Protein AF-0000000068182373 (afdb_homodimer)

InterPro domains:
  IPR025669 AAA domain [PF13614] (1-165)
  IPR027417 P-loop containing nucleoside triphosphate hydrolase [G3DSA:3.40.50.300] (1-248)
  IPR027417 P-loop containing nucleoside triphosphate hydrolase [SSF52540] (1-248)
  IPR050678 DNA Partitioning ATPase [PTHR13696] (1-246)

Solvent-accessible surface area (backbone atoms only — not comparable to full-atom values): 24948 Å² total; per-residue (Å²): 108,47,31,38,28,21,39,36,58,53,39,65,35,48,37,55,64,47,35,46,33,45,43,50,50,44,10,73,72,69,34,34,26,35,38,36,33,59,25,36,84,25,60,55,19,50,30,53,73,37,72,58,37,89,78,57,36,44,65,35,46,57,72,28,65,66,54,41,62,68,48,48,36,78,45,96,46,74,45,31,32,33,31,37,14,28,67,51,41,50,43,39,44,48,55,38,71,72,40,84,67,41,58,48,40,54,44,56,39,54,51,72,48,59,84,73,28,48,34,37,36,34,26,50,50,48,50,70,39,62,55,43,50,12,47,64,67,49,31,66,31,35,39,25,49,30,35,46,44,55,62,42,48,51,46,50,50,51,51,53,48,50,32,60,75,65,72,43,71,68,84,29,40,41,27,28,42,17,62,43,50,91,86,39,64,62,32,57,53,38,47,53,50,51,40,67,77,34,59,89,34,42,51,87,39,51,32,53,60,47,70,63,62,61,41,19,53,74,72,34,41,40,38,58,77,76,36,43,85,37,74,56,14,45,23,52,50,45,36,46,54,52,48,46,67,72,69,53,130,108,46,32,37,28,20,39,35,57,52,40,64,35,47,38,55,64,47,35,46,35,45,42,50,51,45,9,72,72,70,34,34,24,35,37,35,33,58,23,37,84,24,61,55,19,49,29,52,73,39,72,57,37,90,78,55,35,44,66,35,46,60,71,28,64,66,52,40,61,68,47,49,36,78,44,94,46,74,45,31,32,34,31,36,14,29,67,51,41,52,43,39,43,47,54,38,71,72,42,84,68,41,60,49,40,54,44,56,38,53,51,72,49,59,83,74,28,48,33,37,36,35,27,50,50,48,49,72,40,61,55,42,50,12,46,64,68,48,31,65,31,35,38,24,47,30,35,47,44,56,62,41,48,52,45,52,50,51,51,52,48,50,33,60,76,66,73,43,71,68,84,29,41,41,26,29,43,16,60,44,51,92,85,40,64,61,33,56,53,39,47,54,50,48,39,68,77,34,57,88,34,41,50,89,39,51,34,54,60,46,70,62,62,60,43,18,53,75,73,33,40,40,39,57,78,77,36,44,85,38,74,56,14,45,22,52,48,45,36,45,56,52,48,46,66,73,68,53,130

Radius of gyration: 21.6 Å; Cα contacts (8 Å, |Δi|>4): 1027; chains: 2; bounding box: 43×61×56 Å

pLDDT: mean 95.99, std 4.37, range [54.28, 98.94]

Secondary structure (DSSP, 8-state):
-EEEEE--SSSSSSHHHHHHHHHHHHHHTT--EEEEE-STT-HHHHHTT-PPPSS--HHHHHH-HHHHHHT-EE-SSTTEEEE---GGGGGHHHHHHTSTTGGGHHHHHHHTTBTTBSEEEEE--SS-SHHHHHHHHH-SEEEEEE-SSHHHHHHHHHHHHHHHHTT--GGGEEEEEEEE-TT-HHHHHHHHHHHHH-TTTEEEEEEE--HHHHTHHHHTS-HHHH-TTSHHHHHHHHHHHHHHHHH--/-EEEEE--SSSSSSHHHHHHHHHHHHHHTT--EEEEE-STT-HHHHHTT-PPPSS--HHHHHH-HHHHHHT-EE-SSTTEEEE---GGGGGHHHHHHTSTTGGGHHHHHHHTTBTTBSEEEEE--SS-SHHHHHHHHH-SEEEEEE-SSHHHHHHHHHHHHHHHHTT--GGGEEEEEEEE-TT-HHHHHHHHHHHHH-TTTEEEEEEE--HHHHTHHHHTS-HHHH-TTSHHHHHHHHHHHHHHHHH--

Organism: Nitrosomonas europaea (strain ATCC 19718 / CIP 103999 / KCTC 2705 / NBRC 14298) (NCBI:txid228410)

Nearest PDB structures (foldseek):
  5ihp-assembly2_B  TM=8.722E-01  e=4.440E-15  Mycolicibacterium smegmatis MC2 155
  5if9-assembly2_B  TM=8.756E-01  e=1.191E-14  Mycolicibacterium smegmatis MC2 155
  5if9-assembly1_A  TM=8.717E-01  e=2.254E-14  Mycolicibacterium smegmatis MC2 155
  6non-assembly2_B  TM=8.662E-01  e=6.045E-14  Cyanothece
  6nop-assembly1_A  TM=8.564E-01  e=1.019E-13  Cyanothece

Sequence (498 aa):
MQIVACYSNKGGVGKTATAVNLAYAFATSGRRTLLCDLDPQGASGFYFRVKPSKKLTEARFFEDVEHFTKSIRGSDYDNLDILPANMSFRDFDVFLSKMKDARSRLKKALKAVKGDYDIVLLDCPPNISILSENIFRAADAVVTPVIPTTLSQRTFEQLLEFFREHDLPMEKIHAFFSMIQGTKTLHGEMIVELTHNYPKRIMAAKIPFASEIERMGVVRAPVLATAPDSPAGKAYQALFDELLERIVPMQIVACYSNKGGVGKTATAVNLAYAFATSGRRTLLCDLDPQGASGFYFRVKPSKKLTEARFFEDVEHFTKSIRGSDYDNLDILPANMSFRDFDVFLSKMKDARSRLKKALKAVKGDYDIVLLDCPPNISILSENIFRAADAVVTPVIPTTLSQRTFEQLLEFFREHDLPMEKIHAFFSMIQGTKTLHGEMIVELTHNYPKRIMAAKIPFASEIERMGVVRAPVLATAPDSPAGKAYQALFDELLERIVP

Structure (mmCIF, N/CA/C/O backbone):
data_AF-0000000068182373-model_v1
#
loop_
_entity.id
_entity.type
_entity.pdbx_description
1 polymer 'ParA family ATPase'
#
loop_
_atom_site.group_PDB
_atom_site.id
_atom_site.type_symbol
_atom_site.label_atom_id
_atom_site.label_alt_id
_atom_site.label_comp_id
_atom_site.label_asym_id
_atom_site.label_entity_id
_atom_site.label_seq_id
_atom_site.pdbx_PDB_ins_code
_atom_site.Cartn_x
_atom_site.Cartn_y
_atom_site.Cartn_z
_atom_site.occupancy
_atom_site.B_iso_or_equiv
_atom_site.auth_seq_id
_atom_site.auth_comp_id
_atom_site.auth_asym_id
_atom_site.auth_atom_id
_atom_site.pdbx_PDB_model_num
ATOM 1 N N . MET A 1 1 ? -0.65 -23.172 -19.25 1 94.62 1 MET A N 1
ATOM 2 C CA . MET A 1 1 ? -0.09 -22.125 -18.422 1 94.62 1 MET A CA 1
ATOM 3 C C . MET A 1 1 ? -1.172 -21.484 -17.547 1 94.62 1 MET A C 1
ATOM 5 O O . MET A 1 1 ? -2.223 -21.094 -18.062 1 94.62 1 MET A O 1
ATOM 9 N N . GLN A 1 2 ? -1.028 -21.562 -16.281 1 96.19 2 GLN A N 1
ATOM 10 C CA . GLN A 1 2 ? -1.944 -20.922 -15.344 1 96.19 2 GLN A CA 1
ATOM 11 C C . GLN A 1 2 ? -1.379 -19.609 -14.828 1 96.19 2 GLN A C 1
ATOM 13 O O . GLN A 1 2 ? -0.182 -19.5 -14.547 1 96.19 2 GLN A O 1
ATOM 18 N N . ILE A 1 3 ? -2.242 -18.594 -14.773 1 98.06 3 ILE A N 1
ATOM 19 C CA . ILE A 1 3 ? -1.843 -17.297 -14.258 1 98.06 3 ILE A CA 1
ATOM 20 C C . ILE A 1 3 ? -2.479 -17.062 -12.891 1 98.06 3 ILE A C 1
ATOM 22 O O . ILE A 1 3 ? -3.705 -17.062 -12.758 1 98.06 3 ILE A O 1
ATOM 26 N N . VAL A 1 4 ? -1.653 -16.891 -11.852 1 98.56 4 VAL A N 1
ATOM 27 C CA . VAL A 1 4 ? -2.102 -16.641 -10.484 1 98.56 4 VAL A CA 1
ATOM 28 C C . VAL A 1 4 ? -1.643 -15.258 -10.039 1 98.56 4 VAL A C 1
ATOM 30 O O . VAL A 1 4 ? -0.448 -14.953 -10.07 1 98.56 4 VAL A O 1
ATOM 33 N N . ALA A 1 5 ? -2.566 -14.438 -9.641 1 98.81 5 ALA A N 1
ATOM 34 C CA . ALA A 1 5 ? -2.229 -13.094 -9.164 1 98.81 5 ALA A CA 1
ATOM 35 C C . ALA A 1 5 ? -2.289 -13.023 -7.645 1 98.81 5 ALA A C 1
ATOM 37 O O . ALA A 1 5 ? -3.289 -13.414 -7.039 1 98.81 5 ALA A O 1
ATOM 38 N N . CYS A 1 6 ? -1.205 -12.594 -7.031 1 98.81 6 CYS A N 1
ATOM 39 C CA . CYS A 1 6 ? -1.239 -12.195 -5.629 1 98.81 6 CYS A CA 1
ATOM 40 C C . CYS A 1 6 ? -1.615 -10.727 -5.492 1 98.81 6 CYS A C 1
ATOM 42 O O . CYS A 1 6 ? -0.806 -9.844 -5.777 1 98.81 6 CYS A O 1
ATOM 44 N N . TYR A 1 7 ? -2.83 -10.523 -5.012 1 98.62 7 TYR A N 1
ATOM 45 C CA . TYR A 1 7 ? -3.383 -9.18 -5.113 1 98.62 7 TYR A CA 1
ATOM 46 C C . TYR A 1 7 ? -4.141 -8.797 -3.844 1 98.62 7 TYR A C 1
ATOM 48 O O . TYR A 1 7 ? -4.812 -9.641 -3.242 1 98.62 7 TYR A O 1
ATOM 56 N N . SER A 1 8 ? -3.99 -7.598 -3.48 1 98 8 SER A N 1
ATOM 57 C CA . SER A 1 8 ? -4.824 -6.863 -2.535 1 98 8 SER A CA 1
ATOM 58 C C . SER A 1 8 ? -4.805 -5.367 -2.83 1 98 8 SER A C 1
ATOM 60 O O . SER A 1 8 ? -3.77 -4.816 -3.203 1 98 8 SER A O 1
ATOM 62 N N . ASN A 1 9 ? -5.941 -4.766 -2.693 1 96.62 9 ASN A N 1
ATOM 63 C CA . ASN A 1 9 ? -5.965 -3.318 -2.881 1 96.62 9 ASN A CA 1
ATOM 64 C C . ASN A 1 9 ? -5.457 -2.586 -1.643 1 96.62 9 ASN A C 1
ATOM 66 O O . ASN A 1 9 ? -5.375 -1.356 -1.633 1 96.62 9 ASN A O 1
ATOM 70 N N . LYS A 1 10 ? -5.09 -3.311 -0.699 1 95.44 10 LYS A N 1
ATOM 71 C CA . LYS A 1 10 ? -4.473 -2.756 0.501 1 95.44 10 LYS A CA 1
ATOM 72 C C . LYS A 1 10 ? -2.984 -3.098 0.562 1 95.44 10 LYS A C 1
ATOM 74 O O . LYS A 1 10 ? -2.588 -4.223 0.251 1 95.44 10 LYS A O 1
ATOM 79 N N . GLY A 1 11 ? -2.168 -2.102 0.962 1 93.75 11 GLY A N 1
ATOM 80 C CA . GLY A 1 11 ? -0.738 -2.314 1.118 1 93.75 11 GLY A CA 1
ATOM 81 C C . GLY A 1 11 ? -0.368 -2.92 2.459 1 93.75 11 GLY A C 1
ATOM 82 O O . GLY A 1 11 ? -1.114 -2.789 3.432 1 93.75 11 GLY A O 1
ATOM 83 N N . GLY A 1 12 ? 0.742 -3.611 2.486 1 94.62 12 GLY A N 1
ATOM 84 C CA . GLY A 1 12 ? 1.315 -4.078 3.738 1 94.62 12 GLY A CA 1
ATOM 85 C C . GLY A 1 12 ? 0.616 -5.305 4.293 1 94.62 12 GLY A C 1
ATOM 86 O O . GLY A 1 12 ? 0.681 -5.57 5.496 1 94.62 12 GLY A O 1
ATOM 87 N N . VAL A 1 13 ? -0.038 -6.062 3.416 1 97 13 VAL A N 1
ATOM 88 C CA . VAL A 1 13 ? -0.849 -7.16 3.924 1 97 13 VAL A CA 1
ATOM 89 C C . VAL A 1 13 ? -0.151 -8.492 3.645 1 97 13 VAL A C 1
ATOM 91 O O . VAL A 1 13 ? -0.672 -9.555 3.982 1 97 13 VAL A O 1
ATOM 94 N N . GLY A 1 14 ? 0.972 -8.469 2.902 1 97.19 14 GLY A N 1
ATOM 95 C CA . GLY A 1 14 ? 1.737 -9.688 2.695 1 97.19 14 GLY A CA 1
ATOM 96 C C . GLY A 1 14 ? 1.667 -10.203 1.269 1 97.19 14 GLY A C 1
ATOM 97 O O . GLY A 1 14 ? 1.912 -11.383 1.016 1 97.19 14 GLY A O 1
ATOM 98 N N . LYS A 1 15 ? 1.273 -9.383 0.333 1 97.88 15 LYS A N 1
ATOM 99 C CA . LYS A 1 15 ? 1.172 -9.781 -1.068 1 97.88 15 LYS A CA 1
ATOM 100 C C . LYS A 1 15 ? 2.504 -10.32 -1.586 1 97.88 15 LYS A C 1
ATOM 102 O O . LYS A 1 15 ? 2.562 -11.414 -2.15 1 97.88 15 LYS A O 1
ATOM 107 N N . THR A 1 16 ? 3.543 -9.492 -1.378 1 98.06 16 THR A N 1
ATOM 108 C CA . THR A 1 16 ? 4.848 -9.836 -1.93 1 98.06 16 THR A CA 1
ATOM 109 C C . THR A 1 16 ? 5.41 -11.086 -1.25 1 98.06 16 THR A C 1
ATOM 111 O O . THR A 1 16 ? 5.93 -11.977 -1.917 1 98.06 16 THR A O 1
ATOM 114 N N . ALA A 1 17 ? 5.324 -11.141 0.079 1 98.5 17 ALA A N 1
ATOM 115 C CA . ALA A 1 17 ? 5.777 -12.328 0.795 1 98.5 17 ALA A CA 1
ATOM 116 C C . ALA A 1 17 ? 5.059 -13.578 0.298 1 98.5 17 ALA A C 1
ATOM 118 O O . ALA A 1 17 ? 5.68 -14.633 0.128 1 98.5 17 ALA A O 1
ATOM 119 N N . THR A 1 18 ? 3.779 -13.438 0.06 1 98.81 18 THR A N 1
ATOM 120 C CA . THR A 1 18 ? 2.977 -14.539 -0.445 1 98.81 18 THR A CA 1
ATOM 121 C C . THR A 1 18 ? 3.422 -14.938 -1.85 1 98.81 18 THR A C 1
ATOM 123 O O . THR A 1 18 ? 3.625 -16.125 -2.133 1 98.81 18 THR A O 1
ATOM 126 N N . ALA A 1 19 ? 3.6 -13.969 -2.705 1 98.81 19 ALA A N 1
ATOM 127 C CA . ALA A 1 19 ? 4.008 -14.227 -4.082 1 98.81 19 ALA A CA 1
ATOM 128 C C . ALA A 1 19 ? 5.344 -14.961 -4.129 1 98.81 19 ALA A C 1
ATOM 130 O O . ALA A 1 19 ? 5.5 -15.938 -4.867 1 98.81 19 ALA A O 1
ATOM 131 N N . VAL A 1 20 ? 6.254 -14.523 -3.307 1 98.81 20 VAL A N 1
ATOM 132 C CA . VAL A 1 20 ? 7.609 -15.07 -3.266 1 98.81 20 VAL A CA 1
ATOM 133 C C . VAL A 1 20 ? 7.566 -16.516 -2.781 1 98.81 20 VAL A C 1
ATOM 135 O O . VAL A 1 20 ? 8.195 -17.391 -3.379 1 98.81 20 VAL A O 1
ATOM 138 N N . ASN A 1 21 ? 6.852 -16.766 -1.773 1 98.94 21 ASN A N 1
ATOM 139 C CA . ASN A 1 21 ? 6.801 -18.109 -1.205 1 98.94 21 ASN A CA 1
ATOM 140 C C . ASN A 1 21 ? 6.012 -19.062 -2.1 1 98.94 21 ASN A C 1
ATOM 142 O O . ASN A 1 21 ? 6.402 -20.219 -2.275 1 98.94 21 ASN A O 1
ATOM 146 N N . LEU A 1 22 ? 4.918 -18.594 -2.695 1 98.88 22 LEU A N 1
ATOM 147 C CA . LEU A 1 22 ? 4.156 -19.438 -3.615 1 98.88 22 LEU A CA 1
ATOM 148 C C . LEU A 1 22 ? 4.965 -19.734 -4.871 1 98.88 22 LEU A C 1
ATOM 150 O O . LEU A 1 22 ? 4.926 -20.859 -5.387 1 98.88 22 LEU A O 1
ATOM 154 N N . ALA A 1 23 ? 5.699 -18.703 -5.375 1 98.88 23 ALA A N 1
ATOM 155 C CA . ALA A 1 23 ? 6.555 -18.938 -6.535 1 98.88 23 ALA A CA 1
ATOM 156 C C . ALA A 1 23 ? 7.574 -20.031 -6.258 1 98.88 23 ALA A C 1
ATOM 158 O O . ALA A 1 23 ? 7.766 -20.938 -7.082 1 98.88 23 ALA A O 1
ATOM 159 N N . TYR A 1 24 ? 8.172 -19.938 -5.125 1 98.88 24 TYR A N 1
ATOM 160 C CA . TYR A 1 24 ? 9.133 -20.953 -4.711 1 98.88 24 TYR A CA 1
ATOM 161 C C . TYR A 1 24 ? 8.469 -22.328 -4.609 1 98.88 24 TYR A C 1
ATOM 163 O O . TYR A 1 24 ? 9.016 -23.328 -5.082 1 98.88 24 TYR A O 1
ATOM 171 N N . ALA A 1 25 ? 7.312 -22.375 -4.016 1 98.81 25 ALA A N 1
ATOM 172 C CA . ALA A 1 25 ? 6.598 -23.625 -3.82 1 98.81 25 ALA A CA 1
ATOM 173 C C . ALA A 1 25 ? 6.215 -24.266 -5.156 1 98.81 25 ALA A C 1
ATOM 175 O O . ALA A 1 25 ? 6.379 -25.469 -5.355 1 98.81 25 ALA A O 1
ATOM 176 N N . PHE A 1 26 ? 5.695 -23.453 -6.086 1 98.5 26 PHE A N 1
ATOM 177 C CA . PHE A 1 26 ? 5.371 -23.953 -7.414 1 98.5 26 PHE A CA 1
ATOM 178 C C . PHE A 1 26 ? 6.609 -24.516 -8.102 1 98.5 26 PHE A C 1
ATOM 180 O O . PHE A 1 26 ? 6.574 -25.609 -8.664 1 98.5 26 PHE A O 1
ATOM 187 N N . ALA A 1 27 ? 7.684 -23.812 -8.008 1 98.69 27 ALA A N 1
ATOM 188 C CA . ALA A 1 27 ? 8.93 -24.234 -8.648 1 98.69 27 ALA A CA 1
ATOM 189 C C . ALA A 1 27 ? 9.43 -25.562 -8.07 1 98.69 27 ALA A C 1
ATOM 191 O O . ALA A 1 27 ? 9.812 -26.469 -8.812 1 98.69 27 ALA A O 1
ATOM 192 N N . THR A 1 28 ? 9.375 -25.656 -6.766 1 98.31 28 THR A N 1
ATOM 193 C CA . THR A 1 28 ? 9.891 -26.828 -6.09 1 98.31 28 THR A CA 1
ATOM 194 C C . THR A 1 28 ? 8.992 -28.047 -6.344 1 98.31 28 THR A C 1
ATOM 196 O O . THR A 1 28 ? 9.414 -29.188 -6.172 1 98.31 28 THR A O 1
ATOM 199 N N . SER A 1 29 ? 7.797 -27.781 -6.734 1 97.62 29 SER A N 1
ATOM 200 C CA . SER A 1 29 ? 6.879 -28.859 -7.078 1 97.62 29 SER A CA 1
ATOM 201 C C . SER A 1 29 ? 7.117 -29.359 -8.5 1 97.62 29 SER A C 1
ATOM 203 O O . SER A 1 29 ? 6.395 -30.234 -8.992 1 97.62 29 SER A O 1
ATOM 205 N N . GLY A 1 30 ? 8.055 -28.719 -9.227 1 97.81 30 GLY A N 1
ATOM 206 C CA . GLY A 1 30 ? 8.453 -29.188 -10.547 1 97.81 30 GLY A CA 1
ATOM 207 C C . GLY A 1 30 ? 7.848 -28.359 -11.672 1 97.81 30 GLY A C 1
ATOM 208 O O . GLY A 1 30 ? 8.078 -28.656 -12.852 1 97.81 30 GLY A O 1
ATOM 209 N N . ARG A 1 31 ? 7.176 -27.359 -11.414 1 97.88 31 ARG A N 1
ATOM 210 C CA . ARG A 1 31 ? 6.531 -26.531 -12.422 1 97.88 31 ARG A CA 1
ATOM 211 C C . ARG A 1 31 ? 7.449 -25.391 -12.859 1 97.88 31 ARG A C 1
ATOM 213 O O . ARG A 1 31 ? 8.055 -24.719 -12.031 1 97.88 31 ARG A O 1
ATOM 220 N N . ARG A 1 32 ? 7.594 -25.266 -14.18 1 98.62 32 ARG A N 1
ATOM 221 C CA . ARG A 1 32 ? 8.273 -24.094 -14.703 1 98.62 32 ARG A CA 1
ATOM 222 C C . ARG A 1 32 ? 7.516 -22.812 -14.352 1 98.62 32 ARG A C 1
ATOM 224 O O . ARG A 1 32 ? 6.414 -22.578 -14.852 1 98.62 32 ARG A O 1
ATOM 231 N N . THR A 1 33 ? 8.148 -22.016 -13.43 1 98.69 33 THR A N 1
ATOM 232 C CA . THR A 1 33 ? 7.434 -20.906 -12.797 1 98.69 33 THR A CA 1
ATOM 233 C C . THR A 1 33 ? 8.094 -19.578 -13.133 1 98.69 33 THR A C 1
ATOM 235 O O . THR A 1 33 ? 9.312 -19.438 -13.031 1 98.69 33 THR A O 1
ATOM 238 N N . LEU A 1 34 ? 7.285 -18.594 -13.586 1 98.81 34 LEU A N 1
ATOM 239 C CA . LEU A 1 34 ? 7.703 -17.219 -13.758 1 98.81 34 LEU A CA 1
ATOM 240 C C . LEU A 1 34 ? 7.004 -16.297 -12.75 1 98.81 34 LEU A C 1
ATOM 242 O O . LEU A 1 34 ? 5.773 -16.266 -12.688 1 98.81 34 LEU A O 1
ATOM 246 N N . LEU A 1 35 ? 7.766 -15.688 -11.891 1 98.81 35 LEU A N 1
ATOM 247 C CA . LEU A 1 35 ? 7.238 -14.633 -11.031 1 98.81 35 LEU A CA 1
ATOM 248 C C . LEU A 1 35 ? 7.41 -13.266 -11.672 1 98.81 35 LEU A C 1
ATOM 250 O O . LEU A 1 35 ? 8.539 -12.828 -11.914 1 98.81 35 LEU A O 1
ATOM 254 N N . CYS A 1 36 ? 6.328 -12.594 -11.953 1 98.5 36 CYS A N 1
ATOM 255 C CA . CYS A 1 36 ? 6.34 -11.25 -12.516 1 98.5 36 CYS A CA 1
ATOM 256 C C . CYS A 1 36 ? 6.074 -10.203 -11.445 1 98.5 36 CYS A C 1
ATOM 258 O O . CYS A 1 36 ? 4.977 -10.156 -10.883 1 98.5 36 CYS A O 1
ATOM 260 N N . ASP A 1 37 ? 7.051 -9.43 -11.18 1 97.88 37 ASP A N 1
ATOM 261 C CA . ASP A 1 37 ? 6.875 -8.289 -10.281 1 97.88 37 ASP A CA 1
ATOM 262 C C . ASP A 1 37 ? 6.281 -7.094 -11.016 1 97.88 37 ASP A C 1
ATOM 264 O O . ASP A 1 37 ? 6.938 -6.496 -11.867 1 97.88 37 ASP A O 1
ATOM 268 N N . LEU A 1 38 ? 5.055 -6.75 -10.641 1 97.44 38 LEU A N 1
ATOM 269 C CA . LEU A 1 38 ? 4.367 -5.664 -11.328 1 97.44 38 LEU A CA 1
ATOM 270 C C . LEU A 1 38 ? 4.371 -4.395 -10.477 1 97.44 38 LEU A C 1
ATOM 272 O O . LEU A 1 38 ? 3.826 -3.369 -10.891 1 97.44 38 LEU A O 1
ATOM 276 N N . ASP A 1 39 ? 4.922 -4.449 -9.305 1 96.31 39 ASP A N 1
ATOM 277 C CA . ASP A 1 39 ? 5.02 -3.309 -8.398 1 96.31 39 ASP A CA 1
ATOM 278 C C . ASP A 1 39 ? 6.336 -2.564 -8.594 1 96.31 39 ASP A C 1
ATOM 280 O O . ASP A 1 39 ? 7.414 -3.135 -8.414 1 96.31 39 ASP A O 1
ATOM 284 N N . PRO A 1 40 ? 6.266 -1.288 -8.812 1 94.69 40 PRO A N 1
ATOM 285 C CA . PRO A 1 40 ? 7.488 -0.521 -9.062 1 94.69 40 PRO A CA 1
ATOM 286 C C . PRO A 1 40 ? 8.477 -0.592 -7.906 1 94.69 40 PRO A C 1
ATOM 288 O O . PRO A 1 40 ? 9.672 -0.322 -8.086 1 94.69 40 PRO A O 1
ATOM 291 N N . GLN A 1 41 ? 8.086 -0.943 -6.734 1 93.5 41 GLN A N 1
ATOM 292 C CA . GLN A 1 41 ? 8.969 -1.037 -5.574 1 93.5 41 GLN A CA 1
ATOM 293 C C . GLN A 1 41 ? 9.984 -2.162 -5.746 1 93.5 41 GLN A C 1
ATOM 295 O O . GLN A 1 41 ? 11.078 -2.107 -5.176 1 93.5 41 GLN A O 1
ATOM 300 N N . GLY A 1 42 ? 9.641 -3.197 -6.484 1 95.88 42 GLY A N 1
ATOM 301 C CA . GLY A 1 42 ? 10.586 -4.238 -6.867 1 95.88 42 GLY A CA 1
ATOM 302 C C . GLY A 1 42 ? 10.961 -5.156 -5.719 1 95.88 42 GLY A C 1
ATOM 303 O O . GLY A 1 42 ? 12.086 -5.66 -5.664 1 95.88 42 GLY A O 1
ATOM 304 N N . ALA A 1 43 ? 10.031 -5.402 -4.82 1 96.56 43 ALA A N 1
ATOM 305 C CA . ALA A 1 43 ? 10.352 -6.188 -3.633 1 96.56 43 ALA A CA 1
ATOM 306 C C . ALA A 1 43 ? 10.625 -7.645 -3.994 1 96.56 43 ALA A C 1
ATOM 308 O O . ALA A 1 43 ? 11.5 -8.281 -3.402 1 96.56 43 ALA A O 1
ATOM 309 N N . SER A 1 44 ? 9.875 -8.242 -4.934 1 97.31 44 SER A N 1
ATOM 310 C CA . SER A 1 44 ? 10.086 -9.633 -5.32 1 97.31 44 SER A CA 1
ATOM 311 C C . SER A 1 44 ? 11.492 -9.844 -5.871 1 97.31 44 SER A C 1
ATOM 313 O O . SER A 1 44 ? 12.172 -10.805 -5.508 1 97.31 44 SER A O 1
ATOM 315 N N . GLY A 1 45 ? 11.859 -8.898 -6.836 1 96.69 45 GLY A N 1
ATOM 316 C CA . GLY A 1 45 ? 13.219 -8.977 -7.34 1 96.69 45 GLY A CA 1
ATOM 317 C C . GLY A 1 45 ? 14.273 -8.891 -6.246 1 96.69 45 GLY A C 1
ATOM 318 O O . GLY A 1 45 ? 15.266 -9.625 -6.273 1 96.69 45 GLY A O 1
ATOM 319 N N . PHE A 1 46 ? 14.031 -8.055 -5.25 1 97 46 PHE A N 1
ATOM 320 C CA . PHE A 1 46 ? 14.945 -7.914 -4.125 1 97 46 PHE A CA 1
ATOM 321 C C . PHE A 1 46 ? 15.078 -9.227 -3.361 1 97 46 PHE A C 1
ATOM 323 O O . PHE A 1 46 ? 16.188 -9.664 -3.061 1 97 46 PHE A O 1
ATOM 330 N N . TYR A 1 47 ? 13.961 -9.906 -3.066 1 97.94 47 TYR A N 1
ATOM 331 C CA . TYR A 1 47 ? 13.953 -11.148 -2.307 1 97.94 47 TYR A CA 1
ATOM 332 C C . TYR A 1 47 ? 14.758 -12.227 -3.016 1 97.94 47 TYR A C 1
ATOM 334 O O . TYR A 1 47 ? 15.367 -13.078 -2.369 1 97.94 47 TYR A O 1
ATOM 342 N N . PHE A 1 48 ? 14.758 -12.172 -4.348 1 98.12 48 PHE A N 1
ATOM 343 C CA . PHE A 1 48 ? 15.398 -13.242 -5.109 1 98.12 48 PHE A CA 1
ATOM 344 C C . PHE A 1 48 ? 16.75 -12.789 -5.652 1 98.12 48 PHE A C 1
ATOM 346 O O . PHE A 1 48 ? 17.328 -13.453 -6.516 1 98.12 48 PHE A O 1
ATOM 353 N N . ARG A 1 49 ? 17.219 -11.586 -5.234 1 97.19 49 ARG A N 1
ATOM 354 C CA . ARG A 1 49 ? 18.531 -11.062 -5.586 1 97.19 49 ARG A CA 1
ATOM 355 C C . ARG A 1 49 ? 18.641 -10.836 -7.086 1 97.19 49 ARG A C 1
ATOM 357 O O . ARG A 1 49 ? 19.672 -11.148 -7.691 1 97.19 49 ARG A O 1
ATOM 364 N N . VAL A 1 50 ? 17.547 -10.43 -7.598 1 96.06 50 VAL A N 1
ATOM 365 C CA . VAL A 1 50 ? 17.5 -10.094 -9.016 1 96.06 50 VAL A CA 1
ATOM 366 C C . VAL A 1 50 ? 17.406 -8.578 -9.188 1 96.06 50 VAL A C 1
ATOM 368 O O . VAL A 1 50 ? 16.516 -7.941 -8.617 1 96.06 50 VAL A O 1
ATOM 371 N N . LYS A 1 51 ?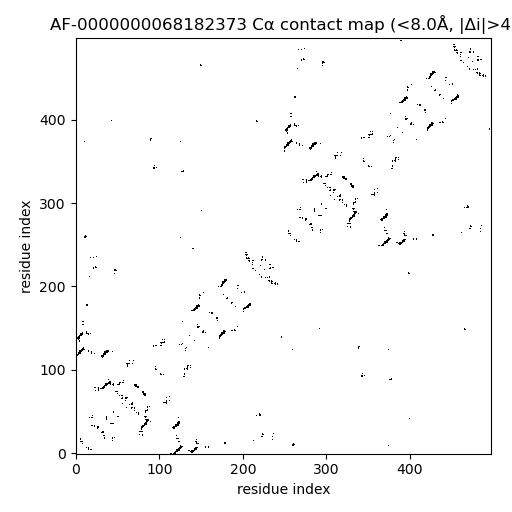 18.281 -7.984 -9.945 1 92.31 51 LYS A N 1
ATOM 372 C CA . LYS A 1 51 ? 18.312 -6.543 -10.18 1 92.31 51 LYS A CA 1
ATOM 373 C C . LYS A 1 51 ? 17.188 -6.117 -11.117 1 92.31 51 LYS A C 1
ATOM 375 O O . LYS A 1 51 ? 16.781 -6.875 -12 1 92.31 51 LYS A O 1
ATOM 380 N N . PRO A 1 52 ? 16.719 -4.922 -10.906 1 89.75 52 PRO A N 1
ATOM 381 C CA . PRO A 1 52 ? 15.719 -4.414 -11.844 1 89.75 52 PRO A CA 1
ATOM 382 C C . PRO A 1 52 ? 16.234 -4.344 -13.281 1 89.75 52 PRO A C 1
ATOM 384 O O . PRO A 1 52 ? 17.438 -4.18 -13.5 1 89.75 52 PRO A O 1
ATOM 387 N N . SER A 1 53 ? 15.227 -4.551 -14.164 1 82 53 SER A N 1
ATOM 388 C CA . SER A 1 53 ? 15.578 -4.348 -15.562 1 82 53 SER A CA 1
ATOM 389 C C . SER A 1 53 ? 15.547 -2.869 -15.938 1 82 53 SER A C 1
ATOM 391 O O . SER A 1 53 ? 14.492 -2.234 -15.883 1 82 53 SER A O 1
ATOM 393 N N . LYS A 1 54 ? 16.609 -2.316 -16.312 1 80.38 54 LYS A N 1
ATOM 394 C CA . LYS A 1 54 ? 16.641 -0.91 -16.703 1 80.38 54 LYS A CA 1
ATOM 395 C C . LYS A 1 54 ? 16.062 -0.722 -18.109 1 80.38 54 LYS A C 1
ATOM 397 O O . LYS A 1 54 ? 15.648 0.379 -18.469 1 80.38 54 LYS A O 1
ATOM 402 N N . LYS A 1 55 ? 15.859 -1.772 -18.797 1 84.06 55 LYS A N 1
ATOM 403 C CA . LYS A 1 55 ? 15.5 -1.649 -20.203 1 84.06 55 LYS A CA 1
ATOM 404 C C . LYS A 1 55 ? 14.016 -1.909 -20.422 1 84.06 55 LYS A C 1
ATOM 406 O O . LYS A 1 55 ? 13.461 -1.554 -21.469 1 84.06 55 LYS A O 1
ATOM 411 N N . LEU A 1 56 ? 13.414 -2.48 -19.531 1 86.81 56 LEU A N 1
ATOM 412 C CA . LEU A 1 56 ? 12 -2.799 -19.719 1 86.81 56 LEU A CA 1
ATOM 413 C C . LEU A 1 56 ? 11.117 -1.677 -19.188 1 86.81 56 LEU A C 1
ATOM 415 O O . LEU A 1 56 ? 10.609 -1.756 -18.062 1 86.81 56 LEU A O 1
ATOM 419 N N . THR A 1 57 ? 10.852 -0.731 -20.016 1 88 57 THR A N 1
ATOM 420 C CA . THR A 1 57 ? 9.953 0.37 -19.688 1 88 57 THR A CA 1
ATOM 421 C C . THR A 1 57 ? 8.5 -0.072 -19.766 1 88 57 THR A C 1
ATOM 423 O O . THR A 1 57 ? 8.203 -1.175 -20.234 1 88 57 THR A O 1
ATOM 426 N N . GLU A 1 58 ? 7.617 0.771 -19.328 1 85.25 58 GLU A N 1
ATOM 427 C CA . GLU A 1 58 ? 6.188 0.481 -19.406 1 85.25 58 GLU A CA 1
ATOM 428 C C . GLU A 1 58 ? 5.762 0.194 -20.844 1 85.25 58 GLU A C 1
ATOM 430 O O . GLU A 1 58 ? 5 -0.742 -21.094 1 85.25 58 GLU A O 1
ATOM 435 N N . ALA A 1 59 ? 6.25 1.007 -21.781 1 87.62 59 ALA A N 1
ATOM 436 C CA . ALA A 1 59 ? 5.902 0.824 -23.188 1 87.62 59 ALA A CA 1
ATOM 437 C C . ALA A 1 59 ? 6.43 -0.508 -23.703 1 87.62 59 ALA A C 1
ATOM 439 O O . ALA A 1 59 ? 5.695 -1.261 -24.359 1 87.62 59 ALA A O 1
ATOM 440 N N . ARG A 1 60 ? 7.672 -0.812 -23.391 1 91.06 60 ARG A N 1
ATOM 441 C CA . ARG A 1 60 ? 8.289 -2.039 -23.891 1 91.06 60 ARG A CA 1
ATOM 442 C C . ARG A 1 60 ? 7.645 -3.27 -23.25 1 91.06 60 ARG A C 1
ATOM 444 O O . ARG A 1 60 ? 7.531 -4.312 -23.906 1 91.06 60 ARG A O 1
ATOM 451 N N . PHE A 1 61 ? 7.23 -3.131 -22.062 1 93.25 61 PHE A N 1
ATOM 452 C CA . PHE A 1 61 ? 6.559 -4.219 -21.359 1 93.25 61 PHE A CA 1
ATOM 453 C C . PHE A 1 61 ? 5.34 -4.695 -22.141 1 93.25 61 PHE A C 1
ATOM 455 O O . PHE A 1 61 ? 5.129 -5.898 -22.297 1 93.25 61 PHE A O 1
ATOM 462 N N . PHE A 1 62 ? 4.625 -3.771 -22.688 1 93.38 62 PHE A N 1
ATOM 463 C CA . PHE A 1 62 ? 3.336 -4.113 -23.266 1 93.38 62 PHE A CA 1
ATOM 464 C C . PHE A 1 62 ? 3.449 -4.25 -24.781 1 93.38 62 PHE A C 1
ATOM 466 O O . PHE A 1 62 ? 2.598 -4.867 -25.422 1 93.38 62 PHE A O 1
ATOM 473 N N . GLU A 1 63 ? 4.469 -3.707 -25.406 1 92.06 63 GLU A N 1
ATOM 474 C CA . GLU A 1 63 ? 4.461 -3.607 -26.859 1 92.06 63 GLU A CA 1
ATOM 475 C C . GLU A 1 63 ? 5.637 -4.355 -27.484 1 92.06 63 GLU A C 1
ATOM 477 O O . GLU A 1 63 ? 5.684 -4.566 -28.688 1 92.06 63 GLU A O 1
ATOM 482 N N . ASP A 1 64 ? 6.543 -4.711 -26.672 1 91 64 ASP A N 1
ATOM 483 C CA . ASP A 1 64 ? 7.777 -5.277 -27.203 1 91 64 ASP A CA 1
ATOM 484 C C . ASP A 1 64 ? 8.039 -6.664 -26.609 1 91 64 ASP A C 1
ATOM 486 O O . ASP A 1 64 ? 8.742 -6.793 -25.609 1 91 64 ASP A O 1
ATOM 490 N N . VAL A 1 65 ? 7.633 -7.648 -27.359 1 88.81 65 VAL A N 1
ATOM 491 C CA . VAL A 1 65 ? 7.715 -9.031 -26.891 1 88.81 65 VAL A CA 1
ATOM 492 C C . VAL A 1 65 ? 9.172 -9.406 -26.641 1 88.81 65 VAL A C 1
ATOM 494 O O . VAL A 1 65 ? 9.484 -10.086 -25.672 1 88.81 65 VAL A O 1
ATOM 497 N N . GLU A 1 66 ? 10.008 -8.969 -27.484 1 90.25 66 GLU A N 1
ATOM 498 C CA . GLU A 1 66 ? 11.422 -9.312 -27.375 1 90.25 66 GLU A CA 1
ATOM 499 C C . GLU A 1 66 ? 12.031 -8.75 -26.094 1 90.25 66 GLU A C 1
ATOM 501 O O . GLU A 1 66 ? 12.695 -9.469 -25.344 1 90.25 66 GLU A O 1
ATOM 506 N N . HIS A 1 67 ? 11.805 -7.52 -25.828 1 91.25 67 HIS A N 1
ATOM 507 C CA . HIS A 1 67 ? 12.359 -6.91 -24.609 1 91.25 67 HIS A CA 1
ATOM 508 C C . HIS A 1 67 ? 11.703 -7.488 -23.359 1 91.25 67 HIS A C 1
ATOM 510 O O . HIS A 1 67 ? 12.359 -7.629 -22.328 1 91.25 67 HIS A O 1
ATOM 516 N N . PHE A 1 68 ? 10.43 -7.773 -23.5 1 93.38 68 PHE A N 1
ATOM 517 C CA . PHE A 1 68 ? 9.727 -8.414 -22.391 1 93.38 68 PHE A CA 1
ATOM 518 C C . PHE A 1 68 ? 10.406 -9.727 -22.016 1 93.38 68 PHE A C 1
ATOM 520 O O . PHE A 1 68 ? 10.781 -9.93 -20.859 1 93.38 68 PHE A O 1
ATOM 527 N N . THR A 1 69 ? 10.656 -10.594 -22.953 1 94.75 69 THR A N 1
ATOM 528 C CA . THR A 1 69 ? 11.203 -11.922 -22.688 1 94.75 69 THR A CA 1
ATOM 529 C C . THR A 1 69 ? 12.672 -11.828 -22.281 1 94.75 69 THR A C 1
ATOM 531 O O . THR A 1 69 ? 13.141 -12.586 -21.438 1 94.75 69 THR A O 1
ATOM 534 N N . LYS A 1 70 ? 13.406 -10.852 -22.844 1 93.88 70 LYS A N 1
ATOM 535 C CA . LYS A 1 70 ? 14.828 -10.695 -22.562 1 93.88 70 LYS A CA 1
ATOM 536 C C . LYS A 1 70 ? 15.055 -10.141 -21.156 1 93.88 70 LYS A C 1
ATOM 538 O O . LYS A 1 70 ? 16.156 -10.227 -20.625 1 93.88 70 LYS A O 1
ATOM 543 N N . SER A 1 71 ? 14.008 -9.609 -20.578 1 95.75 71 SER A N 1
ATOM 544 C CA . SER A 1 71 ? 14.117 -9.008 -19.266 1 95.75 71 SER A CA 1
ATOM 545 C C . SER A 1 71 ? 13.891 -10.047 -18.156 1 95.75 71 SER A C 1
ATOM 547 O O . SER A 1 71 ? 14.062 -9.75 -16.984 1 95.75 71 SER A O 1
ATOM 549 N N . ILE A 1 72 ? 13.477 -11.227 -18.516 1 97.06 72 ILE A N 1
ATOM 550 C CA . ILE A 1 72 ? 13.305 -12.32 -17.562 1 97.06 72 ILE A CA 1
ATOM 551 C C . ILE A 1 72 ? 14.672 -12.836 -17.125 1 97.06 72 ILE A C 1
ATOM 553 O O . ILE A 1 72 ? 15.578 -13 -17.938 1 97.06 72 ILE A O 1
ATOM 557 N N . ARG A 1 73 ? 14.797 -13.023 -15.805 1 96.94 73 ARG A N 1
ATOM 558 C CA . ARG A 1 73 ? 16.047 -13.461 -15.211 1 96.94 73 ARG A CA 1
ATOM 559 C C . ARG A 1 73 ? 15.867 -14.766 -14.438 1 96.94 73 ARG A C 1
ATOM 561 O O . ARG A 1 73 ? 14.828 -14.977 -13.812 1 96.94 73 ARG A O 1
ATOM 568 N N . GLY A 1 74 ? 16.906 -15.523 -14.469 1 96.62 74 GLY A N 1
ATOM 569 C CA . GLY A 1 74 ? 16.906 -16.688 -13.602 1 96.62 74 GLY A CA 1
ATOM 570 C C . GLY A 1 74 ? 17.062 -16.344 -12.133 1 96.62 74 GLY A C 1
ATOM 571 O O . GLY A 1 74 ? 17.625 -15.297 -11.797 1 96.62 74 GLY A O 1
ATOM 572 N N . SER A 1 75 ? 16.5 -17.172 -11.312 1 97.62 75 SER A N 1
ATOM 573 C CA . SER A 1 75 ? 16.719 -17.078 -9.875 1 97.62 75 SER A CA 1
ATOM 574 C C . SER A 1 75 ? 17.734 -18.125 -9.398 1 97.62 75 SER A C 1
ATOM 576 O O . SER A 1 75 ? 18.328 -18.828 -10.211 1 97.62 75 SER A O 1
ATOM 578 N N . ASP A 1 76 ? 17.953 -18.156 -8.07 1 97.31 76 ASP A N 1
ATOM 579 C CA . ASP A 1 76 ? 18.844 -19.156 -7.465 1 97.31 76 ASP A CA 1
ATOM 580 C C . ASP A 1 76 ? 18.141 -20.484 -7.297 1 97.31 76 ASP A C 1
ATOM 582 O O . ASP A 1 76 ? 18.719 -21.438 -6.762 1 97.31 76 ASP A O 1
ATOM 586 N N . TYR A 1 77 ? 16.922 -20.594 -7.734 1 98.38 77 TYR A N 1
ATOM 587 C CA . TYR A 1 77 ? 16.125 -21.797 -7.531 1 98.38 77 TYR A CA 1
ATOM 588 C C . TYR A 1 77 ? 15.734 -22.422 -8.867 1 98.38 77 TYR A C 1
ATOM 590 O O . TYR A 1 77 ? 15.305 -21.734 -9.789 1 98.38 77 TYR A O 1
ATOM 598 N N . ASP A 1 78 ? 15.852 -23.719 -8.938 1 98.19 78 ASP A N 1
ATOM 599 C CA . ASP A 1 78 ? 15.461 -24.438 -10.148 1 98.19 78 ASP A CA 1
ATOM 600 C C . ASP A 1 78 ? 14 -24.203 -10.492 1 98.19 78 ASP A C 1
ATOM 602 O O . ASP A 1 78 ? 13.141 -24.156 -9.602 1 98.19 78 ASP A O 1
ATOM 606 N N . ASN A 1 79 ? 13.734 -23.953 -11.75 1 98.44 79 ASN A N 1
ATOM 607 C CA . ASN A 1 79 ? 12.391 -23.859 -12.297 1 98.44 79 ASN A CA 1
ATOM 608 C C . ASN A 1 79 ? 11.742 -22.516 -11.938 1 98.44 79 ASN A C 1
ATOM 610 O O . ASN A 1 79 ? 10.523 -22.359 -12.086 1 98.44 79 ASN A O 1
ATOM 614 N N . LEU A 1 80 ? 12.523 -21.578 -11.438 1 98.81 80 LEU A N 1
ATOM 615 C CA . LEU A 1 80 ? 11.961 -20.297 -11.023 1 98.81 80 LEU A CA 1
ATOM 616 C C . LEU A 1 80 ? 12.688 -19.141 -11.695 1 98.81 80 LEU A C 1
ATOM 618 O O . LEU A 1 80 ? 13.859 -18.891 -11.414 1 98.81 80 LEU A O 1
ATOM 622 N N . ASP A 1 81 ? 11.977 -18.469 -12.562 1 98.75 81 ASP A N 1
ATOM 623 C CA . ASP A 1 81 ? 12.484 -17.25 -13.188 1 98.75 81 ASP A CA 1
ATOM 624 C C . ASP A 1 81 ? 11.719 -16.031 -12.68 1 98.75 81 ASP A C 1
ATOM 626 O O . ASP A 1 81 ? 10.609 -16.156 -12.156 1 98.75 81 ASP A O 1
ATOM 630 N N . ILE A 1 82 ? 12.367 -14.867 -12.812 1 98.5 82 ILE A N 1
ATOM 631 C CA . ILE A 1 82 ? 11.812 -13.625 -12.297 1 98.5 82 ILE A CA 1
ATOM 632 C C . ILE A 1 82 ? 11.789 -12.57 -13.406 1 98.5 82 ILE A C 1
ATOM 634 O O . ILE A 1 82 ? 12.781 -12.383 -14.117 1 98.5 82 ILE A O 1
ATOM 638 N N . LEU A 1 83 ? 10.695 -12.023 -13.656 1 98 83 LEU A N 1
ATOM 639 C CA . LEU A 1 83 ? 10.633 -10.75 -14.359 1 98 83 LEU A CA 1
ATOM 640 C C . LEU A 1 83 ? 10.648 -9.586 -13.367 1 98 83 LEU A C 1
ATOM 642 O O . LEU A 1 83 ? 9.617 -9.25 -12.781 1 98 83 LEU A O 1
ATOM 646 N N . PRO A 1 84 ? 11.773 -8.953 -13.156 1 97.5 84 PRO A N 1
ATOM 647 C CA . PRO A 1 84 ? 11.875 -7.918 -12.125 1 97.5 84 PRO A CA 1
ATOM 648 C C . PRO A 1 84 ? 11.188 -6.613 -12.531 1 97.5 84 PRO A C 1
ATOM 650 O O . PRO A 1 84 ? 11.117 -6.297 -13.727 1 97.5 84 PRO A O 1
ATOM 653 N N . ALA A 1 85 ? 10.695 -5.953 -11.531 1 96.06 85 ALA A N 1
ATOM 654 C CA . ALA A 1 85 ? 10.102 -4.637 -11.75 1 96.06 85 ALA A CA 1
ATOM 655 C C . ALA A 1 85 ? 11.172 -3.553 -11.828 1 96.06 85 ALA A C 1
ATOM 657 O O . ALA A 1 85 ? 12.344 -3.807 -11.531 1 96.06 85 ALA A O 1
ATOM 658 N N . ASN A 1 86 ? 10.805 -2.443 -12.258 1 92.75 86 ASN A N 1
ATOM 659 C CA . ASN A 1 86 ? 11.586 -1.222 -12.141 1 92.75 86 ASN A CA 1
ATOM 660 C C . ASN A 1 86 ? 10.695 0.001 -11.93 1 92.75 86 ASN A C 1
ATOM 662 O O . ASN A 1 86 ? 9.469 -0.107 -11.969 1 92.75 86 ASN A O 1
ATOM 666 N N . MET A 1 87 ? 11.273 1.14 -11.781 1 91.44 87 MET A N 1
ATOM 667 C CA . MET A 1 87 ? 10.562 2.346 -11.359 1 91.44 87 MET A CA 1
ATOM 668 C C . MET A 1 87 ? 9.625 2.836 -12.461 1 91.44 87 MET A C 1
ATOM 670 O O . MET A 1 87 ? 8.609 3.471 -12.172 1 91.44 87 MET A O 1
ATOM 674 N N . SER A 1 88 ? 9.898 2.516 -13.742 1 93.12 88 SER A N 1
ATOM 675 C CA . SER A 1 88 ? 9.062 2.977 -14.844 1 93.12 88 SER A CA 1
ATOM 676 C C . SER A 1 88 ? 7.676 2.346 -14.789 1 93.12 88 SER A C 1
ATOM 678 O O . SER A 1 88 ? 6.727 2.861 -15.391 1 93.12 88 SER A O 1
ATOM 680 N N . PHE A 1 89 ? 7.555 1.284 -14.047 1 95.38 89 PHE A N 1
ATOM 681 C CA . PHE A 1 89 ? 6.27 0.611 -13.914 1 95.38 89 PHE A CA 1
ATOM 682 C C . PHE A 1 89 ? 5.258 1.508 -13.203 1 95.38 89 PHE A C 1
ATOM 684 O O . PHE A 1 89 ? 4.055 1.252 -13.25 1 95.38 89 PHE A O 1
ATOM 691 N N . ARG A 1 90 ? 5.711 2.611 -12.578 1 94 90 ARG A N 1
ATOM 692 C CA . ARG A 1 90 ? 4.824 3.586 -11.945 1 94 90 ARG A CA 1
ATOM 693 C C . ARG A 1 90 ? 3.896 4.223 -12.977 1 94 90 ARG A C 1
ATOM 695 O O . ARG A 1 90 ? 2.848 4.766 -12.617 1 94 90 ARG A O 1
ATOM 702 N N . ASP A 1 91 ? 4.227 4.07 -14.289 1 95.5 91 ASP A N 1
ATOM 703 C CA . ASP A 1 91 ? 3.484 4.73 -15.359 1 95.5 91 ASP A CA 1
ATOM 704 C C . ASP A 1 91 ? 2.572 3.748 -16.094 1 95.5 91 ASP A C 1
ATOM 706 O O . ASP A 1 91 ? 2.008 4.074 -17.141 1 95.5 91 ASP A O 1
ATOM 710 N N . PHE A 1 92 ? 2.4 2.564 -15.57 1 96.44 92 PHE A N 1
ATOM 711 C CA . PHE A 1 92 ? 1.611 1.527 -16.219 1 96.44 92 PHE A CA 1
ATOM 712 C C . PHE A 1 92 ? 0.194 2.018 -16.5 1 96.44 92 PHE A C 1
ATOM 714 O O . PHE A 1 92 ? -0.314 1.872 -17.609 1 96.44 92 PHE A O 1
ATOM 721 N N . ASP A 1 93 ? -0.437 2.635 -15.523 1 96.12 93 ASP A N 1
ATOM 722 C CA . ASP A 1 93 ? -1.833 3.037 -15.672 1 96.12 93 ASP A CA 1
ATOM 723 C C . ASP A 1 93 ? -1.975 4.152 -16.703 1 96.12 93 ASP A C 1
ATOM 725 O O . ASP A 1 93 ? -2.906 4.141 -17.516 1 96.12 93 ASP A O 1
ATOM 729 N N . VAL A 1 94 ? -1.076 5.074 -16.672 1 96 94 VAL A N 1
ATOM 730 C CA . VAL A 1 94 ? -1.075 6.16 -17.641 1 96 94 VAL A CA 1
ATOM 731 C C . VAL A 1 94 ? -0.881 5.59 -19.047 1 96 94 VAL A C 1
ATOM 733 O O . VAL A 1 94 ? -1.599 5.961 -19.984 1 96 94 VAL A O 1
ATOM 736 N N . PHE A 1 95 ? 0.074 4.699 -19.188 1 96.25 95 PHE A N 1
ATOM 737 C CA . PHE A 1 95 ? 0.363 4.098 -20.484 1 96.25 95 PHE A CA 1
ATOM 738 C C . PHE A 1 95 ? -0.833 3.303 -21 1 96.25 95 PHE A C 1
ATOM 740 O O . PHE A 1 95 ? -1.257 3.471 -22.141 1 96.25 95 PHE A O 1
ATOM 747 N N . LEU A 1 96 ? -1.408 2.469 -20.141 1 96.38 96 LEU A N 1
ATOM 748 C CA . LEU A 1 96 ? -2.525 1.605 -20.5 1 96.38 96 LEU A CA 1
ATOM 749 C C . LEU A 1 96 ? -3.746 2.432 -20.906 1 96.38 96 LEU A C 1
ATOM 751 O O . LEU A 1 96 ? -4.508 2.037 -21.781 1 96.38 96 LEU A O 1
ATOM 755 N N . SER A 1 97 ? -3.898 3.578 -20.266 1 95.31 97 SER A N 1
ATOM 756 C CA . SER A 1 97 ? -5.066 4.414 -20.531 1 95.31 97 SER A CA 1
ATOM 757 C C . SER A 1 97 ? -5.039 4.969 -21.953 1 95.31 97 SER A C 1
ATOM 759 O O . SER A 1 97 ? -6.07 5.387 -22.484 1 95.31 97 SER A O 1
ATOM 761 N N . LYS A 1 98 ? -3.916 4.957 -22.562 1 94.44 98 LYS A N 1
ATOM 762 C CA . LYS A 1 98 ? -3.752 5.523 -23.891 1 94.44 98 LYS A CA 1
ATOM 763 C C . LYS A 1 98 ? -3.793 4.438 -24.969 1 94.44 98 LYS A C 1
ATOM 765 O O . LYS A 1 98 ? -3.756 4.734 -26.156 1 94.44 98 LYS A O 1
ATOM 770 N N . MET A 1 99 ? -3.805 3.252 -24.594 1 93.62 99 MET A N 1
ATOM 771 C CA . MET A 1 99 ? -3.754 2.137 -25.531 1 93.62 99 MET A CA 1
ATOM 772 C C . MET A 1 99 ? -5.156 1.729 -25.969 1 93.62 99 MET A C 1
ATOM 774 O O . MET A 1 99 ? -6.105 1.824 -25.188 1 93.62 99 MET A O 1
ATOM 778 N N . LYS A 1 100 ? -5.086 1.239 -27.266 1 89.5 100 LYS A N 1
ATOM 779 C CA . LYS A 1 100 ? -6.301 0.547 -27.688 1 89.5 100 LYS A CA 1
ATOM 780 C C . LYS A 1 100 ? -6.449 -0.791 -26.969 1 89.5 100 LYS A C 1
ATOM 782 O O . LYS A 1 100 ? -5.457 -1.435 -26.625 1 89.5 100 LYS A O 1
ATOM 787 N N . ASP A 1 101 ? -7.648 -1.272 -26.594 1 89.69 101 ASP A N 1
ATOM 788 C CA . ASP A 1 101 ? -7.922 -2.533 -25.906 1 89.69 101 ASP A CA 1
ATOM 789 C C . ASP A 1 101 ? -7.191 -2.605 -24.578 1 89.69 101 ASP A C 1
ATOM 791 O O . ASP A 1 101 ? -6.559 -3.615 -24.25 1 89.69 101 ASP A O 1
ATOM 795 N N . ALA A 1 102 ? -7.078 -1.52 -23.875 1 88.56 102 ALA A N 1
ATOM 796 C CA . ALA A 1 102 ? -6.34 -1.337 -22.625 1 88.56 102 ALA A CA 1
ATOM 797 C C . ALA A 1 102 ? -6.562 -2.51 -21.672 1 88.56 102 ALA A C 1
ATOM 799 O O . ALA A 1 102 ? -5.645 -2.926 -20.969 1 88.56 102 ALA A O 1
ATOM 800 N N . ARG A 1 103 ? -7.656 -3.146 -21.766 1 89.69 103 ARG A N 1
ATOM 801 C CA . ARG A 1 103 ? -8.07 -4.113 -20.766 1 89.69 103 ARG A CA 1
ATOM 802 C C . ARG A 1 103 ? -7.449 -5.48 -21.031 1 89.69 103 ARG A C 1
ATOM 804 O O . ARG A 1 103 ? -7.461 -6.355 -20.156 1 89.69 103 ARG A O 1
ATOM 811 N N . SER A 1 104 ? -6.84 -5.676 -22.188 1 93 104 SER A N 1
ATOM 812 C CA . SER A 1 104 ? -6.332 -7 -22.531 1 93 104 SER A CA 1
ATOM 813 C C . SER A 1 104 ? -4.82 -6.973 -22.734 1 93 104 SER A C 1
ATOM 815 O O . SER A 1 104 ? -4.223 -7.984 -23.109 1 93 104 SER A O 1
ATOM 817 N N . ARG A 1 105 ? -4.199 -5.879 -22.438 1 93.69 105 ARG A N 1
ATOM 818 C CA . ARG A 1 105 ? -2.797 -5.684 -22.781 1 93.69 105 ARG A CA 1
ATOM 819 C C . ARG A 1 105 ? -1.891 -6.594 -21.969 1 93.69 105 ARG A C 1
ATOM 821 O O . ARG A 1 105 ? -0.916 -7.141 -22.5 1 93.69 105 ARG A O 1
ATOM 828 N N . LEU A 1 106 ? -2.191 -6.766 -20.734 1 96 106 LEU A N 1
ATOM 829 C CA . LEU A 1 106 ? -1.364 -7.629 -19.891 1 96 106 LEU A CA 1
ATOM 830 C C . LEU A 1 106 ? -1.44 -9.078 -20.359 1 96 106 LEU A C 1
ATOM 832 O O . LEU A 1 106 ? -0.415 -9.758 -20.469 1 96 106 LEU A O 1
ATOM 836 N N . LYS A 1 107 ? -2.68 -9.555 -20.625 1 95.75 107 LYS A N 1
ATOM 837 C CA . LYS A 1 107 ? -2.863 -10.906 -21.125 1 95.75 107 LYS A CA 1
ATOM 838 C C . LYS A 1 107 ? -2.062 -11.133 -22.406 1 95.75 107 LYS A C 1
ATOM 840 O O . LYS A 1 107 ? -1.434 -12.18 -22.578 1 95.75 107 LYS A O 1
ATOM 845 N N . LYS A 1 108 ? -2.076 -10.148 -23.266 1 94.75 108 LYS A N 1
ATOM 846 C CA . LYS A 1 108 ? -1.335 -10.227 -24.516 1 94.75 108 LYS A CA 1
ATOM 847 C C . LYS A 1 108 ? 0.169 -10.289 -24.266 1 94.75 108 LYS A C 1
ATOM 849 O O . LYS A 1 108 ? 0.878 -11.078 -24.891 1 94.75 108 LYS A O 1
ATOM 854 N N . ALA A 1 109 ? 0.648 -9.445 -23.375 1 94.88 109 ALA A N 1
ATOM 855 C CA . ALA A 1 109 ? 2.07 -9.453 -23.031 1 94.88 109 ALA A CA 1
ATOM 856 C C . ALA A 1 109 ? 2.5 -10.805 -22.484 1 94.88 109 ALA A C 1
ATOM 858 O O . ALA A 1 109 ? 3.568 -11.312 -22.828 1 94.88 109 ALA A O 1
ATOM 859 N N . LEU A 1 110 ? 1.656 -11.43 -21.672 1 96.25 110 LEU A N 1
ATOM 860 C CA . LEU A 1 110 ? 1.982 -12.688 -21.016 1 96.25 110 LEU A CA 1
ATOM 861 C C . LEU A 1 110 ? 1.926 -13.852 -22 1 96.25 110 LEU A C 1
ATOM 863 O O . LEU A 1 110 ? 2.461 -14.93 -21.719 1 96.25 110 LEU A O 1
ATOM 867 N N . LYS A 1 111 ? 1.241 -13.695 -23.094 1 93.81 111 LYS A N 1
ATOM 868 C CA . LYS A 1 111 ? 1.198 -14.727 -24.125 1 93.81 111 LYS A CA 1
ATOM 869 C C . LYS A 1 111 ? 2.594 -15.031 -24.656 1 93.81 111 LYS A C 1
ATOM 871 O O . LYS A 1 111 ? 2.857 -16.141 -25.125 1 93.81 111 LYS A O 1
ATOM 876 N N . ALA A 1 112 ? 3.426 -14.023 -24.531 1 91.88 112 ALA A N 1
ATOM 877 C CA . ALA A 1 112 ? 4.789 -14.156 -25.047 1 91.88 112 ALA A CA 1
ATOM 878 C C . ALA A 1 112 ? 5.527 -15.305 -24.359 1 91.88 112 ALA A C 1
ATOM 880 O O . ALA A 1 112 ? 6.5 -15.836 -24.891 1 91.88 112 ALA A O 1
ATOM 881 N N . VAL A 1 113 ? 5.062 -15.656 -23.203 1 94.12 113 VAL A N 1
ATOM 882 C CA . VAL A 1 113 ? 5.789 -16.672 -22.453 1 94.12 113 VAL A CA 1
ATOM 883 C C . VAL A 1 113 ? 4.938 -17.938 -22.328 1 94.12 113 VAL A C 1
ATOM 885 O O . VAL A 1 113 ? 5.277 -18.859 -21.578 1 94.12 113 VAL A O 1
ATOM 888 N N . LYS A 1 114 ? 3.939 -17.828 -23.203 1 91.25 114 LYS A N 1
ATOM 889 C CA . LYS A 1 114 ? 3.057 -19 -23.219 1 91.25 114 LYS A CA 1
ATOM 890 C C . LYS A 1 114 ? 3.797 -20.25 -23.672 1 91.25 114 LYS A C 1
ATOM 892 O O . LYS A 1 114 ? 4.539 -20.219 -24.656 1 91.25 114 LYS A O 1
ATOM 897 N N . GLY A 1 115 ? 3.887 -21.344 -23.078 1 92.75 115 GLY A N 1
ATOM 898 C CA . GLY A 1 115 ? 4.562 -22.578 -23.422 1 92.75 115 GLY A CA 1
ATOM 899 C C . GLY A 1 115 ? 5.844 -22.797 -22.641 1 92.75 115 GLY A C 1
ATOM 900 O O . GLY A 1 115 ? 6.324 -23.922 -22.516 1 92.75 115 GLY A O 1
ATOM 901 N N . ASP A 1 116 ? 6.414 -21.656 -22.234 1 96.81 116 ASP A N 1
ATOM 902 C CA . ASP A 1 116 ? 7.691 -21.734 -21.531 1 96.81 116 ASP A CA 1
ATOM 903 C C . ASP A 1 116 ? 7.48 -21.969 -20.031 1 96.81 116 ASP A C 1
ATOM 905 O O . ASP A 1 116 ? 8.383 -22.438 -19.344 1 96.81 116 ASP A O 1
ATOM 909 N N . TYR A 1 117 ? 6.324 -21.656 -19.594 1 98.19 117 TYR A N 1
ATOM 910 C CA . TYR A 1 117 ? 6.043 -21.766 -18.156 1 98.19 117 TYR A CA 1
ATOM 911 C C . TYR A 1 117 ? 4.719 -22.469 -17.906 1 98.19 117 TYR A C 1
ATOM 913 O O . TYR A 1 117 ? 3.771 -22.312 -18.688 1 98.19 117 TYR A O 1
ATOM 921 N N . ASP A 1 118 ? 4.699 -23.203 -16.844 1 97.5 118 ASP A N 1
ATOM 922 C CA . ASP A 1 118 ? 3.471 -23.828 -16.391 1 97.5 118 ASP A CA 1
ATOM 923 C C . ASP A 1 118 ? 2.65 -22.875 -15.523 1 97.5 118 ASP A C 1
ATOM 925 O O . ASP A 1 118 ? 1.419 -22.922 -15.531 1 97.5 118 ASP A O 1
ATOM 929 N N . ILE A 1 119 ? 3.377 -22.031 -14.797 1 97.69 119 ILE A N 1
ATOM 930 C CA . ILE A 1 119 ? 2.764 -21.094 -13.867 1 97.69 119 ILE A CA 1
ATOM 931 C C . ILE A 1 119 ? 3.377 -19.703 -14.055 1 97.69 119 ILE A C 1
ATOM 933 O O . ILE A 1 119 ? 4.602 -19.562 -14.094 1 97.69 119 ILE A O 1
ATOM 937 N N . VAL A 1 120 ? 2.525 -18.703 -14.172 1 98.5 120 VAL A N 1
ATOM 938 C CA . VAL A 1 120 ? 2.93 -17.297 -14.047 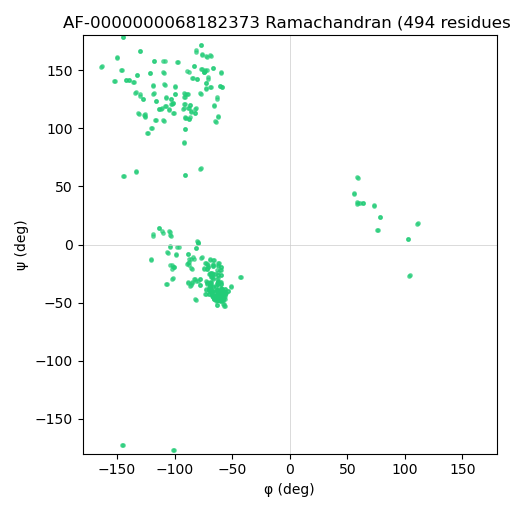1 98.5 120 VAL A CA 1
ATOM 939 C C . VAL A 1 120 ? 2.291 -16.688 -12.805 1 98.5 120 VAL A C 1
ATOM 941 O O . VAL A 1 120 ? 1.064 -16.672 -12.672 1 98.5 120 VAL A O 1
ATOM 944 N N . LEU A 1 121 ? 3.102 -16.297 -11.898 1 98.69 121 LEU A N 1
ATOM 945 C CA . LEU A 1 121 ? 2.645 -15.602 -10.703 1 98.69 121 LEU A CA 1
ATOM 946 C C . LEU A 1 121 ? 2.842 -14.102 -10.836 1 98.69 121 LEU A C 1
ATOM 948 O O . LEU A 1 121 ? 3.922 -13.641 -11.219 1 98.69 121 LEU A O 1
ATOM 952 N N . LEU A 1 122 ? 1.817 -13.367 -10.562 1 98.81 122 LEU A N 1
ATOM 953 C CA . LEU A 1 122 ? 1.89 -11.906 -10.609 1 98.81 122 LEU A CA 1
ATOM 954 C C . LEU A 1 122 ? 1.936 -11.32 -9.203 1 98.81 122 LEU A C 1
ATOM 956 O O . LEU A 1 122 ? 1.019 -11.539 -8.406 1 98.81 122 LEU A O 1
ATOM 960 N N . ASP A 1 123 ? 3.008 -10.664 -8.828 1 98.62 123 ASP A N 1
ATOM 961 C CA . ASP A 1 123 ? 3.061 -9.812 -7.645 1 98.62 123 ASP A CA 1
ATOM 962 C C . ASP A 1 123 ? 2.564 -8.398 -7.965 1 98.62 123 ASP A C 1
ATOM 964 O O . ASP A 1 123 ? 3.238 -7.645 -8.664 1 98.62 123 ASP A O 1
ATOM 968 N N . CYS A 1 124 ? 1.476 -8.023 -7.379 1 98.38 124 CYS A N 1
ATOM 969 C CA . CYS A 1 124 ? 0.703 -6.902 -7.895 1 98.38 124 CYS A CA 1
ATOM 970 C C . CYS A 1 124 ? 0.798 -5.703 -6.957 1 98.38 124 CYS A C 1
ATOM 972 O O . CYS A 1 124 ? 0.934 -5.867 -5.746 1 98.38 124 CYS A O 1
ATOM 974 N N . PRO A 1 125 ? 0.75 -4.477 -7.453 1 96.81 125 PRO A N 1
ATOM 975 C CA . PRO A 1 125 ? 0.678 -3.291 -6.598 1 96.81 125 PRO A CA 1
ATOM 976 C C . PRO A 1 125 ? -0.66 -3.168 -5.871 1 96.81 125 PRO A C 1
ATOM 978 O O . PRO A 1 125 ? -1.645 -3.793 -6.273 1 96.81 125 PRO A O 1
ATOM 981 N N . PRO A 1 126 ? -0.748 -2.354 -4.824 1 95.19 126 PRO A N 1
ATOM 982 C CA . PRO A 1 126 ? -1.921 -2.314 -3.949 1 95.19 126 PRO A CA 1
ATOM 983 C C . PRO A 1 126 ? -2.959 -1.288 -4.398 1 95.19 126 PRO A C 1
ATOM 985 O O . PRO A 1 126 ? -3.35 -0.418 -3.615 1 95.19 126 PRO A O 1
ATOM 988 N N . ASN A 1 127 ? -3.545 -1.29 -5.531 1 93.38 127 ASN A N 1
ATOM 989 C CA . ASN A 1 127 ? -4.551 -0.347 -6.008 1 93.38 127 ASN A CA 1
ATOM 990 C C . ASN A 1 127 ? -5.578 -1.03 -6.906 1 93.38 127 ASN A C 1
ATOM 992 O O . ASN A 1 127 ? -5.316 -2.104 -7.449 1 93.38 127 ASN A O 1
ATOM 996 N N . ILE A 1 128 ? -6.738 -0.519 -6.895 1 95.44 128 ILE A N 1
ATOM 997 C CA . ILE A 1 128 ? -7.656 -0.839 -7.98 1 95.44 128 ILE A CA 1
ATOM 998 C C . ILE A 1 128 ? -7.508 0.184 -9.102 1 95.44 128 ILE A C 1
ATOM 1000 O O . ILE A 1 128 ? -7.852 1.355 -8.938 1 95.44 128 ILE A O 1
ATOM 1004 N N . SER A 1 129 ? -6.961 -0.205 -10.172 1 95.69 129 SER A N 1
ATOM 1005 C CA . SER A 1 129 ? -6.613 0.675 -11.281 1 95.69 129 SER A CA 1
ATOM 1006 C C . SER A 1 129 ? -6.797 -0.026 -12.625 1 95.69 129 SER A C 1
ATOM 1008 O O . SER A 1 129 ? -7.359 -1.121 -12.688 1 95.69 129 SER A O 1
ATOM 1010 N N . ILE A 1 130 ? -6.355 0.646 -13.703 1 96.06 130 ILE A N 1
ATOM 1011 C CA . ILE A 1 130 ? -6.41 0.038 -15.031 1 96.06 130 ILE A CA 1
ATOM 1012 C C . ILE A 1 130 ? -5.527 -1.205 -15.062 1 96.06 130 ILE A C 1
ATOM 1014 O O . ILE A 1 130 ? -5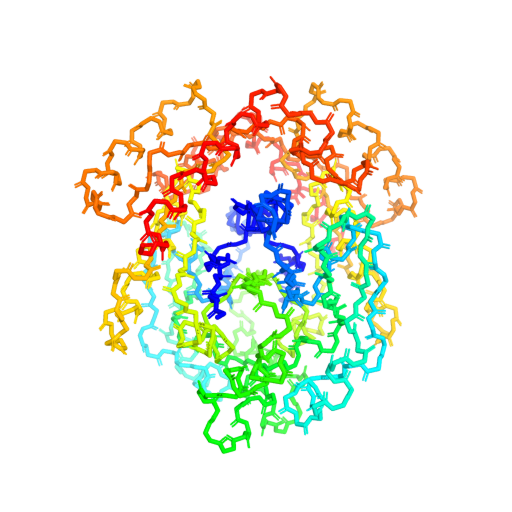.91 -2.232 -15.633 1 96.06 130 ILE A O 1
ATOM 1018 N N . LEU A 1 131 ? -4.406 -1.113 -14.445 1 97.06 131 LEU A N 1
ATOM 1019 C CA . LEU A 1 131 ? -3.531 -2.279 -14.375 1 97.06 131 LEU A CA 1
ATOM 1020 C C . LEU A 1 131 ? -4.207 -3.422 -13.633 1 97.06 131 LEU A C 1
ATOM 1022 O O . LEU A 1 131 ? -4.164 -4.57 -14.07 1 97.06 131 LEU A O 1
ATOM 1026 N N . SER A 1 132 ? -4.82 -3.115 -12.5 1 97.5 132 SER A N 1
ATOM 1027 C CA . SER A 1 132 ? -5.488 -4.164 -11.727 1 97.5 132 SER A CA 1
ATOM 1028 C C . SER A 1 132 ? -6.59 -4.828 -12.547 1 97.5 132 SER A C 1
ATOM 1030 O O . SER A 1 132 ? -6.781 -6.043 -12.469 1 97.5 132 SER A O 1
ATOM 1032 N N . GLU A 1 133 ? -7.273 -4.039 -13.328 1 97.25 133 GLU A N 1
ATOM 1033 C CA . GLU A 1 133 ? -8.305 -4.605 -14.195 1 97.25 133 GLU A CA 1
ATOM 1034 C C . GLU A 1 133 ? -7.711 -5.602 -15.188 1 97.25 133 GLU A C 1
ATOM 1036 O O . GLU A 1 133 ? -8.289 -6.664 -15.422 1 97.25 133 GLU A O 1
ATOM 1041 N N . ASN A 1 134 ? -6.602 -5.211 -15.797 1 97.94 134 ASN A N 1
ATOM 1042 C CA . ASN A 1 134 ? -5.887 -6.133 -16.672 1 97.94 134 ASN A CA 1
ATOM 1043 C C . ASN A 1 134 ? -5.523 -7.426 -15.945 1 97.94 134 ASN A C 1
ATOM 1045 O O . ASN A 1 134 ? -5.66 -8.516 -16.5 1 97.94 134 ASN A O 1
ATOM 1049 N N . ILE A 1 135 ? -5.074 -7.273 -14.711 1 98.44 135 ILE A N 1
ATOM 1050 C CA . ILE A 1 135 ? -4.645 -8.398 -13.898 1 98.44 135 ILE A CA 1
ATOM 1051 C C . ILE A 1 135 ? -5.824 -9.344 -13.656 1 98.44 135 ILE A C 1
ATOM 1053 O O . ILE A 1 135 ? -5.711 -10.555 -13.852 1 98.44 135 ILE A O 1
ATOM 1057 N N . PHE A 1 136 ? -6.973 -8.773 -13.266 1 98.5 136 PHE A N 1
ATOM 1058 C CA . PHE A 1 136 ? -8.148 -9.57 -12.945 1 98.5 136 PHE A CA 1
ATOM 1059 C C . PHE A 1 136 ? -8.633 -10.344 -14.172 1 98.5 136 PHE A C 1
ATOM 1061 O O . PHE A 1 136 ? -9.117 -11.469 -14.047 1 98.5 136 PHE A O 1
ATOM 1068 N N . ARG A 1 137 ? -8.477 -9.758 -15.312 1 97.5 137 ARG A N 1
ATOM 1069 C CA . ARG A 1 137 ? -8.922 -10.391 -16.547 1 97.5 137 ARG A CA 1
ATOM 1070 C C . ARG A 1 137 ? -7.938 -11.469 -17 1 97.5 137 ARG A C 1
ATOM 1072 O O . ARG A 1 137 ? -8.336 -12.492 -17.547 1 97.5 137 ARG A O 1
ATOM 1079 N N . ALA A 1 138 ? -6.699 -11.25 -16.766 1 97.62 138 ALA A N 1
ATOM 1080 C CA . ALA A 1 138 ? -5.656 -12.156 -17.234 1 97.62 138 ALA A CA 1
ATOM 1081 C C . ALA A 1 138 ? -5.52 -13.359 -16.297 1 97.62 138 ALA A C 1
ATOM 1083 O O . ALA A 1 138 ? -5.191 -14.461 -16.75 1 97.62 138 ALA A O 1
ATOM 1084 N N . ALA A 1 139 ? -5.773 -13.203 -15.039 1 98.12 139 ALA A N 1
ATOM 1085 C CA . ALA A 1 139 ? -5.469 -14.211 -14.031 1 98.12 139 ALA A CA 1
ATOM 1086 C C . ALA A 1 139 ? -6.535 -15.297 -14 1 98.12 139 ALA A C 1
ATOM 1088 O O . ALA A 1 139 ? -7.727 -15.016 -14.172 1 98.12 139 ALA A O 1
ATOM 1089 N N . ASP A 1 140 ? -6.098 -16.484 -13.797 1 97.5 140 ASP A N 1
ATOM 1090 C CA . ASP A 1 140 ? -6.996 -17.609 -13.555 1 97.5 140 ASP A CA 1
ATOM 1091 C C . ASP A 1 140 ? -7.426 -17.656 -12.094 1 97.5 140 ASP A C 1
ATOM 1093 O O . ASP A 1 140 ? -8.508 -18.156 -11.773 1 97.5 140 ASP A O 1
ATOM 1097 N N . ALA A 1 141 ? -6.605 -17.203 -11.258 1 98.38 141 ALA A N 1
ATOM 1098 C CA . ALA A 1 141 ? -6.855 -17.125 -9.82 1 98.38 141 ALA A CA 1
ATOM 1099 C C . ALA A 1 141 ? -6.262 -15.852 -9.227 1 98.38 141 ALA A C 1
ATOM 1101 O O . ALA A 1 141 ? -5.191 -15.406 -9.641 1 98.38 141 ALA A O 1
ATOM 1102 N N . VAL A 1 142 ? -6.969 -15.281 -8.32 1 98.75 142 VAL A N 1
ATOM 1103 C CA . VAL A 1 142 ? -6.523 -14.125 -7.559 1 98.75 142 VAL A CA 1
ATOM 1104 C C . VAL A 1 142 ? -6.406 -14.484 -6.078 1 98.75 142 VAL A C 1
ATOM 1106 O O . VAL A 1 142 ? -7.418 -14.656 -5.391 1 98.75 142 VAL A O 1
ATOM 1109 N N . VAL A 1 143 ? -5.191 -14.609 -5.609 1 98.81 143 VAL A N 1
ATOM 1110 C CA . VAL A 1 143 ? -4.891 -14.945 -4.223 1 98.81 143 VAL A CA 1
ATOM 1111 C C . VAL A 1 143 ? -4.738 -13.672 -3.396 1 98.81 143 VAL A C 1
ATOM 1113 O O . VAL A 1 143 ? -3.854 -12.852 -3.662 1 98.81 143 VAL A O 1
ATOM 1116 N N . THR A 1 144 ? -5.562 -13.531 -2.383 1 98.81 144 THR A N 1
ATOM 1117 C CA . THR A 1 144 ? -5.664 -12.242 -1.708 1 98.81 144 THR A CA 1
ATOM 1118 C C . THR A 1 144 ? -5.426 -12.391 -0.209 1 98.81 144 THR A C 1
ATOM 1120 O O . THR A 1 144 ? -6.254 -12.961 0.504 1 98.81 144 THR A O 1
ATOM 1123 N N . PRO A 1 145 ? -4.289 -11.875 0.293 1 98.81 145 PRO A N 1
ATOM 1124 C CA . PRO A 1 145 ? -4.109 -11.828 1.746 1 98.81 145 PRO A CA 1
ATOM 1125 C C . PRO A 1 145 ? -4.98 -10.758 2.408 1 98.81 145 PRO A C 1
ATOM 1127 O O . PRO A 1 145 ? -5.121 -9.656 1.879 1 98.81 145 PRO A O 1
ATOM 1130 N N . VAL A 1 146 ? -5.547 -11.102 3.541 1 98.56 146 VAL A N 1
ATOM 1131 C CA . VAL A 1 146 ? -6.391 -10.203 4.328 1 98.56 146 VAL A CA 1
ATOM 1132 C C . VAL A 1 146 ? -5.949 -10.227 5.785 1 98.56 146 VAL A C 1
ATOM 1134 O O . VAL A 1 146 ? -6.004 -11.266 6.445 1 98.56 146 VAL A O 1
ATOM 1137 N N . ILE A 1 147 ? -5.402 -9.094 6.254 1 98.19 147 ILE A N 1
ATOM 1138 C CA . ILE A 1 147 ? -5.188 -9.008 7.695 1 98.19 147 ILE A CA 1
ATOM 1139 C C . ILE A 1 147 ? -6.535 -8.938 8.414 1 98.19 147 ILE A C 1
ATOM 1141 O O . ILE A 1 147 ? -7.441 -8.219 7.977 1 98.19 147 ILE A O 1
ATOM 1145 N N . PRO A 1 148 ? -6.727 -9.672 9.5 1 97.75 148 PRO A N 1
ATOM 1146 C CA . PRO A 1 148 ? -8.031 -9.688 10.164 1 97.75 148 PRO A CA 1
ATOM 1147 C C . PRO A 1 148 ? -8.273 -8.438 11.008 1 97.75 148 PRO A C 1
ATOM 1149 O O . PRO A 1 148 ? -8.453 -8.531 12.227 1 97.75 148 PRO A O 1
ATOM 1152 N N . THR A 1 149 ? -8.359 -7.324 10.375 1 96.38 149 THR A N 1
ATOM 1153 C CA . THR A 1 149 ? -8.664 -6.023 10.969 1 96.38 149 THR A CA 1
ATOM 1154 C C . THR A 1 149 ? -9.781 -5.328 10.195 1 96.38 149 THR A C 1
ATOM 1156 O O . THR A 1 149 ? -10.109 -5.723 9.078 1 96.38 149 THR A O 1
ATOM 1159 N N . THR A 1 150 ? -10.336 -4.316 10.734 1 96.25 150 THR A N 1
ATOM 1160 C CA . THR A 1 150 ? -11.508 -3.635 10.188 1 96.25 150 THR A CA 1
ATOM 1161 C C . THR A 1 150 ? -11.188 -3.041 8.82 1 96.25 150 THR A C 1
ATOM 1163 O O . THR A 1 150 ? -11.945 -3.234 7.863 1 96.25 150 THR A O 1
ATOM 1166 N N . LEU A 1 151 ? -10.094 -2.35 8.695 1 95 151 LEU A N 1
ATOM 1167 C CA . LEU A 1 151 ? -9.781 -1.677 7.438 1 95 151 LEU A CA 1
ATOM 1168 C C . LEU A 1 151 ? -9.43 -2.689 6.355 1 95 151 LEU A C 1
ATOM 1170 O O . LEU A 1 151 ? -9.727 -2.471 5.176 1 95 151 LEU A O 1
ATOM 1174 N N . SER A 1 152 ? -8.742 -3.736 6.758 1 96.12 152 SER A N 1
ATOM 1175 C CA . SER A 1 152 ? -8.438 -4.785 5.789 1 96.12 152 SER A CA 1
ATOM 1176 C C . SER A 1 152 ? -9.711 -5.477 5.301 1 96.12 152 SER A C 1
ATOM 1178 O O . SER A 1 152 ? -9.82 -5.82 4.125 1 96.12 152 SER A O 1
ATOM 1180 N N . GLN A 1 153 ? -10.633 -5.715 6.215 1 96.06 153 GLN A N 1
ATOM 1181 C CA . GLN A 1 153 ? -11.93 -6.27 5.832 1 96.06 153 GLN A CA 1
ATOM 1182 C C . GLN A 1 153 ? -12.648 -5.355 4.84 1 96.06 153 GLN A C 1
ATOM 1184 O O . GLN A 1 153 ? -13.195 -5.824 3.842 1 96.06 153 GLN A O 1
ATOM 1189 N N . ARG A 1 154 ? -12.633 -4.109 5.137 1 95.56 154 ARG A N 1
ATOM 1190 C CA . ARG A 1 154 ? -13.281 -3.131 4.266 1 95.56 154 ARG A CA 1
ATOM 1191 C C . ARG A 1 154 ? -12.68 -3.158 2.865 1 95.56 154 ARG A C 1
ATOM 1193 O O . ARG A 1 154 ? -13.414 -3.143 1.871 1 95.56 154 ARG A O 1
ATOM 1200 N N . THR A 1 155 ? -11.398 -3.178 2.77 1 96.75 155 THR A N 1
ATOM 1201 C CA . THR A 1 155 ? -10.734 -3.17 1.472 1 96.75 155 THR A CA 1
ATOM 1202 C C . THR A 1 155 ? -11.016 -4.461 0.71 1 96.75 155 THR A C 1
ATOM 1204 O O . THR A 1 155 ? -11.148 -4.449 -0.515 1 96.75 155 THR A O 1
ATOM 1207 N N . PHE A 1 156 ? -11.094 -5.598 1.457 1 98.25 156 PHE A N 1
ATOM 1208 C CA . PHE A 1 156 ? -11.461 -6.863 0.836 1 98.25 156 PHE A CA 1
ATOM 1209 C C . PHE A 1 156 ? -12.859 -6.793 0.241 1 98.25 156 PHE A C 1
ATOM 1211 O O . PHE A 1 156 ? -13.086 -7.23 -0.89 1 98.25 156 PHE A O 1
ATOM 1218 N N . GLU A 1 157 ? -13.734 -6.215 0.938 1 97.5 157 GLU A N 1
ATOM 1219 C CA . GLU A 1 157 ? -15.117 -6.086 0.47 1 97.5 157 GLU A CA 1
ATOM 1220 C C . GLU A 1 157 ? -15.211 -5.133 -0.718 1 97.5 157 GLU A C 1
ATOM 1222 O O . GLU A 1 157 ? -16.031 -5.324 -1.612 1 97.5 157 GLU A O 1
ATOM 1227 N N . GLN A 1 158 ? -14.352 -4.145 -0.696 1 96.81 158 GLN A N 1
ATOM 1228 C CA . GLN A 1 158 ? -14.273 -3.264 -1.858 1 96.81 158 GLN A CA 1
ATOM 1229 C C . GLN A 1 158 ? -13.828 -4.031 -3.1 1 96.81 158 GLN A C 1
ATOM 1231 O O . GLN A 1 158 ? -14.328 -3.783 -4.199 1 96.81 158 GLN A O 1
ATOM 1236 N N . LEU A 1 159 ? -12.922 -4.922 -2.91 1 98.06 159 LEU A N 1
ATOM 1237 C CA . LEU A 1 159 ? -12.477 -5.77 -4.012 1 98.06 159 LEU A CA 1
ATOM 1238 C C . LEU A 1 159 ? -13.625 -6.625 -4.535 1 98.06 159 LEU A C 1
ATOM 1240 O O . LEU A 1 159 ? -13.852 -6.695 -5.746 1 98.06 159 LEU A O 1
ATOM 1244 N N . LEU A 1 160 ? -14.359 -7.246 -3.641 1 98.25 160 LEU A N 1
ATOM 1245 C CA . LEU A 1 160 ? -15.5 -8.078 -4.023 1 98.25 160 LEU A CA 1
ATOM 1246 C C . LEU A 1 160 ? -16.547 -7.254 -4.762 1 98.25 160 LEU A C 1
ATOM 1248 O O . LEU A 1 160 ? -17.109 -7.711 -5.758 1 98.25 160 LEU A O 1
ATOM 1252 N N . GLU A 1 161 ? -16.781 -6.102 -4.258 1 97.19 161 GLU A N 1
ATOM 1253 C CA . GLU A 1 161 ? -17.75 -5.215 -4.902 1 97.19 161 GLU A CA 1
ATOM 1254 C C . GLU A 1 161 ? -17.297 -4.844 -6.312 1 97.19 161 GLU A C 1
ATOM 1256 O O . GLU A 1 161 ? -18.109 -4.801 -7.238 1 97.19 161 GLU A O 1
ATOM 1261 N N . PHE A 1 162 ? -16.062 -4.586 -6.453 1 97.19 162 PHE A N 1
ATOM 1262 C CA . PHE A 1 162 ? -15.523 -4.27 -7.77 1 97.19 162 PHE A CA 1
ATOM 1263 C C . PHE A 1 162 ? -15.758 -5.418 -8.742 1 97.19 162 PHE A C 1
ATOM 1265 O O . PHE A 1 162 ? -16.172 -5.199 -9.883 1 97.19 162 PHE A O 1
ATOM 1272 N N . PHE A 1 163 ? -15.469 -6.668 -8.328 1 98.38 163 PHE A N 1
ATOM 1273 C CA . PHE A 1 163 ? -15.68 -7.852 -9.148 1 98.38 163 PHE A CA 1
ATOM 1274 C C . PHE A 1 163 ? -17.141 -7.973 -9.555 1 98.38 163 PHE A C 1
ATOM 1276 O O . PHE A 1 163 ? -17.453 -8.219 -10.727 1 98.38 163 PHE A O 1
ATOM 1283 N N . ARG A 1 164 ? -17.984 -7.727 -8.617 1 97.81 164 ARG A N 1
ATOM 1284 C CA . ARG A 1 164 ? -19.406 -7.805 -8.898 1 97.81 164 ARG A CA 1
ATOM 1285 C C . ARG A 1 164 ? -19.828 -6.746 -9.906 1 97.81 164 ARG A C 1
ATOM 1287 O O . ARG A 1 164 ? -20.516 -7.051 -10.883 1 97.81 164 ARG A O 1
ATOM 1294 N N . GLU A 1 165 ? -19.375 -5.598 -9.695 1 96.62 165 GLU A N 1
ATOM 1295 C CA . GLU A 1 165 ? -19.781 -4.461 -10.516 1 96.62 165 GLU A CA 1
ATOM 1296 C C . GLU A 1 165 ? -19.25 -4.59 -11.938 1 96.62 165 GLU A C 1
ATOM 1298 O O . GLU A 1 165 ? -19.828 -4.023 -12.875 1 96.62 165 GLU A O 1
ATOM 1303 N N . HIS A 1 166 ? -18.219 -5.293 -12.125 1 96.25 166 HIS A N 1
ATOM 1304 C CA . HIS A 1 166 ? -17.594 -5.387 -13.445 1 96.25 166 HIS A CA 1
ATOM 1305 C C . HIS A 1 166 ? -17.797 -6.773 -14.047 1 96.25 166 HIS A C 1
ATOM 1307 O O . HIS A 1 166 ? -17.125 -7.133 -15.016 1 96.25 166 HIS A O 1
ATOM 1313 N N . ASP A 1 167 ? -18.641 -7.559 -13.422 1 97.25 167 ASP A N 1
ATOM 1314 C CA . ASP A 1 167 ? -19.047 -8.875 -13.906 1 97.25 167 ASP A CA 1
ATOM 1315 C C . ASP A 1 167 ? -17.828 -9.797 -14.055 1 97.25 167 ASP A C 1
ATOM 1317 O O . ASP A 1 167 ? -17.688 -10.477 -15.07 1 97.25 167 ASP A O 1
ATOM 1321 N N . LEU A 1 168 ? -16.891 -9.641 -13.156 1 97.81 168 LEU A N 1
ATOM 1322 C CA . LEU A 1 168 ? -15.75 -10.547 -13.078 1 97.81 168 LEU A CA 1
ATOM 1323 C C . LEU A 1 168 ? -16.094 -11.781 -12.25 1 97.81 168 LEU A C 1
ATOM 1325 O O . LEU A 1 168 ? -16.859 -11.695 -11.289 1 97.81 168 LEU A O 1
ATOM 1329 N N . PRO A 1 169 ? -15.602 -12.938 -12.609 1 97.62 169 PRO A N 1
ATOM 1330 C CA . PRO A 1 169 ? -15.953 -14.164 -11.891 1 97.62 169 PRO A CA 1
ATOM 1331 C C . PRO A 1 169 ? -15.438 -14.172 -10.453 1 97.62 169 PRO A C 1
ATOM 1333 O O . PRO A 1 169 ? -14.219 -14.18 -10.227 1 97.62 169 PRO A O 1
ATOM 1336 N N . MET A 1 170 ? -16.328 -14.266 -9.523 1 97.38 170 MET A N 1
ATOM 1337 C CA . MET A 1 170 ? -15.992 -14.258 -8.102 1 97.38 170 MET A CA 1
ATOM 1338 C C . MET A 1 170 ? -15.18 -15.492 -7.723 1 97.38 170 MET A C 1
ATOM 1340 O O . MET A 1 170 ? -14.391 -15.461 -6.777 1 97.38 170 MET A O 1
ATOM 1344 N N . GLU A 1 171 ? -15.336 -16.516 -8.469 1 96.5 171 GLU A N 1
ATOM 1345 C CA . GLU A 1 171 ? -14.688 -17.797 -8.148 1 96.5 171 GLU A CA 1
ATOM 1346 C C . GLU A 1 171 ? -13.172 -17.703 -8.328 1 96.5 171 GLU A C 1
ATOM 1348 O O . GLU A 1 171 ? -12.43 -18.562 -7.859 1 96.5 171 GLU A O 1
ATOM 1353 N N . LYS A 1 172 ? -12.695 -16.625 -8.992 1 97.75 172 LYS A N 1
ATOM 1354 C CA . LYS A 1 172 ? -11.266 -16.422 -9.164 1 97.75 172 LYS A CA 1
ATOM 1355 C C . LYS A 1 172 ? -10.602 -16.016 -7.852 1 97.75 172 LYS A C 1
ATOM 1357 O O . LYS A 1 172 ? -9.383 -16.141 -7.699 1 97.75 172 LYS A O 1
ATOM 1362 N N . ILE A 1 173 ? -11.414 -15.492 -6.906 1 98.56 173 ILE A N 1
ATOM 1363 C CA . ILE A 1 173 ? -10.844 -14.914 -5.695 1 98.56 173 ILE A CA 1
ATOM 1364 C C . ILE A 1 173 ? -10.633 -16 -4.648 1 98.56 173 ILE A C 1
ATOM 1366 O O . ILE A 1 173 ? -11.578 -16.688 -4.254 1 98.56 173 ILE A O 1
ATOM 1370 N N . HIS A 1 174 ? -9.445 -16.172 -4.258 1 98.62 174 HIS A N 1
ATOM 1371 C CA . HIS A 1 174 ? -9.031 -17.047 -3.164 1 98.62 174 HIS A CA 1
ATOM 1372 C C . HIS A 1 174 ? -8.328 -16.25 -2.066 1 98.62 174 HIS A C 1
ATOM 1374 O O . HIS A 1 174 ? -7.125 -16 -2.156 1 98.62 174 HIS A O 1
ATOM 1380 N N . ALA A 1 175 ? -9.055 -15.953 -1.005 1 98.81 175 ALA A N 1
ATOM 1381 C CA . ALA A 1 175 ? -8.516 -15.133 0.078 1 98.81 175 ALA A CA 1
ATOM 1382 C C . ALA A 1 175 ? -8.016 -16 1.227 1 98.81 175 ALA A C 1
ATOM 1384 O O . ALA A 1 175 ? -8.383 -17.172 1.332 1 98.81 175 ALA A O 1
ATOM 1385 N N . PHE A 1 176 ? -7.121 -15.469 2.01 1 98.88 176 PHE A N 1
ATOM 1386 C CA . PHE A 1 176 ? -6.637 -16.078 3.24 1 98.88 176 PHE A CA 1
ATOM 1387 C C . PHE A 1 176 ? -6.227 -15.023 4.254 1 98.88 176 PHE A C 1
ATOM 1389 O O . PHE A 1 176 ? -5.988 -13.867 3.887 1 98.88 176 PHE A O 1
ATOM 1396 N N . PHE A 1 177 ? -6.148 -15.422 5.496 1 98.81 177 PHE A N 1
ATOM 1397 C CA . PHE A 1 177 ? -5.766 -14.469 6.531 1 98.81 177 PHE A CA 1
ATOM 1398 C C . PHE A 1 177 ? -4.254 -14.438 6.703 1 98.81 177 PHE A C 1
ATOM 1400 O O . PHE A 1 177 ? -3.604 -15.484 6.754 1 98.81 177 PHE A O 1
ATOM 1407 N N . SER A 1 178 ? -3.744 -13.258 6.68 1 98.62 178 SER A N 1
ATOM 1408 C CA . SER A 1 178 ? -2.309 -13.047 6.848 1 98.62 178 SER A CA 1
ATOM 1409 C C . SER A 1 178 ? -2.012 -12.219 8.086 1 98.62 178 SER A C 1
ATOM 1411 O O . SER A 1 178 ? -2.908 -11.586 8.648 1 98.62 178 SER A O 1
ATOM 1413 N N . MET A 1 179 ? -0.786 -12.344 8.586 1 97.94 179 MET A N 1
ATOM 1414 C CA . MET A 1 179 ? -0.253 -11.578 9.711 1 97.94 179 MET A CA 1
ATOM 1415 C C . MET A 1 179 ? -1.141 -11.727 10.945 1 97.94 179 MET A C 1
ATOM 1417 O O . MET A 1 179 ? -1.451 -10.734 11.609 1 97.94 179 MET A O 1
ATOM 1421 N N . ILE A 1 180 ? -1.547 -12.914 11.211 1 98.12 180 ILE A N 1
ATOM 1422 C CA . ILE A 1 180 ? -2.434 -13.227 12.328 1 98.12 180 ILE A CA 1
ATOM 1423 C C . ILE A 1 180 ? -1.64 -13.242 13.633 1 98.12 180 ILE A C 1
ATOM 1425 O O . ILE A 1 180 ? -0.551 -13.812 13.695 1 98.12 180 ILE A O 1
ATOM 1429 N N . GLN A 1 181 ? -2.164 -12.555 14.539 1 96.44 181 GLN A N 1
ATOM 1430 C CA . GLN A 1 181 ? -1.708 -12.664 15.922 1 96.44 181 GLN A CA 1
ATOM 1431 C C . GLN A 1 181 ? -2.758 -13.344 16.797 1 96.44 181 GLN A C 1
ATOM 1433 O O . GLN A 1 181 ? -3.729 -12.711 17.219 1 96.44 181 GLN A O 1
ATOM 1438 N N . GLY A 1 182 ? -2.504 -14.57 17.172 1 93.12 182 GLY A N 1
ATOM 1439 C CA . GLY A 1 182 ? -3.477 -15.414 17.844 1 93.12 182 GLY A CA 1
ATOM 1440 C C . GLY A 1 182 ? -3.916 -14.875 19.188 1 93.12 182 GLY A C 1
ATOM 1441 O O . GLY A 1 182 ? -5 -15.203 19.672 1 93.12 182 GLY A O 1
ATOM 1442 N N . THR A 1 183 ? -3.164 -13.992 19.734 1 92.44 183 THR A N 1
ATOM 1443 C CA . THR A 1 183 ? -3.471 -13.469 21.062 1 92.44 183 THR A CA 1
ATOM 1444 C C . THR A 1 183 ? -4.449 -12.305 20.969 1 92.44 183 THR A C 1
ATOM 1446 O O . THR A 1 183 ? -5.008 -11.875 21.984 1 92.44 183 THR A O 1
ATOM 1449 N N . LYS A 1 184 ? -4.66 -11.789 19.766 1 93.38 184 LYS A N 1
ATOM 1450 C CA . LYS A 1 184 ? -5.555 -10.648 19.609 1 93.38 184 LYS A CA 1
ATOM 1451 C C . LYS A 1 184 ? -6.996 -11.102 19.406 1 93.38 184 LYS A C 1
ATOM 1453 O O . LYS A 1 184 ? -7.316 -11.719 18.391 1 93.38 184 LYS A O 1
ATOM 1458 N N . THR A 1 185 ? -7.836 -10.75 20.281 1 94.38 185 THR A N 1
ATOM 1459 C CA . THR A 1 185 ? -9.25 -11.094 20.219 1 94.38 185 THR A CA 1
ATOM 1460 C C . THR A 1 185 ? -9.883 -10.57 18.938 1 94.38 185 THR A C 1
ATOM 1462 O O . THR A 1 185 ? -10.688 -11.258 18.297 1 94.38 185 THR A O 1
ATOM 1465 N N . LEU A 1 186 ? -9.492 -9.391 18.562 1 93.25 186 LEU A N 1
ATOM 1466 C CA . LEU A 1 186 ? -10.016 -8.781 17.344 1 93.25 186 LEU A CA 1
ATOM 1467 C C . LEU A 1 186 ? -9.758 -9.664 16.141 1 93.25 186 LEU A C 1
ATOM 1469 O O . LEU A 1 186 ? -10.617 -9.797 15.266 1 93.25 186 LEU A O 1
ATOM 1473 N N . HIS A 1 187 ? -8.602 -10.234 16.047 1 97.38 187 HIS A N 1
ATOM 1474 C CA . HIS A 1 187 ? -8.266 -11.109 14.922 1 97.38 187 HIS A CA 1
ATOM 1475 C C . HIS A 1 187 ? -9.188 -12.32 14.875 1 97.38 187 HIS A C 1
ATOM 1477 O O . HIS A 1 187 ? -9.727 -12.656 13.812 1 97.38 187 HIS A O 1
ATOM 1483 N N . GLY A 1 188 ? -9.352 -12.938 16.031 1 97.19 188 GLY A N 1
ATOM 1484 C CA . GLY A 1 188 ? -10.234 -14.094 16.094 1 97.19 188 GLY A CA 1
ATOM 1485 C C . GLY A 1 188 ? -11.656 -13.781 15.656 1 97.19 188 GLY A C 1
ATOM 1486 O O . GLY A 1 188 ? -12.25 -14.531 14.883 1 97.19 188 GLY A O 1
ATOM 1487 N N . GLU A 1 189 ? -12.172 -12.695 16.109 1 96.38 189 GLU A N 1
ATOM 1488 C CA . GLU A 1 189 ? -13.523 -12.273 15.781 1 96.38 189 GLU A CA 1
ATOM 1489 C C . GLU A 1 189 ? -13.68 -12.016 14.289 1 96.38 189 GLU A C 1
ATOM 1491 O O . GLU A 1 189 ? -14.656 -12.445 13.672 1 96.38 189 GLU A O 1
ATOM 1496 N N . MET A 1 190 ? -12.711 -11.383 13.734 1 96.44 190 MET A N 1
ATOM 1497 C CA . MET A 1 190 ? -12.766 -11.023 12.32 1 96.44 190 MET A CA 1
ATOM 1498 C C . MET A 1 190 ? -12.648 -12.266 11.445 1 96.44 190 MET A C 1
ATOM 1500 O O . MET A 1 190 ? -13.305 -12.359 10.398 1 96.44 190 MET A O 1
ATOM 1504 N N . ILE A 1 191 ? -11.805 -13.18 11.859 1 98.06 191 ILE A N 1
ATOM 1505 C CA . ILE A 1 191 ? -11.633 -14.422 11.117 1 98.06 191 ILE A CA 1
ATOM 1506 C C . ILE A 1 191 ? -12.953 -15.188 11.07 1 98.06 191 ILE A C 1
ATOM 1508 O O . ILE A 1 191 ? -13.383 -15.633 10 1 98.06 191 ILE A O 1
ATOM 1512 N N . VAL A 1 192 ? -13.609 -15.258 12.195 1 97.56 192 VAL A N 1
ATOM 1513 C CA . VAL A 1 192 ? -14.891 -15.953 12.266 1 97.56 192 VAL A CA 1
ATOM 1514 C C . VAL A 1 192 ? -15.914 -15.258 11.375 1 97.56 192 VAL A C 1
ATOM 1516 O O . VAL A 1 192 ? -16.594 -15.906 10.57 1 97.56 192 VAL A O 1
ATOM 1519 N N . GLU A 1 193 ? -15.961 -14.016 11.477 1 97.19 193 GLU A N 1
ATOM 1520 C CA . GLU A 1 193 ? -16.938 -13.219 10.75 1 97.19 193 GLU A CA 1
ATOM 1521 C C . GLU A 1 193 ? -16.734 -13.344 9.242 1 97.19 193 GLU A C 1
ATOM 1523 O O . GLU A 1 193 ? -17.688 -13.648 8.5 1 97.19 193 GLU A O 1
ATOM 1528 N N . LEU A 1 194 ? -15.555 -13.133 8.742 1 97.56 194 LEU A N 1
ATOM 1529 C CA . LEU A 1 194 ? -15.281 -13.125 7.309 1 97.56 194 LEU A CA 1
ATOM 1530 C C . LEU A 1 194 ? -15.43 -14.523 6.719 1 97.56 194 LEU A C 1
ATOM 1532 O O . LEU A 1 194 ? -15.906 -14.68 5.594 1 97.56 194 LEU A O 1
ATOM 1536 N N . THR A 1 195 ? -14.977 -15.5 7.504 1 97.81 195 THR A N 1
ATOM 1537 C CA . THR A 1 195 ? -15.117 -16.875 7.027 1 97.81 195 THR A CA 1
ATOM 1538 C C . THR A 1 195 ? -16.594 -17.25 6.883 1 97.81 195 THR A C 1
ATOM 1540 O O . THR A 1 195 ? -16.969 -17.938 5.934 1 97.81 195 THR A O 1
ATOM 1543 N N . HIS A 1 196 ? -17.375 -16.797 7.816 1 97.62 196 HIS A N 1
ATOM 1544 C CA . HIS A 1 196 ? -18.812 -17.047 7.77 1 97.62 196 HIS A CA 1
ATOM 1545 C C . HIS A 1 196 ? -19.453 -16.328 6.582 1 97.62 196 HIS A C 1
ATOM 1547 O O . HIS A 1 196 ? -20.297 -16.906 5.887 1 97.62 196 HIS A O 1
ATOM 1553 N N . ASN A 1 197 ? -19.109 -15.117 6.348 1 97.31 197 ASN A N 1
ATOM 1554 C CA . ASN A 1 197 ? -19.719 -14.289 5.309 1 97.31 197 ASN A CA 1
ATOM 1555 C C . ASN A 1 197 ? -19.297 -14.734 3.914 1 97.31 197 ASN A C 1
ATOM 1557 O O . ASN A 1 197 ? -20.031 -14.562 2.947 1 97.31 197 ASN A O 1
ATOM 1561 N N . TYR A 1 198 ? -18.047 -15.25 3.83 1 97.25 198 TYR A N 1
ATOM 1562 C CA . TYR A 1 198 ? -17.516 -15.594 2.52 1 97.25 198 TYR A CA 1
ATOM 1563 C C . TYR A 1 198 ? -16.859 -16.969 2.543 1 97.25 198 TYR A C 1
ATOM 1565 O O . TYR A 1 198 ? -15.695 -17.125 2.176 1 97.25 198 TYR A O 1
ATOM 1573 N N . PRO A 1 199 ? -17.578 -18.031 2.803 1 95.62 199 PRO A N 1
ATOM 1574 C CA . PRO A 1 199 ? -17.016 -19.359 3.02 1 95.62 199 PRO A CA 1
ATOM 1575 C C . PRO A 1 199 ? -16.375 -19.953 1.765 1 95.62 199 PRO A C 1
ATOM 1577 O O . PRO A 1 199 ? -15.43 -20.75 1.861 1 95.62 199 PRO A O 1
ATOM 1580 N N . LYS A 1 200 ? -16.766 -19.547 0.601 1 95.25 200 LYS A N 1
ATOM 1581 C CA . LYS A 1 200 ? -16.219 -20.109 -0.633 1 95.25 200 LYS A CA 1
ATOM 1582 C C . LYS A 1 200 ? -14.969 -19.344 -1.074 1 95.25 200 LYS A C 1
ATOM 1584 O O . LYS A 1 200 ? -14.195 -19.828 -1.904 1 95.25 200 LYS A O 1
ATOM 1589 N N . ARG A 1 201 ? -14.758 -18.109 -0.482 1 96.94 201 ARG A N 1
ATOM 1590 C CA . ARG A 1 201 ? -13.688 -17.234 -0.941 1 96.94 201 ARG A CA 1
ATOM 1591 C C . ARG A 1 201 ? -12.492 -17.297 0 1 96.94 201 ARG A C 1
ATOM 1593 O O . ARG A 1 201 ? -11.359 -17 -0.399 1 96.94 201 ARG A O 1
ATOM 1600 N N . ILE A 1 202 ? -12.758 -17.766 1.199 1 98.12 202 ILE A N 1
ATOM 1601 C CA . ILE A 1 202 ? -11.703 -17.734 2.203 1 98.12 202 ILE A CA 1
ATOM 1602 C C . ILE A 1 202 ? -11.117 -19.141 2.377 1 98.12 202 ILE A C 1
ATOM 1604 O O . ILE A 1 202 ? -11.844 -20.078 2.705 1 98.12 202 ILE A O 1
ATOM 1608 N N . MET A 1 203 ? -9.852 -19.25 2.141 1 98.38 203 MET A N 1
ATOM 1609 C CA . MET A 1 203 ? -9.148 -20.516 2.334 1 98.38 203 MET A CA 1
ATOM 1610 C C . MET A 1 203 ? -8.898 -20.766 3.816 1 98.38 203 MET A C 1
ATOM 1612 O O . MET A 1 203 ? -8.945 -19.844 4.629 1 98.38 203 MET A O 1
ATOM 1616 N N . ALA A 1 204 ? -8.586 -22 4.113 1 97.88 204 ALA A N 1
ATOM 1617 C CA . ALA A 1 204 ? -8.344 -22.422 5.492 1 97.88 204 ALA A CA 1
ATOM 1618 C C . ALA A 1 204 ? -6.953 -22 5.961 1 97.88 204 ALA A C 1
ATOM 1620 O O . ALA A 1 204 ? -6.742 -21.75 7.148 1 97.88 204 ALA A O 1
ATOM 1621 N N . ALA A 1 205 ? -6.023 -21.922 5.012 1 98.25 205 ALA A N 1
ATOM 1622 C CA . ALA A 1 205 ? -4.641 -21.578 5.336 1 98.25 205 ALA A CA 1
ATOM 1623 C C . ALA A 1 205 ? -4.551 -20.203 5.984 1 98.25 205 ALA A C 1
ATOM 1625 O O . ALA A 1 205 ? -5.246 -19.281 5.574 1 98.25 205 ALA A O 1
ATOM 1626 N N . LYS A 1 206 ? -3.752 -20.062 7.043 1 98.25 206 LYS A N 1
ATOM 1627 C CA . LYS A 1 206 ? -3.535 -18.844 7.82 1 98.25 206 LYS A CA 1
ATOM 1628 C C . LYS A 1 206 ? -2.045 -18.562 7.996 1 98.25 206 LYS A C 1
ATOM 1630 O O . LYS A 1 206 ? -1.281 -19.453 8.375 1 98.25 206 LYS A O 1
ATOM 1635 N N . ILE A 1 207 ? -1.646 -17.359 7.664 1 98.88 207 ILE A N 1
ATOM 1636 C CA . ILE A 1 207 ? -0.242 -17 7.801 1 98.88 207 ILE A CA 1
ATOM 1637 C C . ILE A 1 207 ? -0.047 -16.172 9.078 1 98.88 207 ILE A C 1
ATOM 1639 O O . ILE A 1 207 ? -0.664 -15.125 9.242 1 98.88 207 ILE A O 1
ATOM 1643 N N . PRO A 1 208 ? 0.794 -16.625 9.977 1 98.31 208 PRO A N 1
ATOM 1644 C CA . PRO A 1 208 ? 1.011 -15.883 11.227 1 98.31 208 PRO A CA 1
ATOM 1645 C C . PRO A 1 208 ? 1.901 -14.656 11.031 1 98.31 208 PRO A C 1
ATOM 1647 O O . PRO A 1 208 ? 2.686 -14.602 10.086 1 98.31 208 PRO A O 1
ATOM 1650 N N . PHE A 1 209 ? 1.655 -13.703 11.867 1 96.69 209 PHE A N 1
ATOM 1651 C CA . PHE A 1 209 ? 2.654 -12.656 12.039 1 96.69 209 PHE A CA 1
ATOM 1652 C C . PHE A 1 209 ? 3.938 -13.219 12.633 1 96.69 209 PHE A C 1
ATOM 1654 O O . PHE A 1 209 ? 3.973 -13.594 13.805 1 96.69 209 PHE A O 1
ATOM 1661 N N . ALA A 1 210 ? 5 -13.336 11.781 1 95.44 210 ALA A N 1
ATOM 1662 C CA . ALA A 1 210 ? 6.18 -14.086 12.203 1 95.44 210 ALA A CA 1
ATOM 1663 C C . ALA A 1 210 ? 7.461 -13.352 11.828 1 95.44 210 ALA A C 1
ATOM 1665 O O . ALA A 1 210 ? 7.562 -12.781 10.734 1 95.44 210 ALA A O 1
ATOM 1666 N N . SER A 1 211 ? 8.391 -13.398 12.719 1 94.06 211 SER A N 1
ATOM 1667 C CA . SER A 1 211 ? 9.68 -12.742 12.508 1 94.06 211 SER A CA 1
ATOM 1668 C C . SER A 1 211 ? 10.414 -13.352 11.32 1 94.06 211 SER A C 1
ATOM 1670 O O . SER A 1 211 ? 11.164 -12.656 10.625 1 94.06 211 SER A O 1
ATOM 1672 N N . GLU A 1 212 ? 10.164 -14.617 11.078 1 95.88 212 GLU A N 1
ATOM 1673 C CA . GLU A 1 212 ? 10.812 -15.305 9.969 1 95.88 212 GLU A CA 1
ATOM 1674 C C . GLU A 1 212 ? 10.438 -14.672 8.633 1 95.88 212 GLU A C 1
ATOM 1676 O O . GLU A 1 212 ? 11.242 -14.648 7.699 1 95.88 212 GLU A O 1
ATOM 1681 N N . ILE A 1 213 ? 9.266 -14.172 8.562 1 97.31 213 ILE A N 1
ATOM 1682 C CA . ILE A 1 213 ? 8.82 -13.547 7.324 1 97.31 213 ILE A CA 1
ATOM 1683 C C . ILE A 1 213 ? 9.523 -12.203 7.141 1 97.31 213 ILE A C 1
ATOM 1685 O O . ILE A 1 213 ? 9.945 -11.859 6.035 1 97.31 213 ILE A O 1
ATOM 1689 N N . GLU A 1 214 ? 9.633 -11.461 8.188 1 94.69 214 GLU A N 1
ATOM 1690 C CA . GLU A 1 214 ? 10.375 -10.211 8.133 1 94.69 214 GLU A CA 1
ATOM 1691 C C . GLU A 1 214 ? 11.836 -10.453 7.738 1 94.69 214 GLU A C 1
ATOM 1693 O O . GLU A 1 214 ? 12.43 -9.648 7.02 1 94.69 214 GLU A O 1
ATOM 1698 N N . ARG A 1 215 ? 12.359 -11.539 8.156 1 96 215 ARG A N 1
ATOM 1699 C CA . ARG A 1 215 ? 13.766 -11.867 7.938 1 96 215 ARG A CA 1
ATOM 1700 C C . ARG A 1 215 ? 14.023 -12.203 6.473 1 96 215 ARG A C 1
ATOM 1702 O O . ARG A 1 215 ? 15.18 -12.273 6.043 1 96 215 ARG A O 1
ATOM 1709 N N . MET A 1 216 ? 12.969 -12.492 5.734 1 97.94 216 MET A N 1
ATOM 1710 C CA . MET A 1 216 ? 13.141 -12.711 4.301 1 97.94 216 MET A CA 1
ATOM 1711 C C . MET A 1 216 ? 13.922 -11.562 3.662 1 97.94 216 MET A C 1
ATOM 1713 O O . MET A 1 216 ? 14.703 -11.781 2.734 1 97.94 216 MET A O 1
ATOM 1717 N N . GLY A 1 217 ? 13.656 -10.336 4.168 1 96.44 217 GLY A N 1
ATOM 1718 C CA . GLY A 1 217 ? 14.344 -9.172 3.639 1 96.44 217 GLY A CA 1
ATOM 1719 C C . GLY A 1 217 ? 15.828 -9.156 3.955 1 96.44 217 GLY A C 1
ATOM 1720 O O . GLY A 1 217 ? 16.625 -8.594 3.199 1 96.44 217 GLY A O 1
ATOM 1721 N N . VAL A 1 218 ? 16.188 -9.797 5.016 1 96.5 218 VAL A N 1
ATOM 1722 C CA . VAL A 1 218 ? 17.578 -9.844 5.457 1 96.5 218 VAL A CA 1
ATOM 1723 C C . VAL A 1 218 ? 18.328 -10.922 4.68 1 96.5 218 VAL A C 1
ATOM 1725 O O . VAL A 1 218 ? 19.391 -10.664 4.125 1 96.5 218 VAL A O 1
ATOM 1728 N N . VAL A 1 219 ? 17.719 -12.07 4.598 1 97.31 219 VAL A N 1
ATOM 1729 C CA . VAL A 1 219 ? 18.422 -13.211 4.016 1 97.31 219 VAL A CA 1
ATOM 1730 C C . VAL A 1 219 ? 18.188 -13.242 2.504 1 97.31 219 VAL A C 1
ATOM 1732 O O . VAL A 1 219 ? 18.875 -13.969 1.78 1 97.31 219 VAL A O 1
ATOM 1735 N N . ARG A 1 220 ? 17.156 -12.5 1.989 1 97.94 220 ARG A N 1
ATOM 1736 C CA . ARG A 1 220 ? 16.797 -12.406 0.579 1 97.94 220 ARG A CA 1
ATOM 1737 C C . ARG A 1 220 ? 16.453 -13.781 0.011 1 97.94 220 ARG A C 1
ATOM 1739 O O . ARG A 1 220 ? 17.016 -14.195 -1.008 1 97.94 220 ARG A O 1
ATOM 1746 N N . ALA A 1 221 ? 15.516 -14.391 0.598 1 98.56 221 ALA A N 1
ATOM 1747 C CA . ALA A 1 221 ? 15.016 -15.711 0.236 1 98.56 221 ALA A CA 1
ATOM 1748 C C . ALA A 1 221 ? 13.641 -15.969 0.853 1 98.56 221 ALA A C 1
ATOM 1750 O O . ALA A 1 221 ? 13.305 -15.398 1.894 1 98.56 221 ALA A O 1
ATOM 1751 N N . PRO A 1 222 ? 12.812 -16.844 0.225 1 98.56 222 PRO A N 1
ATOM 1752 C CA . PRO A 1 222 ? 11.523 -17.188 0.835 1 98.56 222 PRO A CA 1
ATOM 1753 C C . PRO A 1 222 ? 11.68 -17.969 2.131 1 98.56 222 PRO A C 1
ATOM 1755 O O . PRO A 1 222 ? 12.664 -18.703 2.305 1 98.56 222 PRO A O 1
ATOM 1758 N N . VAL A 1 223 ? 10.703 -17.797 2.975 1 98.44 223 VAL A N 1
ATOM 1759 C CA . VAL A 1 223 ? 10.727 -18.531 4.238 1 98.44 223 VAL A CA 1
ATOM 1760 C C . VAL A 1 223 ? 10.672 -20.031 3.967 1 98.44 223 VAL A C 1
ATOM 1762 O O . VAL A 1 223 ? 11.281 -20.828 4.695 1 98.44 223 VAL A O 1
ATOM 1765 N N . LEU A 1 224 ? 9.992 -20.484 2.902 1 98.69 224 LEU A N 1
ATOM 1766 C CA . LEU A 1 224 ? 9.891 -21.891 2.553 1 98.69 224 LEU A CA 1
ATOM 1767 C C . LEU A 1 224 ? 11.258 -22.484 2.232 1 98.69 224 LEU A C 1
ATOM 1769 O O . LEU A 1 224 ? 11.469 -23.688 2.361 1 98.69 224 LEU A O 1
ATOM 1773 N N . ALA A 1 225 ? 12.164 -21.656 1.793 1 98.5 225 ALA A N 1
ATOM 1774 C CA . ALA A 1 225 ? 13.516 -22.109 1.476 1 98.5 225 ALA A CA 1
ATOM 1775 C C . ALA A 1 225 ? 14.398 -22.094 2.717 1 98.5 225 ALA A C 1
ATOM 1777 O O . ALA A 1 225 ? 15.219 -23 2.91 1 98.5 225 ALA A O 1
ATOM 1778 N N . THR A 1 226 ? 14.211 -21.141 3.6 1 98.25 226 THR A N 1
ATOM 1779 C CA . THR A 1 226 ? 15.188 -20.906 4.66 1 98.25 226 THR A CA 1
ATOM 1780 C C . THR A 1 226 ? 14.703 -21.5 5.98 1 98.25 226 THR A C 1
ATOM 1782 O O . THR A 1 226 ? 15.508 -21.844 6.848 1 98.25 226 THR A O 1
ATOM 1785 N N . ALA A 1 227 ? 13.383 -21.562 6.16 1 98.12 227 ALA A N 1
ATOM 1786 C CA . ALA A 1 227 ? 12.805 -22.047 7.414 1 98.12 227 ALA A CA 1
ATOM 1787 C C . ALA A 1 227 ? 11.516 -22.828 7.164 1 98.12 227 ALA A C 1
ATOM 1789 O O . ALA A 1 227 ? 10.477 -22.516 7.738 1 98.12 227 ALA A O 1
ATOM 1790 N N . PRO A 1 228 ? 11.609 -23.906 6.379 1 98.12 228 PRO A N 1
ATOM 1791 C CA . PRO A 1 228 ? 10.406 -24.641 5.988 1 98.12 228 PRO A CA 1
ATOM 1792 C C . PRO A 1 228 ? 9.68 -25.266 7.18 1 98.12 228 PRO A C 1
ATOM 1794 O O . PRO A 1 228 ? 8.469 -25.484 7.125 1 98.12 228 PRO A O 1
ATOM 1797 N N . ASP A 1 229 ? 10.406 -25.469 8.305 1 98.12 229 ASP A N 1
ATOM 1798 C CA . ASP A 1 229 ? 9.805 -26.156 9.445 1 98.12 229 ASP A CA 1
ATOM 1799 C C . ASP A 1 229 ? 9.297 -25.156 10.477 1 98.12 229 ASP A C 1
ATOM 1801 O O . ASP A 1 229 ? 8.688 -25.531 11.477 1 98.12 229 ASP A O 1
ATOM 1805 N N . SER A 1 230 ? 9.5 -23.891 10.227 1 98.12 230 SER A N 1
ATOM 1806 C CA . SER A 1 230 ? 8.969 -22.844 11.094 1 98.12 230 SER A CA 1
ATOM 1807 C C . SER A 1 230 ? 7.453 -22.719 10.961 1 98.12 230 SER A C 1
ATOM 1809 O O . SER A 1 230 ? 6.867 -23.234 10.008 1 98.12 230 SER A O 1
ATOM 1811 N N . PRO A 1 231 ? 6.844 -22.094 11.938 1 97.62 231 PRO A N 1
ATOM 1812 C CA . PRO A 1 231 ? 5.406 -21.859 11.812 1 97.62 231 PRO A CA 1
ATOM 1813 C C . PRO A 1 231 ? 5.039 -21.141 10.508 1 97.62 231 PRO A C 1
ATOM 1815 O O . PRO A 1 231 ? 4.07 -21.516 9.852 1 97.62 231 PRO A O 1
ATOM 1818 N N . ALA A 1 232 ? 5.812 -20.203 10.102 1 98.31 232 ALA A N 1
ATOM 1819 C CA . ALA A 1 232 ? 5.57 -19.484 8.859 1 98.31 232 ALA A CA 1
ATOM 1820 C C . ALA A 1 232 ? 5.762 -20.391 7.648 1 98.31 232 ALA A C 1
ATOM 1822 O O . ALA A 1 232 ? 4.977 -20.359 6.699 1 98.31 232 ALA A O 1
ATOM 1823 N N . GLY A 1 233 ? 6.855 -21.188 7.699 1 98.62 233 GLY A N 1
ATOM 1824 C CA . GLY A 1 233 ? 7.098 -22.141 6.617 1 98.62 233 GLY A CA 1
ATOM 1825 C C . GLY A 1 233 ? 5.957 -23.125 6.426 1 98.62 233 GLY A C 1
ATOM 1826 O O . GLY A 1 233 ? 5.473 -23.297 5.309 1 98.62 233 GLY A O 1
ATOM 1827 N N . LYS A 1 234 ? 5.523 -23.688 7.52 1 98.75 234 LYS A N 1
ATOM 1828 C CA . LYS A 1 234 ? 4.426 -24.641 7.469 1 98.75 234 LYS A CA 1
ATOM 1829 C C . LYS A 1 234 ? 3.137 -23.984 6.992 1 98.75 234 LYS A C 1
ATOM 1831 O O . LYS A 1 234 ? 2.348 -24.594 6.27 1 98.75 234 LYS A O 1
ATOM 1836 N N . ALA A 1 235 ? 2.969 -22.781 7.395 1 98.81 235 ALA A N 1
ATOM 1837 C CA . ALA A 1 235 ? 1.769 -22.047 7.012 1 98.81 235 ALA A CA 1
ATOM 1838 C C . ALA A 1 235 ? 1.742 -21.781 5.508 1 98.81 235 ALA A C 1
ATOM 1840 O O . ALA A 1 235 ? 0.711 -21.969 4.859 1 98.81 235 ALA A O 1
ATOM 1841 N N . TYR A 1 236 ? 2.842 -21.375 4.926 1 98.88 236 TYR A N 1
ATOM 1842 C CA . TYR A 1 236 ? 2.891 -21.109 3.49 1 98.88 236 TYR A CA 1
ATOM 1843 C C . TYR A 1 236 ? 2.777 -22.406 2.697 1 98.88 236 TYR A C 1
ATOM 1845 O O . TYR A 1 236 ? 2.201 -22.422 1.606 1 98.88 236 TYR A O 1
ATOM 1853 N N . GLN A 1 237 ? 3.354 -23.469 3.256 1 98.81 237 GLN A N 1
ATOM 1854 C CA . GLN A 1 237 ? 3.164 -24.766 2.602 1 98.81 237 GLN A CA 1
ATOM 1855 C C . GLN A 1 237 ? 1.688 -25.141 2.562 1 98.81 237 GLN A C 1
ATOM 1857 O O . GLN A 1 237 ? 1.189 -25.609 1.537 1 98.81 237 GLN A O 1
ATOM 1862 N N . ALA A 1 238 ? 1.023 -24.953 3.646 1 98.81 238 ALA A N 1
ATOM 1863 C CA . ALA A 1 238 ? -0.406 -25.25 3.713 1 98.81 238 ALA A CA 1
ATOM 1864 C C . ALA A 1 238 ? -1.188 -24.391 2.721 1 98.81 238 ALA A C 1
ATOM 1866 O O . ALA A 1 238 ? -2.125 -24.875 2.08 1 98.81 238 ALA A O 1
ATOM 1867 N N . LEU A 1 239 ? -0.841 -23.156 2.641 1 98.88 239 LEU A N 1
ATOM 1868 C CA . LEU A 1 239 ? -1.479 -22.266 1.682 1 98.88 239 LEU A CA 1
ATOM 1869 C C . LEU A 1 239 ? -1.29 -22.766 0.256 1 98.88 239 LEU A C 1
ATOM 1871 O O . LEU A 1 239 ? -2.24 -22.797 -0.53 1 98.88 239 LEU A O 1
ATOM 1875 N N . PHE A 1 240 ? -0.047 -23.172 -0.067 1 98.69 240 PHE A N 1
ATOM 1876 C CA . PHE A 1 240 ? 0.271 -23.703 -1.389 1 98.69 240 PHE A CA 1
ATOM 1877 C C . PHE A 1 240 ? -0.562 -24.938 -1.691 1 98.69 240 PHE A C 1
ATOM 1879 O O . PHE A 1 240 ? -1.163 -25.047 -2.762 1 98.69 240 PHE A O 1
ATOM 1886 N N . ASP A 1 241 ? -0.583 -25.844 -0.729 1 98.5 241 ASP A N 1
ATOM 1887 C CA . ASP A 1 241 ? -1.307 -27.094 -0.914 1 98.5 241 ASP A CA 1
ATOM 1888 C C . ASP A 1 241 ? -2.793 -26.844 -1.157 1 98.5 241 ASP A C 1
ATOM 1890 O O . ASP A 1 241 ? -3.391 -27.438 -2.055 1 98.5 241 ASP A O 1
ATOM 1894 N N . GLU A 1 242 ? -3.338 -25.969 -0.44 1 98.31 242 GLU A N 1
ATOM 1895 C CA . GLU A 1 242 ? -4.758 -25.672 -0.587 1 98.31 242 GLU A CA 1
ATOM 1896 C C . GLU A 1 242 ? -5.039 -24.969 -1.912 1 98.31 242 GLU A C 1
ATOM 1898 O O . GLU A 1 242 ? -6.043 -25.25 -2.57 1 98.31 242 GLU A O 1
ATOM 1903 N N . LEU A 1 243 ? -4.168 -24.016 -2.238 1 98 243 LEU A N 1
ATOM 1904 C CA . LEU A 1 243 ? -4.324 -23.297 -3.502 1 98 243 LEU A CA 1
ATOM 1905 C C . LEU A 1 243 ? -4.297 -24.266 -4.68 1 98 243 LEU A C 1
ATOM 1907 O O . LEU A 1 243 ? -5.094 -24.141 -5.613 1 98 243 LEU A O 1
ATOM 1911 N N . LEU A 1 244 ? -3.391 -25.219 -4.652 1 96.38 244 LEU A N 1
ATOM 1912 C CA . LEU A 1 244 ? -3.271 -26.219 -5.715 1 96.38 244 LEU A CA 1
ATOM 1913 C C . LEU A 1 244 ? -4.566 -27 -5.875 1 96.38 244 LEU A C 1
ATOM 1915 O O . LEU A 1 244 ? -4.98 -27.312 -6.996 1 96.38 244 LEU A O 1
ATOM 1919 N N . GLU A 1 245 ? -5.188 -27.281 -4.801 1 95.12 245 GLU A N 1
ATOM 1920 C CA . GLU A 1 245 ? -6.441 -28.031 -4.828 1 95.12 245 GLU A CA 1
ATOM 1921 C C . GLU A 1 245 ? -7.559 -27.203 -5.461 1 95.12 245 GLU A C 1
ATOM 1923 O O . GLU A 1 245 ? -8.469 -27.766 -6.086 1 95.12 245 GLU A O 1
ATOM 1928 N N . ARG A 1 246 ? -7.426 -25.938 -5.332 1 93.56 246 ARG A N 1
ATOM 1929 C CA . ARG A 1 246 ? -8.5 -25.062 -5.785 1 93.56 246 ARG A CA 1
ATOM 1930 C C . ARG A 1 246 ? -8.328 -24.688 -7.254 1 93.56 246 ARG A C 1
ATOM 1932 O O . ARG A 1 246 ? -9.312 -24.453 -7.957 1 93.56 246 ARG A O 1
ATOM 1939 N N . ILE A 1 247 ? -7.102 -24.578 -7.723 1 87.31 247 ILE A N 1
ATOM 1940 C CA . ILE A 1 247 ? -6.934 -23.984 -9.055 1 87.31 247 ILE A CA 1
ATOM 1941 C C . ILE A 1 247 ? -6.543 -25.078 -10.047 1 87.31 247 ILE A C 1
ATOM 1943 O O . ILE A 1 247 ? -6.648 -24.891 -11.258 1 87.31 247 ILE A O 1
ATOM 1947 N N . VAL A 1 248 ? -5.816 -26.078 -9.742 1 69.38 248 VAL A N 1
ATOM 1948 C CA . VAL A 1 248 ? -5.406 -27.125 -10.688 1 69.38 248 VAL A CA 1
ATOM 1949 C C . VAL A 1 248 ? -6.438 -28.25 -10.695 1 69.38 248 VAL A C 1
ATOM 1951 O O . VAL A 1 248 ? -6.703 -28.859 -9.664 1 69.38 248 VAL A O 1
ATOM 1954 N N . PRO A 1 249 ? -7.195 -28.25 -11.922 1 54.28 249 PRO A N 1
ATOM 1955 C CA . PRO A 1 249 ? -8.078 -29.422 -12.047 1 54.28 249 PRO A CA 1
ATOM 1956 C C . PRO A 1 249 ? -7.324 -30.734 -11.914 1 54.28 249 PRO A C 1
ATOM 1958 O O . PRO A 1 249 ? -6.121 -30.797 -12.172 1 54.28 249 PRO A O 1
ATOM 1961 N N . MET B 1 1 ? -1.363 29.188 5.586 1 94.69 1 MET B N 1
ATOM 1962 C CA . MET B 1 1 ? -1.799 27.797 5.445 1 94.69 1 MET B CA 1
ATOM 1963 C C . MET B 1 1 ? -0.614 26.891 5.172 1 94.69 1 MET B C 1
ATOM 1965 O O . MET B 1 1 ? 0.185 27.141 4.27 1 94.69 1 MET B O 1
ATOM 1969 N N . GLN B 1 2 ? -0.386 25.969 6.02 1 96.19 2 GLN B N 1
ATOM 1970 C CA . GLN B 1 2 ? 0.666 24.969 5.848 1 96.19 2 GLN B CA 1
ATOM 1971 C C . GLN B 1 2 ? 0.098 23.656 5.32 1 96.19 2 GLN B C 1
ATOM 1973 O O . GLN B 1 2 ? -0.971 23.219 5.754 1 96.19 2 GLN B O 1
ATOM 1978 N N . ILE B 1 3 ? 0.792 23.078 4.348 1 98.06 3 ILE B N 1
ATOM 1979 C CA . ILE B 1 3 ? 0.382 21.797 3.785 1 98.06 3 ILE B CA 1
ATOM 1980 C C . ILE B 1 3 ? 1.345 20.703 4.238 1 98.06 3 ILE B C 1
ATOM 1982 O O . ILE B 1 3 ? 2.545 20.766 3.965 1 98.06 3 ILE B O 1
ATOM 1986 N N . VAL B 1 4 ? 0.84 19.688 4.961 1 98.56 4 VAL B N 1
ATOM 1987 C CA . VAL B 1 4 ? 1.624 18.562 5.453 1 98.56 4 VAL B CA 1
ATOM 1988 C C . VAL B 1 4 ? 1.129 17.266 4.812 1 98.56 4 VAL B C 1
ATOM 1990 O O . VAL B 1 4 ? -0.055 16.938 4.902 1 98.56 4 VAL B O 1
ATOM 1993 N N . ALA B 1 5 ? 2.002 16.562 4.16 1 98.81 5 ALA B N 1
ATOM 1994 C CA . ALA B 1 5 ? 1.636 15.305 3.535 1 98.81 5 ALA B CA 1
ATOM 1995 C C . ALA B 1 5 ? 2.121 14.117 4.367 1 98.81 5 ALA B C 1
ATOM 1997 O O . ALA B 1 5 ? 3.295 14.047 4.734 1 98.81 5 ALA B O 1
ATOM 1998 N N . CYS B 1 6 ? 1.214 13.234 4.723 1 98.81 6 CYS B N 1
ATOM 1999 C CA . CYS B 1 6 ? 1.593 11.93 5.242 1 98.81 6 CYS B CA 1
ATOM 2000 C C . CYS B 1 6 ? 1.786 10.922 4.113 1 98.81 6 CYS B C 1
ATOM 2002 O O . CYS B 1 6 ? 0.813 10.461 3.512 1 98.81 6 CYS B O 1
ATOM 2004 N N . TYR B 1 7 ? 3.053 10.594 3.893 1 98.62 7 TYR B N 1
ATOM 2005 C CA . TYR B 1 7 ? 3.363 9.875 2.662 1 98.62 7 TYR B CA 1
ATOM 2006 C C . TYR B 1 7 ? 4.395 8.781 2.916 1 98.62 7 TYR B C 1
ATOM 2008 O O . TYR B 1 7 ? 5.324 8.969 3.709 1 98.62 7 TYR B O 1
ATOM 2016 N N . SER B 1 8 ? 4.195 7.711 2.275 1 98 8 SER B N 1
ATOM 2017 C CA . SER B 1 8 ? 5.16 6.641 2.047 1 98 8 SER B CA 1
ATOM 2018 C C . SER B 1 8 ? 4.852 5.887 0.756 1 98 8 SER B C 1
ATOM 2020 O O . SER B 1 8 ? 3.686 5.672 0.419 1 98 8 SER B O 1
ATOM 2022 N N . ASN B 1 9 ? 5.895 5.547 0.062 1 96.5 9 ASN B N 1
ATOM 2023 C CA . ASN B 1 9 ? 5.66 4.758 -1.142 1 96.5 9 ASN B CA 1
ATOM 2024 C C . ASN B 1 9 ? 5.438 3.283 -0.81 1 96.5 9 ASN B C 1
ATOM 2026 O O . ASN B 1 9 ? 5.191 2.473 -1.703 1 96.5 9 ASN B O 1
ATOM 2030 N N . LYS B 1 10 ? 5.469 2.988 0.399 1 95.38 10 LYS B N 1
ATOM 2031 C CA . LYS B 1 10 ? 5.152 1.643 0.87 1 95.38 10 LYS B CA 1
ATOM 2032 C C . LYS B 1 10 ? 3.801 1.614 1.582 1 95.38 10 LYS B C 1
ATOM 2034 O O . LYS B 1 10 ? 3.488 2.514 2.365 1 95.38 10 LYS B O 1
ATOM 2039 N N . GLY B 1 11 ? 3.006 0.567 1.297 1 93.69 11 GLY B N 1
ATOM 2040 C CA . GLY B 1 11 ? 1.723 0.391 1.956 1 93.69 11 GLY B CA 1
ATOM 2041 C C . GLY B 1 11 ? 1.836 -0.271 3.316 1 93.69 11 GLY B C 1
ATOM 2042 O O . GLY B 1 11 ? 2.807 -0.98 3.588 1 93.69 11 GLY B O 1
ATOM 2043 N N . GLY B 1 12 ? 0.889 0.014 4.168 1 94.5 12 GLY B N 1
ATOM 2044 C CA . GLY B 1 12 ? 0.764 -0.699 5.426 1 94.5 12 GLY B CA 1
ATOM 2045 C C . GLY B 1 12 ? 1.751 -0.229 6.48 1 94.5 12 GLY B C 1
ATOM 2046 O O . GLY B 1 12 ? 2.07 -0.967 7.414 1 94.5 12 GLY B O 1
ATOM 2047 N N . VAL B 1 13 ? 2.232 1 6.344 1 97.06 13 VAL B N 1
ATOM 2048 C CA . VAL B 1 13 ? 3.295 1.438 7.242 1 97.06 13 VAL B CA 1
ATOM 2049 C C . VAL B 1 13 ? 2.73 2.406 8.281 1 97.06 13 VAL B C 1
ATOM 2051 O O . VAL B 1 13 ? 3.463 2.904 9.133 1 97.06 13 VAL B O 1
ATOM 2054 N N . GLY B 1 14 ? 1.445 2.812 8.133 1 97.19 14 GLY B N 1
ATOM 2055 C CA . GLY B 1 14 ? 0.823 3.648 9.148 1 97.19 14 GLY B CA 1
ATOM 2056 C C . GLY B 1 14 ? 0.551 5.062 8.672 1 97.19 14 GLY B C 1
ATOM 2057 O O . GLY B 1 14 ? 0.415 5.98 9.484 1 97.19 14 GLY B O 1
ATOM 2058 N N . LYS B 1 15 ? 0.536 5.289 7.395 1 97.88 15 LYS B N 1
ATOM 2059 C CA . LYS B 1 15 ? 0.284 6.613 6.832 1 97.88 15 LYS B CA 1
ATOM 2060 C C . LYS B 1 15 ? -1.055 7.168 7.312 1 97.88 15 LYS B C 1
ATOM 2062 O O . LYS B 1 15 ? -1.123 8.289 7.82 1 97.88 15 LYS B O 1
ATOM 2067 N N . THR B 1 16 ? -2.096 6.344 7.113 1 98.06 16 THR B N 1
ATOM 2068 C CA . THR B 1 16 ? -3.445 6.805 7.422 1 98.06 16 THR B CA 1
ATOM 2069 C C . THR B 1 16 ? -3.615 7.016 8.922 1 98.06 16 THR B C 1
ATOM 2071 O O . THR B 1 16 ? -4.176 8.023 9.352 1 98.06 16 THR B O 1
ATOM 2074 N N . ALA B 1 17 ? -3.135 6.07 9.727 1 98.5 17 ALA B N 1
ATOM 2075 C CA . ALA B 1 17 ? -3.199 6.234 11.172 1 98.5 17 ALA B CA 1
ATOM 2076 C C . ALA B 1 17 ? -2.49 7.512 11.617 1 98.5 17 ALA B C 1
ATOM 2078 O O . ALA B 1 17 ? -2.98 8.234 12.484 1 98.5 17 ALA B O 1
ATOM 2079 N N . THR B 1 18 ? -1.368 7.773 11 1 98.81 18 THR B N 1
ATOM 2080 C CA . THR B 1 18 ? -0.6 8.977 11.297 1 98.81 18 THR B CA 1
ATOM 2081 C C . THR B 1 18 ? -1.371 10.227 10.891 1 98.81 18 THR B C 1
ATOM 2083 O O . THR B 1 18 ? -1.483 11.172 11.672 1 98.81 18 THR B O 1
ATOM 2086 N N . ALA B 1 19 ? -1.918 10.219 9.711 1 98.81 19 ALA B N 1
ATOM 2087 C CA . ALA B 1 19 ? -2.662 11.367 9.203 1 98.81 19 ALA B CA 1
ATOM 2088 C C . ALA B 1 19 ? -3.842 11.703 10.109 1 98.81 19 ALA B C 1
ATOM 2090 O O . ALA B 1 19 ? -4.062 12.875 10.445 1 98.81 19 ALA B O 1
ATOM 2091 N N . VAL B 1 20 ? -4.527 10.68 10.531 1 98.81 20 VAL B N 1
ATOM 2092 C CA . VAL B 1 20 ? -5.727 10.82 11.352 1 98.81 20 VAL B CA 1
ATOM 2093 C C . VAL B 1 20 ? -5.355 11.391 12.719 1 98.81 20 VAL B C 1
ATOM 2095 O O . VAL B 1 20 ? -6 12.32 13.203 1 98.81 20 VAL B O 1
ATOM 2098 N N . ASN B 1 21 ? -4.352 10.898 13.297 1 98.94 21 ASN B N 1
ATOM 2099 C CA . ASN B 1 21 ? -3.953 11.344 14.633 1 98.94 21 ASN B CA 1
ATOM 2100 C C . ASN B 1 21 ? -3.332 12.734 14.594 1 98.94 21 ASN B C 1
ATOM 2102 O O . ASN B 1 21 ? -3.594 13.562 15.469 1 98.94 21 ASN B O 1
ATOM 2106 N N . LEU B 1 22 ? -2.539 13.023 13.562 1 98.88 22 LEU B N 1
ATOM 2107 C CA . LEU B 1 22 ? -1.966 14.359 13.43 1 98.88 22 LEU B CA 1
ATOM 2108 C C . LEU B 1 22 ? -3.051 15.391 13.141 1 98.88 22 LEU B C 1
ATOM 2110 O O . LEU B 1 22 ? -3.006 16.5 13.664 1 98.88 22 LEU B O 1
ATOM 2114 N N . ALA B 1 23 ? -4.031 15 12.281 1 98.88 23 ALA B N 1
ATOM 2115 C CA . ALA B 1 23 ? -5.145 15.906 12.008 1 98.88 23 ALA B CA 1
ATOM 2116 C C . ALA B 1 23 ? -5.879 16.266 13.297 1 98.88 23 ALA B C 1
ATOM 2118 O O . ALA B 1 23 ? -6.176 17.438 13.531 1 98.88 23 ALA B O 1
ATOM 2119 N N . TYR B 1 24 ? -6.133 15.281 14.07 1 98.88 24 TYR B N 1
ATOM 2120 C CA . TYR B 1 24 ? -6.781 15.492 15.359 1 98.88 24 TYR B CA 1
ATOM 2121 C C . TYR B 1 24 ? -5.934 16.391 16.25 1 98.88 24 TYR B C 1
ATOM 2123 O O . TYR B 1 24 ? -6.449 17.312 16.891 1 98.88 24 TYR B O 1
ATOM 2131 N N . ALA B 1 25 ? -4.664 16.125 16.312 1 98.81 25 ALA B N 1
ATOM 2132 C CA . ALA B 1 25 ? -3.756 16.891 17.172 1 98.81 25 ALA B CA 1
ATOM 2133 C C . ALA B 1 25 ? -3.689 18.359 16.734 1 98.81 25 ALA B C 1
ATOM 2135 O O . ALA B 1 25 ? -3.738 19.25 17.562 1 98.81 25 ALA B O 1
ATOM 2136 N N . PHE B 1 26 ? -3.578 18.609 15.43 1 98.5 26 PHE B N 1
ATOM 2137 C CA . PHE B 1 26 ? -3.584 19.969 14.922 1 98.5 26 PHE B CA 1
ATOM 2138 C C . PHE B 1 26 ? -4.879 20.688 15.297 1 98.5 26 PHE B C 1
ATOM 2140 O O . PHE B 1 26 ? -4.855 21.812 15.773 1 98.5 26 PHE B O 1
ATOM 2147 N N . ALA B 1 27 ? -5.965 20.016 15.133 1 98.69 27 ALA B N 1
ATOM 2148 C CA . ALA B 1 27 ? -7.27 20.594 15.422 1 98.69 27 ALA B CA 1
ATOM 2149 C C . ALA B 1 27 ? -7.398 20.938 16.906 1 98.69 27 ALA B C 1
ATOM 2151 O O . ALA B 1 27 ? -7.852 22.031 17.25 1 98.69 27 ALA B O 1
ATOM 2152 N N . THR B 1 28 ? -6.965 20.031 17.734 1 98.31 28 THR B N 1
ATOM 2153 C CA . THR B 1 28 ? -7.102 20.219 19.172 1 98.31 28 THR B CA 1
ATOM 2154 C C . THR B 1 28 ? -6.156 21.312 19.672 1 98.31 28 THR B C 1
ATOM 2156 O O . THR B 1 28 ? -6.348 21.859 20.766 1 98.31 28 THR B O 1
ATOM 2159 N N . SER B 1 29 ? -5.164 21.594 18.906 1 97.62 29 SER B N 1
ATOM 2160 C CA . SER B 1 29 ? -4.246 22.672 19.25 1 97.62 29 SER B CA 1
ATOM 2161 C C . SER B 1 29 ? -4.809 24.031 18.844 1 97.62 29 SER B C 1
ATOM 2163 O O . SER B 1 29 ? -4.145 25.062 19 1 97.62 29 SER B O 1
ATOM 2165 N N . GLY B 1 30 ? -5.996 24.031 18.203 1 97.81 30 GLY B N 1
ATOM 2166 C CA . GLY B 1 30 ? -6.688 25.281 17.891 1 97.81 30 GLY B CA 1
ATOM 2167 C C . GLY B 1 30 ? -6.547 25.672 16.438 1 97.81 30 GLY B C 1
ATOM 2168 O O . GLY B 1 30 ? -7.062 26.719 16.016 1 97.81 30 GLY B O 1
ATOM 2169 N N . ARG B 1 31 ? -5.984 24.938 15.641 1 97.81 31 ARG B N 1
ATOM 2170 C CA . ARG B 1 31 ? -5.777 25.25 14.227 1 97.81 31 ARG B CA 1
ATOM 2171 C C . ARG B 1 31 ? -6.93 24.719 13.375 1 97.81 31 ARG B C 1
ATOM 2173 O O . ARG B 1 31 ? -7.363 23.578 13.539 1 97.81 31 ARG B O 1
ATOM 2180 N N . ARG B 1 32 ? -7.457 25.609 12.539 1 98.62 32 ARG B N 1
ATOM 2181 C 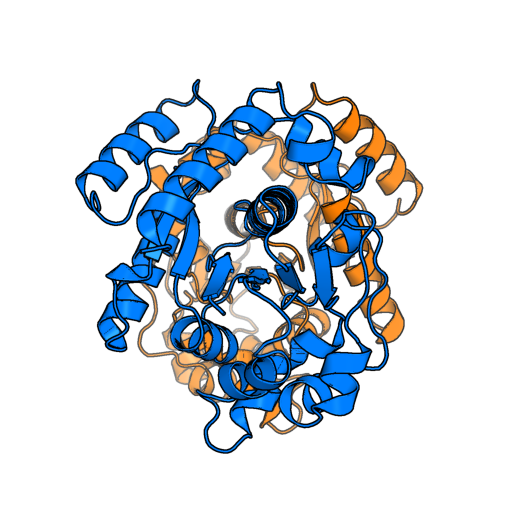CA . ARG B 1 32 ? -8.414 25.156 11.539 1 98.62 32 ARG B CA 1
ATOM 2182 C C . ARG B 1 32 ? -7.77 24.172 10.57 1 98.62 32 ARG B C 1
ATOM 2184 O O . ARG B 1 32 ? -6.898 24.547 9.781 1 98.62 32 ARG B O 1
ATOM 2191 N N . THR B 1 33 ? -8.219 22.875 10.695 1 98.69 33 THR B N 1
ATOM 2192 C CA . THR B 1 33 ? -7.508 21.781 10.039 1 98.69 33 THR B CA 1
ATOM 2193 C C . THR B 1 33 ? -8.406 21.078 9.023 1 98.69 33 THR B C 1
ATOM 2195 O O . THR B 1 33 ? -9.555 20.75 9.328 1 98.69 33 THR B O 1
ATOM 2198 N N . LEU B 1 34 ? -7.898 20.906 7.789 1 98.81 34 LEU B N 1
ATOM 2199 C CA . LEU B 1 34 ? -8.531 20.078 6.762 1 98.81 34 LEU B CA 1
ATOM 2200 C C . LEU B 1 34 ? -7.703 18.828 6.48 1 98.81 34 LEU B C 1
ATOM 2202 O O . LEU B 1 34 ? -6.523 18.938 6.137 1 98.81 34 LEU B O 1
ATOM 2206 N N . LEU B 1 35 ? -8.273 17.688 6.742 1 98.81 35 LEU B N 1
ATOM 2207 C CA . LEU B 1 35 ? -7.664 16.422 6.316 1 98.81 35 LEU B CA 1
ATOM 2208 C C . LEU B 1 35 ? -8.203 16 4.953 1 98.81 35 LEU B C 1
ATOM 2210 O O . LEU B 1 35 ? -9.398 15.75 4.805 1 98.81 35 LEU B O 1
ATOM 2214 N N . CYS B 1 36 ? -7.34 15.938 3.975 1 98.44 36 CYS B N 1
ATOM 2215 C CA . CYS B 1 36 ? -7.699 15.484 2.633 1 98.44 36 CYS B CA 1
ATOM 2216 C C . CYS B 1 36 ? -7.277 14.039 2.41 1 98.44 36 CYS B C 1
ATOM 2218 O O . CYS B 1 36 ? -6.086 13.727 2.389 1 98.44 36 CYS B O 1
ATOM 2220 N N . ASP B 1 37 ? -8.242 13.203 2.268 1 97.88 37 ASP B N 1
ATOM 2221 C CA . ASP B 1 37 ? -7.973 11.812 1.897 1 97.88 37 ASP B CA 1
ATOM 2222 C C . ASP B 1 37 ? -7.785 11.672 0.388 1 97.88 37 ASP B C 1
ATOM 2224 O O . ASP B 1 37 ? -8.734 11.852 -0.379 1 97.88 37 ASP B O 1
ATOM 2228 N N . LEU B 1 38 ? -6.559 11.336 -0.005 1 97.44 38 LEU B N 1
ATOM 2229 C CA . LEU B 1 38 ? -6.262 11.242 -1.43 1 97.44 38 LEU B CA 1
ATOM 2230 C C . LEU B 1 38 ? -6.195 9.789 -1.88 1 97.44 38 LEU B C 1
ATOM 2232 O O . LEU B 1 38 ? -5.941 9.508 -3.053 1 97.44 38 LEU B O 1
ATOM 2236 N N . ASP B 1 39 ? -6.359 8.867 -0.985 1 96.31 39 ASP B N 1
ATOM 2237 C CA . ASP B 1 39 ? -6.352 7.438 -1.28 1 96.31 39 ASP B CA 1
ATOM 2238 C C . ASP B 1 39 ? -7.758 6.93 -1.582 1 96.31 39 ASP B C 1
ATOM 2240 O O . ASP B 1 39 ? -8.648 7.016 -0.735 1 96.31 39 ASP B O 1
ATOM 2244 N N . PRO B 1 40 ? -7.926 6.289 -2.689 1 94.75 40 PRO B N 1
ATOM 2245 C CA . PRO B 1 40 ? -9.258 5.82 -3.066 1 94.75 40 PRO B CA 1
ATOM 2246 C C . PRO B 1 40 ? -9.852 4.855 -2.043 1 94.75 40 PRO B C 1
ATOM 2248 O O . PRO B 1 40 ? -11.07 4.652 -2.014 1 94.75 40 PRO B O 1
ATOM 2251 N N . GLN B 1 41 ? -9.109 4.25 -1.201 1 93.62 41 GLN B N 1
ATOM 2252 C CA . GLN B 1 41 ? -9.594 3.32 -0.189 1 93.62 41 GLN B CA 1
ATOM 2253 C C . GLN B 1 41 ? -10.453 4.035 0.848 1 93.62 41 GLN B C 1
ATOM 2255 O O . GLN B 1 41 ? -11.344 3.428 1.452 1 93.62 41 GLN B O 1
ATOM 2260 N N . GLY B 1 42 ? -10.203 5.301 1.099 1 96 42 GLY B N 1
ATOM 2261 C CA . GLY B 1 42 ? -11.062 6.133 1.927 1 96 42 GLY B CA 1
ATOM 2262 C C . GLY B 1 42 ? -10.961 5.809 3.404 1 96 42 GLY B C 1
ATOM 2263 O O . GLY B 1 42 ? -11.945 5.934 4.141 1 96 42 GLY B O 1
ATOM 2264 N N . ALA B 1 43 ? -9.789 5.426 3.854 1 96.62 43 ALA B N 1
ATOM 2265 C CA . ALA B 1 43 ? -9.633 4.988 5.238 1 96.62 43 ALA B CA 1
ATOM 2266 C C . ALA B 1 43 ? -9.797 6.16 6.203 1 96.62 43 ALA B C 1
ATOM 2268 O O . ALA B 1 43 ? -10.367 6.008 7.285 1 96.62 43 ALA B O 1
ATOM 2269 N N . SER B 1 44 ? -9.273 7.359 5.883 1 97.38 44 SER B N 1
ATOM 2270 C CA . SER B 1 44 ? -9.398 8.516 6.762 1 97.38 44 SER B CA 1
ATOM 2271 C C . SER B 1 44 ? -10.859 8.883 6.996 1 97.38 44 SER B C 1
ATOM 2273 O O . SER B 1 44 ? -11.266 9.125 8.133 1 97.38 44 SER B O 1
ATOM 2275 N N . GLY B 1 45 ? -11.609 8.945 5.82 1 96.69 45 GLY B N 1
ATOM 2276 C CA . GLY B 1 45 ? -13.039 9.195 5.965 1 96.69 45 GLY B CA 1
ATOM 2277 C C . GLY B 1 45 ? -13.727 8.172 6.852 1 96.69 45 GLY B C 1
ATOM 2278 O O . GLY B 1 45 ? -14.578 8.531 7.668 1 96.69 45 GLY B O 1
ATOM 2279 N N . PHE B 1 46 ? -13.328 6.922 6.742 1 97.06 46 PHE B N 1
ATOM 2280 C CA . PHE B 1 46 ? -13.891 5.855 7.566 1 97.06 46 PHE B CA 1
ATOM 2281 C C . PHE B 1 46 ? -13.625 6.113 9.047 1 97.06 46 PHE B C 1
ATOM 2283 O O . PHE B 1 46 ? -14.531 6.02 9.867 1 97.06 46 PHE B O 1
ATOM 2290 N N . TYR B 1 47 ? -12.391 6.469 9.414 1 97.94 47 TYR B N 1
ATOM 2291 C CA . TYR B 1 47 ? -12 6.703 10.797 1 97.94 47 TYR B CA 1
ATOM 2292 C C . TYR B 1 47 ? -12.82 7.824 11.414 1 97.94 47 TYR B C 1
ATOM 2294 O O . TYR B 1 47 ? -13.102 7.809 12.617 1 97.94 47 TYR B O 1
ATOM 2302 N N . PHE B 1 48 ? -13.203 8.789 10.586 1 98.12 48 PHE B N 1
ATOM 2303 C CA . PHE B 1 48 ? -13.883 9.961 11.117 1 98.12 48 PHE B CA 1
ATOM 2304 C C . PHE B 1 48 ? -15.383 9.898 10.844 1 98.12 48 PHE B C 1
ATOM 2306 O O . PHE B 1 48 ? -16.094 10.891 11 1 98.12 48 PHE B O 1
ATOM 2313 N N . ARG B 1 49 ? -15.867 8.742 10.32 1 97.19 49 ARG B N 1
ATOM 2314 C CA . ARG B 1 49 ? -17.281 8.484 10.094 1 97.19 49 ARG B CA 1
ATOM 2315 C C . ARG B 1 49 ? -17.859 9.453 9.062 1 97.19 49 ARG B C 1
ATOM 2317 O O . ARG B 1 49 ? -18.969 9.969 9.242 1 97.19 49 ARG B O 1
ATOM 2324 N N . VAL B 1 50 ? -17.016 9.734 8.148 1 96.06 50 VAL B N 1
ATOM 2325 C CA . VAL B 1 50 ? -17.438 10.594 7.043 1 96.06 50 VAL B CA 1
ATOM 2326 C C . VAL B 1 50 ? -17.594 9.766 5.773 1 96.06 50 VAL B C 1
ATOM 2328 O O . VAL B 1 50 ? -16.672 9.047 5.367 1 96.06 50 VAL B O 1
ATOM 2331 N N . LYS B 1 51 ? -18.734 9.844 5.125 1 92.31 51 LYS B N 1
ATOM 2332 C CA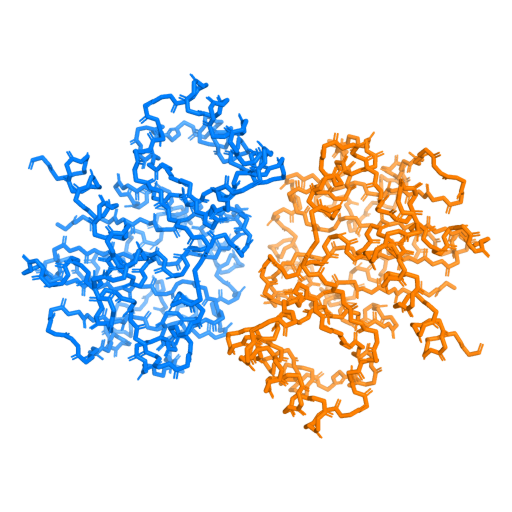 . LYS B 1 51 ? -19.031 9.094 3.91 1 92.31 51 LYS B CA 1
ATOM 2333 C C . LYS B 1 51 ? -18.297 9.688 2.705 1 92.31 51 LYS B C 1
ATOM 2335 O O . LYS B 1 51 ? -18.078 10.898 2.645 1 92.31 51 LYS B O 1
ATOM 2340 N N . PRO B 1 52 ? -17.953 8.828 1.797 1 89.94 52 PRO B N 1
ATOM 2341 C CA . PRO B 1 52 ? -17.359 9.344 0.567 1 89.94 52 PRO B CA 1
ATOM 2342 C C . PRO B 1 52 ? -18.281 10.297 -0.187 1 89.94 52 PRO B C 1
ATOM 2344 O O . PRO B 1 52 ? -19.5 10.188 -0.085 1 89.94 52 PRO B O 1
ATOM 2347 N N . SER B 1 53 ? -17.547 11.25 -0.839 1 82.06 53 SER B N 1
ATOM 2348 C CA . SER B 1 53 ? -18.328 12.109 -1.725 1 82.06 53 SER B CA 1
ATOM 2349 C C . SER B 1 53 ? -18.562 11.445 -3.078 1 82.06 53 SER B C 1
ATOM 2351 O O . SER B 1 53 ? -17.609 11.195 -3.82 1 82.06 53 SER B O 1
ATOM 2353 N N . LYS B 1 54 ? -19.734 11.172 -3.441 1 80.38 54 LYS B N 1
ATOM 2354 C CA . LYS B 1 54 ? -20.016 10.555 -4.738 1 80.38 54 LYS B CA 1
ATOM 2355 C C . LYS B 1 54 ? -19.906 11.586 -5.863 1 80.38 54 LYS B C 1
ATOM 2357 O O . LYS B 1 54 ? -19.75 11.219 -7.031 1 80.38 54 LYS B O 1
ATOM 2362 N N . LYS B 1 55 ? -19.812 12.797 -5.523 1 84 55 LYS B N 1
ATOM 2363 C CA . LYS B 1 55 ? -19.906 13.836 -6.543 1 84 55 LYS B CA 1
ATOM 2364 C C . LYS B 1 55 ? -18.531 14.375 -6.902 1 84 55 LYS B C 1
ATOM 2366 O O . LYS B 1 55 ? -18.359 15.016 -7.945 1 84 55 LYS B O 1
ATOM 2371 N N . LEU B 1 56 ? -17.625 14.156 -6.109 1 87.31 56 LEU B N 1
ATOM 2372 C CA . LEU B 1 56 ? -16.297 14.695 -6.387 1 87.31 56 LEU B CA 1
ATOM 2373 C C . LEU B 1 56 ? -15.445 13.688 -7.164 1 87.31 56 LEU B C 1
ATOM 2375 O O . LEU B 1 56 ? -14.641 12.969 -6.582 1 87.31 56 LEU B O 1
ATOM 2379 N N . THR B 1 57 ? -15.562 13.742 -8.445 1 88.06 57 THR B N 1
ATOM 2380 C CA . THR B 1 57 ? -14.766 12.891 -9.32 1 88.06 57 THR B CA 1
ATOM 2381 C C . THR B 1 57 ? -13.344 13.43 -9.445 1 88.06 57 THR B C 1
ATOM 2383 O O . THR B 1 57 ? -13.047 14.531 -8.992 1 88.06 57 THR B O 1
ATOM 2386 N N . GLU B 1 58 ? -12.492 12.664 -10.07 1 85.44 58 GLU B N 1
ATOM 2387 C CA . GLU B 1 58 ? -11.125 13.094 -10.312 1 85.44 58 GLU B CA 1
ATOM 2388 C C . GLU B 1 58 ? -11.086 14.422 -11.07 1 85.44 58 GLU B C 1
ATOM 2390 O O . GLU B 1 58 ? -10.297 15.305 -10.742 1 85.44 58 GLU B O 1
ATOM 2395 N N . ALA B 1 59 ? -11.93 14.539 -12.102 1 87.5 59 ALA B N 1
ATOM 2396 C CA . ALA B 1 59 ? -11.969 15.758 -12.898 1 87.5 59 ALA B CA 1
ATOM 2397 C C . ALA B 1 59 ? -12.438 16.953 -12.07 1 87.5 59 ALA B C 1
ATOM 2399 O O . ALA B 1 59 ? -11.82 18.016 -12.094 1 87.5 59 ALA B O 1
ATOM 2400 N N . ARG B 1 60 ? -13.484 16.75 -11.289 1 90.94 60 ARG B N 1
ATOM 2401 C CA . ARG B 1 60 ? -14.047 17.828 -10.492 1 90.94 60 ARG B CA 1
ATOM 2402 C C . ARG B 1 60 ? -13.094 18.234 -9.375 1 90.94 60 ARG B C 1
ATOM 2404 O O . ARG B 1 60 ? -13.031 19.406 -9.008 1 90.94 60 ARG B O 1
ATOM 2411 N N . PHE B 1 61 ? -12.375 17.312 -8.891 1 93.12 61 PHE B N 1
ATOM 2412 C CA . PHE B 1 61 ? -11.398 17.578 -7.844 1 93.12 61 PHE B CA 1
ATOM 2413 C C . PHE B 1 61 ? -10.398 18.641 -8.297 1 93.12 61 PHE B C 1
ATOM 2415 O O . PHE B 1 61 ? -10.078 19.562 -7.543 1 93.12 61 PHE B O 1
ATOM 2422 N N . PHE B 1 62 ? -10.008 18.562 -9.516 1 93.31 62 PHE B N 1
ATOM 2423 C CA . PHE B 1 62 ? -8.906 19.391 -9.984 1 93.31 62 PHE B CA 1
ATOM 2424 C C . PHE B 1 62 ? -9.438 20.609 -10.75 1 93.31 62 PHE B C 1
ATOM 2426 O O . PHE B 1 62 ? -8.734 21.609 -10.906 1 93.31 62 PHE B O 1
ATOM 2433 N N . GLU B 1 63 ? -10.664 20.578 -11.227 1 91.94 63 GLU B N 1
ATOM 2434 C CA . GLU B 1 63 ? -11.086 21.609 -12.164 1 91.94 63 GLU B CA 1
ATOM 2435 C C . GLU B 1 63 ? -12.281 22.391 -11.625 1 91.94 63 GLU B C 1
ATOM 2437 O O . GLU B 1 63 ? -12.648 23.438 -12.18 1 91.94 63 GLU B O 1
ATOM 2442 N N . ASP B 1 64 ? -12.859 21.891 -10.633 1 90.94 64 ASP B N 1
ATOM 2443 C CA . ASP B 1 64 ? -14.109 22.484 -10.164 1 90.94 64 ASP B CA 1
ATOM 2444 C C . ASP B 1 64 ? -14 22.891 -8.695 1 90.94 64 ASP B C 1
ATOM 2446 O O . ASP B 1 64 ? -14.359 22.125 -7.805 1 90.94 64 ASP B O 1
ATOM 2450 N N . VAL B 1 65 ? -13.695 24.141 -8.508 1 88.69 65 VAL B N 1
ATOM 2451 C CA . VAL B 1 65 ? -13.453 24.672 -7.172 1 88.69 65 VAL B CA 1
ATOM 2452 C C . VAL B 1 65 ? -14.719 24.531 -6.328 1 88.69 65 VAL B C 1
ATOM 2454 O O . VAL B 1 65 ? -14.648 24.188 -5.145 1 88.69 65 VAL B O 1
ATOM 2457 N N . GLU B 1 66 ? -15.805 24.781 -6.918 1 90.06 66 GLU B N 1
ATOM 2458 C CA . GLU B 1 66 ? -17.078 24.719 -6.191 1 90.06 66 GLU B CA 1
ATOM 2459 C C . GLU B 1 66 ? -17.359 23.312 -5.68 1 90.06 66 GLU B C 1
ATOM 2461 O O . GLU B 1 66 ? -17.672 23.125 -4.504 1 90.06 66 GLU B O 1
ATOM 2466 N N . HIS B 1 67 ? -17.219 22.344 -6.5 1 91.06 67 HIS B N 1
ATOM 2467 C CA . HIS B 1 67 ? -17.484 20.969 -6.082 1 91.06 67 HIS B CA 1
ATOM 2468 C C . HIS B 1 67 ? -16.422 20.484 -5.098 1 91.06 67 HIS B C 1
ATOM 2470 O O . HIS B 1 67 ? -16.719 19.703 -4.188 1 91.06 67 HIS B O 1
ATOM 2476 N N . PHE B 1 68 ? -15.219 20.938 -5.328 1 93.25 68 PHE B N 1
ATOM 2477 C CA . PHE B 1 68 ? -14.148 20.625 -4.391 1 93.25 68 PHE B CA 1
ATOM 2478 C C . PHE B 1 68 ? -14.5 21.094 -2.986 1 93.25 68 PHE B C 1
ATOM 2480 O O . PHE B 1 68 ? -14.5 20.297 -2.043 1 93.25 68 PHE B O 1
ATOM 2487 N N . THR B 1 69 ? -14.891 22.328 -2.814 1 94.56 69 THR B N 1
ATOM 2488 C CA . THR B 1 69 ? -15.164 22.906 -1.509 1 94.56 69 THR B CA 1
ATOM 2489 C C . THR B 1 69 ? -16.453 22.344 -0.917 1 94.56 69 THR B C 1
ATOM 2491 O O . THR B 1 69 ? -16.547 22.125 0.294 1 94.56 69 THR B O 1
ATOM 2494 N N . LYS B 1 70 ? -17.422 22.031 -1.767 1 93.75 70 LYS B N 1
ATOM 2495 C CA . LYS B 1 70 ? -18.719 21.516 -1.307 1 93.75 70 LYS B CA 1
ATOM 2496 C C . LYS B 1 70 ? -18.594 20.078 -0.826 1 93.75 70 LYS B C 1
ATOM 2498 O O . LYS B 1 70 ? -19.484 19.562 -0.135 1 93.75 70 LYS B O 1
ATOM 2503 N N . SER B 1 71 ? -17.5 19.453 -1.188 1 95.62 71 SER B N 1
ATOM 2504 C CA . SER B 1 71 ? -17.312 18.047 -0.823 1 95.62 71 SER B CA 1
ATOM 2505 C C . SER B 1 71 ? -16.641 17.922 0.541 1 95.62 71 SER B C 1
ATOM 2507 O O . SER B 1 71 ? -16.5 16.812 1.07 1 95.62 71 SER B O 1
ATOM 2509 N N . ILE B 1 72 ? -16.188 19.016 1.104 1 96.94 72 ILE B N 1
ATOM 2510 C CA . ILE B 1 72 ? -15.602 19.031 2.439 1 96.94 72 ILE B CA 1
ATOM 2511 C C . ILE B 1 72 ? -16.703 18.844 3.486 1 96.94 72 ILE B C 1
ATOM 2513 O O . ILE B 1 72 ? -17.766 19.438 3.385 1 96.94 72 ILE B O 1
ATOM 2517 N N . ARG B 1 73 ? -16.422 17.953 4.441 1 96.81 73 ARG B N 1
ATOM 2518 C CA . ARG B 1 73 ? -17.375 17.625 5.488 1 96.81 73 ARG B CA 1
ATOM 2519 C C . ARG B 1 73 ? -16.797 17.906 6.871 1 96.81 73 ARG B C 1
ATOM 2521 O O . ARG B 1 73 ? -15.609 17.719 7.102 1 96.81 73 ARG B O 1
ATOM 2528 N N . GLY B 1 74 ? -17.703 18.281 7.723 1 96.56 74 GLY B N 1
ATOM 2529 C CA . GLY B 1 74 ? -17.281 18.391 9.117 1 96.56 74 GLY B CA 1
ATOM 2530 C C . GLY B 1 74 ? -17.078 17.031 9.773 1 96.56 74 GLY B C 1
ATOM 2531 O O . GLY B 1 74 ? -17.672 16.031 9.367 1 96.56 74 GLY B O 1
ATOM 2532 N N . SER B 1 75 ? -16.172 17.031 10.711 1 97.56 75 SER B N 1
ATOM 2533 C CA . SER B 1 75 ? -15.984 15.852 11.555 1 97.56 75 SER B CA 1
ATOM 2534 C C . SER B 1 75 ? -16.672 16.031 12.906 1 97.56 75 SER B C 1
ATOM 2536 O O . SER B 1 75 ? -17.375 17 13.125 1 97.56 75 SER B O 1
ATOM 2538 N N . ASP B 1 76 ? -16.5 15.023 13.781 1 97.31 76 ASP B N 1
ATOM 2539 C CA . ASP B 1 76 ? -17.031 15.086 15.141 1 97.31 76 ASP B CA 1
ATOM 2540 C C . ASP B 1 76 ? -16.141 15.914 16.047 1 97.31 76 ASP B C 1
ATOM 2542 O O . ASP B 1 76 ? -16.406 16.047 17.25 1 97.31 76 ASP B O 1
ATOM 2546 N N . TYR B 1 77 ? -15.094 16.484 15.523 1 98.38 77 TYR B N 1
ATOM 2547 C CA . TYR B 1 77 ? -14.117 17.219 16.328 1 98.38 77 TYR B CA 1
ATOM 2548 C C . TYR B 1 77 ? -14.047 18.672 15.891 1 98.38 77 TYR B C 1
ATOM 2550 O O . TYR B 1 77 ? -13.992 18.969 14.695 1 98.38 77 TYR B O 1
ATOM 2558 N N . ASP B 1 78 ? -14 19.547 16.859 1 98.19 78 ASP B N 1
ATOM 2559 C CA . ASP B 1 78 ? -13.883 20.969 16.578 1 98.19 78 ASP B CA 1
ATOM 2560 C C . ASP B 1 78 ? -12.625 21.281 15.766 1 98.19 78 ASP B C 1
ATOM 2562 O O . ASP B 1 78 ? -11.562 20.688 16.016 1 98.19 78 ASP B O 1
ATOM 2566 N N . ASN B 1 79 ? -12.766 22.109 14.758 1 98.44 79 ASN B N 1
ATOM 2567 C CA . ASN B 1 79 ? -11.664 22.641 13.969 1 98.44 79 ASN B CA 1
ATOM 2568 C C . ASN B 1 79 ? -11.125 21.594 12.992 1 98.44 79 ASN B C 1
ATOM 2570 O O . ASN B 1 79 ? -10.039 21.766 12.438 1 98.44 79 ASN B O 1
ATOM 2574 N N . LEU B 1 80 ? -11.852 20.5 12.805 1 98.81 80 LEU B N 1
ATOM 2575 C CA . LEU B 1 80 ? -11.367 19.438 11.93 1 98.81 80 LEU B CA 1
ATOM 2576 C C . LEU B 1 80 ? -12.414 19.094 10.867 1 98.81 80 LEU B C 1
ATOM 2578 O O . LEU B 1 80 ? -13.477 18.562 11.188 1 98.81 80 LEU B O 1
ATOM 2582 N N . ASP B 1 81 ? -12.078 19.438 9.648 1 98.75 81 ASP B N 1
ATOM 2583 C CA . ASP B 1 81 ? -12.898 19.047 8.508 1 98.75 81 ASP B CA 1
ATOM 2584 C C . ASP B 1 81 ? -12.203 17.969 7.668 1 98.75 81 ASP B C 1
ATOM 2586 O O . ASP B 1 81 ? -10.984 17.812 7.75 1 98.75 81 ASP B O 1
ATOM 2590 N N . ILE B 1 82 ? -13.016 17.234 6.91 1 98.5 82 ILE B N 1
ATOM 2591 C CA . ILE B 1 82 ? -12.508 16.109 6.117 1 98.5 82 ILE B CA 1
ATOM 2592 C C . ILE B 1 82 ? -12.945 16.266 4.664 1 98.5 82 ILE B C 1
ATOM 2594 O O . ILE B 1 82 ? -14.117 16.547 4.391 1 98.5 82 ILE B O 1
ATOM 2598 N N . LEU B 1 83 ? -12.047 16.25 3.793 1 97.94 83 LEU B N 1
ATOM 2599 C CA . LEU B 1 83 ? -12.367 15.953 2.398 1 97.94 83 LEU B CA 1
ATOM 2600 C C . LEU B 1 83 ? -12.25 14.461 2.117 1 97.94 83 LEU B C 1
ATOM 2602 O O . LEU B 1 83 ? -11.148 13.945 1.919 1 97.94 83 LEU B O 1
ATOM 2606 N N . PRO B 1 84 ? -13.344 13.734 2.102 1 97.5 84 PRO B N 1
ATOM 2607 C CA . PRO B 1 84 ? -13.281 12.273 1.962 1 97.5 84 PRO B CA 1
ATOM 2608 C C . PRO B 1 84 ? -12.93 11.836 0.544 1 97.5 84 PRO B C 1
ATOM 2610 O O . PRO B 1 84 ? -13.242 12.531 -0.422 1 97.5 84 PRO B O 1
ATOM 2613 N N . ALA B 1 85 ? -12.266 10.719 0.5 1 96.06 85 ALA B N 1
ATOM 2614 C CA . ALA B 1 85 ? -11.938 10.117 -0.792 1 96.06 85 ALA B CA 1
ATOM 2615 C C . ALA B 1 85 ? -13.125 9.328 -1.343 1 96.06 85 ALA B C 1
ATOM 2617 O O . ALA B 1 85 ? -14.109 9.102 -0.638 1 96.06 85 ALA B O 1
ATOM 2618 N N . ASN B 1 86 ? -13.055 9.008 -2.549 1 92.81 86 ASN B N 1
ATOM 2619 C CA . ASN B 1 86 ? -13.938 8.031 -3.172 1 92.81 86 ASN B CA 1
ATOM 2620 C C . ASN B 1 86 ? -13.211 7.215 -4.238 1 92.81 86 ASN B C 1
ATOM 2622 O O . ASN B 1 86 ? -12.047 7.477 -4.535 1 92.81 86 ASN B O 1
ATOM 2626 N N . MET B 1 87 ? -13.867 6.285 -4.848 1 91.38 87 MET B N 1
ATOM 2627 C CA . MET B 1 87 ? -13.25 5.289 -5.715 1 91.38 87 MET B CA 1
ATOM 2628 C C . MET B 1 87 ? -12.742 5.93 -7.004 1 91.38 87 MET B C 1
ATOM 2630 O O . MET B 1 87 ? -11.789 5.445 -7.609 1 91.38 87 MET B O 1
ATOM 2634 N N . SER B 1 88 ? -13.328 7.07 -7.434 1 93.12 88 SER B N 1
ATOM 2635 C CA . SER B 1 88 ? -12.914 7.723 -8.672 1 93.12 88 SER B CA 1
ATOM 2636 C C . SER B 1 88 ? -11.5 8.273 -8.562 1 93.12 88 SER B C 1
ATOM 2638 O O . SER B 1 88 ? -10.844 8.516 -9.578 1 93.12 88 SER B O 1
ATOM 2640 N N . PHE B 1 89 ? -11.016 8.398 -7.359 1 95.38 89 PHE B N 1
ATOM 2641 C CA . PHE B 1 89 ? -9.672 8.906 -7.141 1 95.38 89 PHE B CA 1
ATOM 2642 C C . PHE B 1 89 ? -8.633 7.93 -7.684 1 95.38 89 PHE B C 1
ATOM 2644 O O . PHE B 1 89 ? -7.465 8.289 -7.863 1 95.38 89 PHE B O 1
ATOM 2651 N N . ARG B 1 90 ? -9.023 6.684 -8.016 1 93.94 90 ARG B N 1
ATOM 2652 C CA . ARG B 1 90 ? -8.133 5.699 -8.633 1 93.94 90 ARG B CA 1
ATOM 2653 C C . ARG B 1 90 ? -7.629 6.184 -9.984 1 93.94 90 ARG B C 1
ATOM 2655 O O . ARG B 1 90 ? -6.602 5.707 -10.477 1 93.94 90 ARG B O 1
ATOM 2662 N N . ASP B 1 91 ? -8.297 7.23 -10.555 1 95.44 91 ASP B N 1
ATOM 2663 C CA . ASP B 1 91 ? -7.988 7.703 -11.898 1 95.44 91 ASP B CA 1
ATOM 2664 C C . ASP B 1 91 ? -7.203 9.016 -11.859 1 95.44 91 ASP B C 1
ATOM 2666 O O . ASP B 1 91 ? -7.016 9.664 -12.883 1 95.44 91 ASP B O 1
ATOM 2670 N N . PHE B 1 92 ? -6.727 9.406 -10.703 1 96.38 92 PHE B N 1
ATOM 2671 C CA . PHE B 1 92 ? -6.02 10.672 -10.539 1 96.38 92 PHE B CA 1
ATOM 2672 C C . PHE B 1 92 ? -4.824 10.75 -11.477 1 96.38 92 PHE B C 1
ATOM 2674 O O . PHE B 1 92 ? -4.641 11.75 -12.18 1 96.38 92 PHE B O 1
ATOM 2681 N N . ASP B 1 93 ? -4.035 9.711 -11.547 1 96.06 93 ASP B N 1
ATOM 2682 C CA . ASP B 1 93 ? -2.809 9.75 -12.336 1 96.06 93 ASP B CA 1
ATOM 2683 C C . ASP B 1 93 ? -3.121 9.828 -13.828 1 96.06 93 ASP B C 1
ATOM 2685 O O . ASP B 1 93 ? -2.467 10.562 -14.57 1 96.06 93 ASP B O 1
ATOM 2689 N N . VAL B 1 94 ? -4.086 9.086 -14.242 1 96 94 VAL B N 1
ATOM 2690 C CA . VAL B 1 94 ? -4.516 9.125 -15.641 1 96 94 VAL B CA 1
ATOM 2691 C C . VAL B 1 94 ? -5.02 10.516 -15.992 1 96 94 VAL B C 1
ATOM 2693 O O . VAL B 1 94 ? -4.656 11.078 -17.031 1 96 94 VAL B O 1
ATOM 2696 N N . PHE B 1 95 ? -5.848 11.07 -15.125 1 96.19 95 PHE B N 1
ATOM 2697 C CA . PHE B 1 95 ? -6.41 12.398 -15.367 1 96.19 95 PHE B CA 1
ATOM 2698 C C . PHE B 1 95 ? -5.309 13.453 -15.414 1 96.19 95 PHE B C 1
ATOM 2700 O O . PHE B 1 95 ? -5.258 14.258 -16.344 1 96.19 95 PHE B O 1
ATOM 2707 N N . LEU B 1 96 ? -4.41 13.422 -14.445 1 96.31 96 LEU B N 1
ATOM 2708 C CA . LEU B 1 96 ? -3.338 14.406 -14.328 1 96.31 96 LEU B CA 1
ATOM 2709 C C . LEU B 1 96 ? -2.402 14.328 -15.531 1 96.31 96 LEU B C 1
ATOM 2711 O O . LEU B 1 96 ? -1.878 15.352 -15.984 1 96.31 96 LEU B O 1
ATOM 2715 N N . SER B 1 97 ? -2.229 13.133 -16.062 1 95.25 97 SER B N 1
ATOM 2716 C CA . SER B 1 97 ? -1.312 12.945 -17.188 1 95.25 97 SER B CA 1
ATOM 2717 C C . SER B 1 97 ? -1.817 13.656 -18.438 1 95.25 97 SER B C 1
ATOM 2719 O O . SER B 1 97 ? -1.045 13.93 -19.359 1 95.25 97 SER B O 1
ATOM 2721 N N . LYS B 1 98 ? -3.049 13.969 -18.469 1 94.38 98 LYS B N 1
ATOM 2722 C CA . LYS B 1 98 ? -3.664 14.586 -19.641 1 94.38 98 LYS B CA 1
ATOM 2723 C C . LYS B 1 98 ? -3.777 16.094 -19.469 1 94.38 98 LYS B C 1
ATOM 2725 O O . LYS B 1 98 ? -4.191 16.797 -20.391 1 94.38 98 LYS B O 1
ATOM 2730 N N . MET B 1 99 ? -3.516 16.578 -18.359 1 93.44 99 MET B N 1
ATOM 2731 C CA . MET B 1 99 ? -3.674 18 -18.062 1 93.44 99 MET B CA 1
ATOM 2732 C C . MET B 1 99 ? -2.412 18.781 -18.422 1 93.44 99 MET B C 1
ATOM 2734 O O . MET B 1 99 ? -1.302 18.266 -18.297 1 93.44 99 MET B O 1
ATOM 2738 N N . LYS B 1 100 ? -2.783 20.062 -18.812 1 88.88 100 LYS B N 1
ATOM 2739 C CA . LYS B 1 100 ? -1.657 20.984 -18.906 1 88.88 100 LYS B CA 1
ATOM 2740 C C . LYS B 1 100 ? -1.121 21.344 -17.516 1 88.88 100 LYS B C 1
ATOM 2742 O O . LYS B 1 100 ? -1.876 21.359 -16.547 1 88.88 100 LYS B O 1
ATOM 2747 N N . ASP B 1 101 ? 0.178 21.5 -17.25 1 89.19 101 ASP B N 1
ATOM 2748 C CA . ASP B 1 101 ? 0.809 21.844 -15.984 1 89.19 101 ASP B CA 1
ATOM 2749 C C . ASP B 1 101 ? 0.517 20.797 -14.922 1 89.19 101 ASP B C 1
ATOM 2751 O O . ASP B 1 101 ? 0.154 21.125 -13.789 1 89.19 101 ASP B O 1
ATOM 2755 N N . ALA B 1 102 ? 0.443 19.562 -15.273 1 88.12 102 ALA B N 1
ATOM 2756 C CA . ALA B 1 102 ? 0.083 18.406 -14.453 1 88.12 102 ALA B CA 1
ATOM 2757 C C . ALA B 1 102 ? 0.737 18.484 -13.078 1 88.12 102 ALA B C 1
ATOM 2759 O O . ALA B 1 102 ? 0.133 18.109 -12.07 1 88.12 102 ALA B O 1
ATOM 2760 N N . ARG B 1 103 ? 1.827 19.109 -12.977 1 89.19 103 ARG B N 1
ATOM 2761 C CA . ARG B 1 103 ? 2.648 19.047 -11.773 1 89.19 103 ARG B CA 1
ATOM 2762 C C . ARG B 1 103 ? 2.164 20.031 -10.719 1 89.19 103 ARG B C 1
ATOM 2764 O O . ARG B 1 103 ? 2.545 19.938 -9.547 1 89.19 103 ARG B O 1
ATOM 2771 N N . SER B 1 104 ? 1.278 20.953 -11.094 1 92.62 104 SER B N 1
ATOM 2772 C CA . SER B 1 104 ? 0.876 21.984 -10.141 1 92.62 104 SER B CA 1
ATOM 2773 C C . SER B 1 104 ? -0.62 21.922 -9.859 1 92.62 104 SER B C 1
ATOM 2775 O O . SER B 1 104 ? -1.157 22.766 -9.141 1 92.62 104 SER B O 1
ATOM 2777 N N . ARG B 1 105 ? -1.275 20.906 -10.32 1 93.44 105 ARG B N 1
ATOM 2778 C CA . ARG B 1 105 ? -2.732 20.859 -10.281 1 93.44 105 ARG B CA 1
ATOM 2779 C C . ARG B 1 105 ? -3.236 20.703 -8.852 1 93.44 105 ARG B C 1
ATOM 2781 O O . ARG B 1 105 ? -4.234 21.328 -8.469 1 93.44 105 ARG B O 1
ATOM 2788 N N . LEU B 1 106 ? -2.572 19.922 -8.07 1 95.81 106 LEU B N 1
ATOM 2789 C CA . LEU B 1 106 ? -3.002 19.734 -6.691 1 95.81 106 LEU B CA 1
ATOM 2790 C C . LEU B 1 106 ? -2.871 21.031 -5.898 1 95.81 106 LEU B C 1
ATOM 2792 O O . LEU B 1 106 ? -3.781 21.406 -5.156 1 95.81 106 LEU B O 1
ATOM 2796 N N . LYS B 1 107 ? -1.701 21.688 -6.051 1 95.56 107 LYS B N 1
ATOM 2797 C CA . LYS B 1 107 ? -1.49 22.969 -5.375 1 95.56 107 LYS B CA 1
ATOM 2798 C C . LYS B 1 107 ? -2.584 23.969 -5.734 1 95.56 107 LYS B C 1
ATOM 2800 O O . LYS B 1 107 ? -3.09 24.688 -4.867 1 95.56 107 LYS B O 1
ATOM 2805 N N . LYS B 1 108 ? -2.961 24 -6.984 1 94.5 108 LYS B N 1
ATOM 2806 C CA . LYS B 1 108 ? -4.012 24.891 -7.457 1 94.5 108 LYS B CA 1
ATOM 2807 C C . LYS B 1 108 ? -5.359 24.531 -6.832 1 94.5 108 LYS B C 1
ATOM 2809 O O . LYS B 1 108 ? -6.109 25.422 -6.414 1 94.5 108 LYS B O 1
ATOM 2814 N N . ALA B 1 109 ? -5.66 23.25 -6.801 1 94.69 109 ALA B N 1
ATOM 2815 C CA . ALA B 1 109 ? -6.91 22.797 -6.195 1 94.69 109 ALA B CA 1
ATOM 2816 C C . ALA B 1 109 ? -6.98 23.203 -4.723 1 94.69 109 ALA B C 1
ATOM 2818 O O . ALA B 1 109 ? -8.023 23.641 -4.242 1 94.69 109 ALA B O 1
ATOM 2819 N N . LEU B 1 110 ? -5.867 23.109 -4.016 1 96.12 110 LEU B N 1
ATOM 2820 C CA . LEU B 1 110 ? -5.816 23.375 -2.584 1 96.12 110 LEU B CA 1
ATOM 2821 C C . LEU B 1 110 ? -5.887 24.875 -2.307 1 96.12 110 LEU B C 1
ATOM 2823 O O . LEU B 1 110 ? -6.172 25.281 -1.182 1 96.12 110 LEU B O 1
ATOM 2827 N N . LYS B 1 111 ? -5.57 25.688 -3.273 1 93.62 111 LYS B N 1
ATOM 2828 C CA . LYS B 1 111 ? -5.676 27.141 -3.117 1 93.62 111 LYS B CA 1
ATOM 2829 C C . LYS B 1 111 ? -7.113 27.547 -2.811 1 93.62 111 LYS B C 1
ATOM 2831 O O . LYS B 1 111 ? -7.348 28.578 -2.184 1 93.62 111 LYS B O 1
ATOM 2836 N N . ALA B 1 112 ? -8 26.703 -3.258 1 91.69 112 ALA B N 1
ATOM 2837 C CA . ALA B 1 112 ? -9.422 26.984 -3.074 1 91.69 112 ALA B CA 1
ATOM 2838 C C . ALA B 1 112 ? -9.773 27.109 -1.595 1 91.69 112 ALA B C 1
ATOM 2840 O O . ALA B 1 112 ? -10.773 27.719 -1.236 1 91.69 112 ALA B O 1
ATOM 2841 N N . VAL B 1 113 ? -8.953 26.531 -0.77 1 94 113 VAL B N 1
ATOM 2842 C CA . VAL B 1 113 ? -9.297 26.531 0.649 1 94 113 VAL B CA 1
ATOM 2843 C C . VAL B 1 113 ? -8.281 27.375 1.427 1 94 113 VAL B C 1
ATOM 2845 O O . VAL B 1 113 ? -8.273 27.359 2.66 1 94 113 VAL B O 1
ATOM 2848 N N . LYS B 1 114 ? -7.582 28.094 0.555 1 91.5 114 LYS B N 1
ATOM 2849 C CA . LYS B 1 114 ? -6.59 28.969 1.175 1 91.5 114 LYS B CA 1
ATOM 2850 C C . LYS B 1 114 ? -7.258 30.016 2.051 1 91.5 114 LYS B C 1
ATOM 2852 O O . LYS B 1 114 ? -8.234 30.641 1.643 1 91.5 114 LYS B O 1
ATOM 2857 N N . GLY B 1 115 ? -7.012 30.266 3.242 1 92.62 115 GLY B N 1
ATOM 2858 C CA . GLY B 1 115 ? -7.586 31.234 4.164 1 92.62 115 GLY B CA 1
ATOM 2859 C C . GLY B 1 115 ? -8.555 30.609 5.156 1 92.62 115 GLY B C 1
ATOM 2860 O O . GLY B 1 115 ? -8.82 31.188 6.211 1 92.62 115 GLY B O 1
ATOM 2861 N N . ASP B 1 116 ? -9.133 29.5 4.703 1 96.75 116 ASP B N 1
ATOM 2862 C CA . ASP B 1 116 ? -10.133 28.844 5.551 1 96.75 116 ASP B CA 1
ATOM 2863 C C . ASP B 1 116 ? -9.477 27.906 6.551 1 96.75 116 ASP B C 1
ATOM 2865 O O . ASP B 1 116 ? -10.078 27.562 7.574 1 96.75 116 ASP B O 1
ATOM 2869 N N . TYR B 1 117 ? -8.289 27.516 6.246 1 98.12 117 TYR B N 1
ATOM 2870 C CA . TYR B 1 117 ? -7.598 26.547 7.09 1 98.12 117 TYR B CA 1
ATOM 2871 C C . TYR B 1 117 ? -6.176 27 7.387 1 98.12 117 TYR B C 1
ATOM 2873 O O . TYR B 1 117 ? -5.52 27.609 6.535 1 98.12 117 TYR B O 1
ATOM 2881 N N . ASP B 1 118 ? -5.762 26.672 8.562 1 97.5 118 ASP B N 1
ATOM 2882 C CA . ASP B 1 118 ? -4.375 26.891 8.961 1 97.5 118 ASP B CA 1
ATOM 2883 C C . ASP B 1 118 ? -3.48 25.734 8.516 1 97.5 118 ASP B C 1
ATOM 2885 O O . ASP B 1 118 ? -2.309 25.953 8.188 1 97.5 118 ASP B O 1
ATOM 2889 N N . ILE B 1 119 ? -4.078 24.547 8.516 1 97.69 119 ILE B N 1
ATOM 2890 C CA . ILE B 1 119 ? -3.355 23.328 8.188 1 97.69 119 ILE B CA 1
ATOM 2891 C C . ILE B 1 119 ? -4.18 22.484 7.211 1 97.69 119 ILE B C 1
ATOM 2893 O O . ILE B 1 119 ? -5.371 22.266 7.43 1 97.69 119 ILE B O 1
ATOM 2897 N N . VAL B 1 120 ? -3.547 22.047 6.137 1 98.5 120 VAL B N 1
ATOM 2898 C CA . VAL B 1 120 ? -4.082 21 5.277 1 98.5 120 VAL B CA 1
ATOM 2899 C C . VAL B 1 120 ? -3.201 19.75 5.371 1 98.5 120 VAL B C 1
ATOM 2901 O O . VAL B 1 120 ? -2.004 19.812 5.082 1 98.5 120 VAL B O 1
ATOM 2904 N N . LEU B 1 121 ? -3.764 18.719 5.848 1 98.69 121 LEU B N 1
ATOM 2905 C CA . LEU B 1 121 ? -3.08 17.422 5.91 1 98.69 121 LEU B CA 1
ATOM 2906 C C . LEU B 1 121 ? -3.512 16.531 4.754 1 98.69 121 LEU B C 1
ATOM 2908 O O . LEU B 1 121 ? -4.707 16.375 4.496 1 98.69 121 LEU B O 1
ATOM 2912 N N . LEU B 1 122 ? -2.562 15.992 4.074 1 98.81 122 LEU B N 1
ATOM 2913 C CA . LEU B 1 122 ? -2.842 15.07 2.973 1 98.81 122 LEU B CA 1
ATOM 2914 C C . LEU B 1 122 ? -2.561 13.633 3.381 1 98.81 122 LEU B C 1
ATOM 2916 O O . LEU B 1 122 ? -1.435 13.297 3.754 1 98.81 122 LEU B O 1
ATOM 2920 N N . ASP B 1 123 ? -3.566 12.773 3.418 1 98.62 123 ASP B N 1
ATOM 2921 C CA . ASP B 1 123 ? -3.393 11.328 3.494 1 98.62 123 ASP B CA 1
ATOM 2922 C C . ASP B 1 123 ? -3.207 10.719 2.104 1 98.62 123 ASP B C 1
ATOM 2924 O O . ASP B 1 123 ? -4.152 10.664 1.315 1 98.62 123 ASP B O 1
ATOM 2928 N N . CYS B 1 124 ? -2.051 10.195 1.855 1 98.38 124 CYS B N 1
ATOM 2929 C CA . CYS B 1 124 ? -1.622 9.953 0.482 1 98.38 124 CYS B CA 1
ATOM 2930 C C . CYS B 1 124 ? -1.607 8.469 0.164 1 98.38 124 CYS B C 1
ATOM 2932 O O . CYS B 1 124 ? -1.358 7.641 1.045 1 98.38 124 CYS B O 1
ATOM 2934 N N . PRO B 1 125 ? -1.88 8.047 -1.069 1 96.81 125 PRO B N 1
ATOM 2935 C CA . PRO B 1 125 ? -1.729 6.648 -1.474 1 96.81 125 PRO B CA 1
ATOM 2936 C C . PRO B 1 125 ? -0.268 6.207 -1.523 1 96.81 125 PRO B C 1
ATOM 2938 O O . PRO B 1 125 ? 0.635 7.043 -1.577 1 96.81 125 PRO B O 1
ATOM 2941 N N . PRO B 1 126 ? 0.008 4.906 -1.528 1 95.12 126 PRO B N 1
ATOM 2942 C CA . PRO B 1 126 ? 1.367 4.379 -1.38 1 95.12 126 PRO B CA 1
ATOM 2943 C C . PRO B 1 126 ? 2.076 4.191 -2.719 1 95.12 126 PRO B C 1
ATOM 2945 O O . PRO B 1 126 ? 2.537 3.088 -3.027 1 95.12 126 PRO B O 1
ATOM 2948 N N . ASN B 1 127 ? 2.311 5.125 -3.551 1 93.38 127 ASN B N 1
ATOM 2949 C CA . ASN B 1 127 ? 2.996 5.008 -4.832 1 93.38 127 ASN B CA 1
ATOM 2950 C C . ASN B 1 127 ? 3.801 6.266 -5.152 1 93.38 127 ASN B C 1
ATOM 2952 O O . ASN B 1 127 ? 3.535 7.336 -4.602 1 93.38 127 ASN B O 1
ATOM 2956 N N . ILE B 1 128 ? 4.84 6.082 -5.863 1 95.44 128 ILE B N 1
ATOM 2957 C CA . ILE B 1 128 ? 5.441 7.23 -6.531 1 95.44 128 ILE B CA 1
ATOM 2958 C C . ILE B 1 128 ? 4.836 7.395 -7.926 1 95.44 128 ILE B C 1
ATOM 2960 O O . ILE B 1 128 ? 5.047 6.555 -8.805 1 95.44 128 ILE B O 1
ATOM 2964 N N . SER B 1 129 ? 4.07 8.383 -8.117 1 95.62 129 SER B N 1
ATOM 2965 C CA . SER B 1 129 ? 3.303 8.602 -9.344 1 95.62 129 SER B CA 1
ATOM 2966 C C . SER B 1 129 ? 3.189 10.086 -9.664 1 95.62 129 SER B C 1
ATOM 2968 O O . SER B 1 129 ? 3.855 10.914 -9.039 1 95.62 129 SER B O 1
ATOM 2970 N N . ILE B 1 130 ? 2.365 10.406 -10.68 1 96 130 ILE B N 1
ATOM 2971 C CA . ILE B 1 130 ? 2.125 11.805 -11.023 1 96 130 ILE B CA 1
ATOM 2972 C C . ILE B 1 130 ? 1.446 12.516 -9.859 1 96 130 ILE B C 1
ATOM 2974 O O . ILE B 1 130 ? 1.788 13.656 -9.531 1 96 130 ILE B O 1
ATOM 2978 N N . LEU B 1 131 ? 0.551 11.844 -9.234 1 97 131 LEU B N 1
ATOM 2979 C CA . LEU B 1 131 ? -0.098 12.43 -8.07 1 97 131 LEU B CA 1
ATOM 2980 C C . LEU B 1 131 ? 0.915 12.695 -6.957 1 97 131 LEU B C 1
ATOM 2982 O O . LEU B 1 131 ? 0.906 13.766 -6.344 1 97 131 LEU B O 1
ATOM 2986 N N . SER B 1 132 ? 1.774 11.719 -6.695 1 97.38 132 SER B N 1
ATOM 2987 C CA . SER B 1 132 ? 2.77 11.906 -5.645 1 97.38 132 SER B CA 1
ATOM 2988 C C . SER B 1 132 ? 3.672 13.094 -5.941 1 97.38 132 SER B C 1
ATOM 2990 O O . SER B 1 132 ? 4.043 13.844 -5.035 1 97.38 132 SER B O 1
ATOM 2992 N N . GLU B 1 133 ? 3.994 13.273 -7.199 1 97.12 133 GLU B N 1
ATOM 2993 C CA . GLU B 1 133 ? 4.801 14.43 -7.582 1 97.12 133 GLU B CA 1
ATOM 2994 C C . GLU B 1 133 ? 4.094 15.734 -7.246 1 97.12 133 GLU B C 1
ATOM 2996 O O . GLU B 1 133 ? 4.715 16.672 -6.75 1 97.12 133 GLU B O 1
ATOM 3001 N N . ASN B 1 134 ? 2.812 15.789 -7.582 1 97.81 134 ASN B N 1
ATOM 3002 C CA . ASN B 1 134 ? 2.01 16.953 -7.203 1 97.81 134 ASN B CA 1
ATOM 3003 C C . ASN B 1 134 ? 2.043 17.188 -5.695 1 97.81 134 ASN B C 1
ATOM 3005 O O . ASN B 1 134 ? 2.158 18.328 -5.242 1 97.81 134 ASN B O 1
ATOM 3009 N N . ILE B 1 135 ? 1.951 16.094 -4.957 1 98.44 135 ILE B N 1
ATOM 3010 C CA . ILE B 1 135 ? 1.929 16.156 -3.5 1 98.44 135 ILE B CA 1
ATOM 3011 C C . ILE B 1 135 ? 3.242 16.734 -2.984 1 98.44 135 ILE B C 1
ATOM 3013 O O . ILE B 1 135 ? 3.24 17.656 -2.16 1 98.44 135 ILE B O 1
ATOM 3017 N N . PHE B 1 136 ? 4.367 16.234 -3.506 1 98.44 136 PHE B N 1
ATOM 3018 C CA . PHE B 1 136 ? 5.684 16.672 -3.051 1 98.44 136 PHE B CA 1
ATOM 3019 C C . PHE B 1 136 ? 5.895 18.156 -3.332 1 98.44 136 PHE B C 1
ATOM 3021 O O . PHE B 1 136 ? 6.543 18.844 -2.549 1 98.44 136 PHE B O 1
ATOM 3028 N N . ARG B 1 137 ? 5.348 18.609 -4.402 1 97.44 137 ARG B N 1
ATOM 3029 C CA . ARG B 1 137 ? 5.508 20.016 -4.785 1 97.44 137 ARG B CA 1
ATOM 3030 C C . ARG B 1 137 ? 4.59 20.906 -3.961 1 97.44 137 ARG B C 1
ATOM 3032 O O . ARG B 1 137 ? 4.957 22.031 -3.621 1 97.44 137 ARG B O 1
ATOM 3039 N N . ALA B 1 138 ? 3.443 20.422 -3.643 1 97.56 138 ALA B N 1
ATOM 3040 C CA . ALA B 1 138 ? 2.445 21.219 -2.934 1 97.56 138 ALA B CA 1
ATOM 3041 C C . ALA B 1 138 ? 2.746 21.281 -1.439 1 97.56 138 ALA B C 1
ATOM 3043 O O . ALA B 1 138 ? 2.459 22.281 -0.778 1 97.56 138 ALA B O 1
ATOM 3044 N N . ALA B 1 139 ? 3.326 20.266 -0.891 1 98.06 139 ALA B N 1
ATOM 3045 C CA . ALA B 1 139 ? 3.467 20.109 0.555 1 98.06 139 ALA B CA 1
ATOM 3046 C C . ALA B 1 139 ? 4.637 20.938 1.084 1 98.06 139 ALA B C 1
ATOM 3048 O O . ALA B 1 139 ? 5.676 21.031 0.432 1 98.06 139 ALA B O 1
ATOM 3049 N N . ASP B 1 140 ? 4.434 21.484 2.221 1 97.5 140 ASP B N 1
ATOM 3050 C CA . ASP B 1 140 ? 5.512 22.156 2.949 1 97.5 140 ASP B CA 1
ATOM 3051 C C . ASP B 1 140 ? 6.348 21.141 3.736 1 97.5 140 ASP B C 1
ATOM 3053 O O . ASP B 1 140 ? 7.531 21.375 3.982 1 97.5 140 ASP B O 1
ATOM 3057 N N . ALA B 1 141 ? 5.754 20.109 4.129 1 98.38 141 ALA B N 1
ATOM 3058 C CA . ALA B 1 141 ? 6.395 19.016 4.855 1 98.38 141 ALA B CA 1
ATOM 3059 C C . ALA B 1 141 ? 5.828 17.672 4.422 1 98.38 141 ALA B C 1
ATOM 3061 O O . ALA B 1 141 ? 4.629 17.547 4.148 1 98.38 141 ALA B O 1
ATOM 3062 N N . VAL B 1 142 ? 6.684 16.703 4.332 1 98.75 142 VAL B N 1
ATOM 3063 C CA . VAL B 1 142 ? 6.316 15.328 4.039 1 98.75 142 VAL B CA 1
ATOM 3064 C C . VAL B 1 142 ? 6.676 14.438 5.227 1 98.75 142 VAL B C 1
ATOM 3066 O O . VAL B 1 142 ? 7.855 14.164 5.473 1 98.75 142 VAL B O 1
ATOM 3069 N N . VAL B 1 143 ? 5.668 14 5.938 1 98.81 143 VAL B N 1
ATOM 3070 C CA . VAL B 1 143 ? 5.828 13.133 7.105 1 98.81 143 VAL B CA 1
ATOM 3071 C C . VAL B 1 143 ? 5.75 11.672 6.676 1 98.81 143 VAL B C 1
ATOM 3073 O O . VAL B 1 143 ? 4.723 11.227 6.156 1 98.81 143 VAL B O 1
ATOM 3076 N N . THR B 1 144 ? 6.801 10.93 6.934 1 98.81 144 THR B N 1
ATOM 3077 C CA . THR B 1 144 ? 6.918 9.602 6.332 1 98.81 144 THR B CA 1
ATOM 3078 C C . THR B 1 144 ? 7.145 8.539 7.406 1 98.81 144 THR B C 1
ATOM 3080 O O . THR B 1 144 ? 8.211 8.484 8.016 1 98.81 144 THR B O 1
ATOM 3083 N N . PRO B 1 145 ? 6.137 7.684 7.645 1 98.81 145 PRO B N 1
ATOM 3084 C CA . PRO B 1 145 ? 6.379 6.535 8.523 1 98.81 145 PRO B CA 1
ATOM 3085 C C . PRO B 1 145 ? 7.254 5.465 7.863 1 98.81 145 PRO B C 1
ATOM 3087 O O . PRO B 1 145 ? 7.086 5.172 6.676 1 98.81 145 PRO B O 1
ATOM 3090 N N . VAL B 1 146 ? 8.164 4.906 8.633 1 98.56 146 VAL B N 1
ATOM 3091 C CA . VAL B 1 146 ? 9.07 3.854 8.18 1 98.56 146 VAL B CA 1
ATOM 3092 C C . VAL B 1 146 ? 9.07 2.709 9.195 1 98.56 146 VAL B C 1
ATOM 3094 O O . VAL B 1 146 ? 9.445 2.895 10.352 1 98.56 146 VAL B O 1
ATOM 3097 N N . ILE B 1 147 ? 8.547 1.555 8.766 1 98.12 147 ILE B N 1
ATOM 3098 C CA . ILE B 1 147 ? 8.75 0.385 9.617 1 98.12 147 ILE B CA 1
ATOM 3099 C C . ILE B 1 147 ? 10.219 -0.017 9.602 1 98.12 147 ILE B C 1
ATOM 3101 O O . ILE B 1 147 ? 10.852 -0.031 8.547 1 98.12 147 ILE B O 1
ATOM 3105 N N . PRO B 1 148 ? 10.812 -0.329 10.75 1 97.69 148 PRO B N 1
ATOM 3106 C CA . PRO B 1 148 ? 12.242 -0.646 10.781 1 97.69 148 PRO B CA 1
ATOM 3107 C C . PRO B 1 148 ? 12.547 -2.053 10.273 1 97.69 148 PRO B C 1
ATOM 3109 O O . PRO B 1 148 ? 13.078 -2.881 11.016 1 97.69 148 PRO B O 1
ATOM 3112 N N . THR B 1 149 ? 12.305 -2.283 9.047 1 96.31 149 THR B N 1
ATOM 3113 C CA . THR B 1 149 ? 12.586 -3.523 8.328 1 96.31 149 THR B CA 1
ATOM 3114 C C . THR B 1 149 ? 13.328 -3.24 7.027 1 96.31 149 THR B C 1
ATOM 3116 O O . THR B 1 149 ? 13.367 -2.1 6.562 1 96.31 149 THR B O 1
ATOM 3119 N N . THR B 1 150 ? 13.875 -4.227 6.422 1 96.31 150 THR B N 1
ATOM 3120 C CA . THR B 1 150 ? 14.727 -4.094 5.246 1 96.31 150 THR B CA 1
ATOM 3121 C C . THR B 1 150 ? 13.953 -3.492 4.078 1 96.31 150 THR B C 1
ATOM 3123 O O . THR B 1 150 ? 14.414 -2.547 3.439 1 96.31 150 THR B O 1
ATOM 3126 N N . LEU B 1 151 ? 12.789 -3.994 3.803 1 95 151 LEU B N 1
ATOM 3127 C CA . LEU B 1 151 ? 12.031 -3.529 2.643 1 95 151 LEU B CA 1
ATOM 3128 C C . LEU B 1 151 ? 11.523 -2.107 2.859 1 95 151 LEU B C 1
ATOM 3130 O O . LEU B 1 151 ? 11.438 -1.326 1.91 1 95 151 LEU B O 1
ATOM 3134 N N . SER B 1 152 ? 11.133 -1.834 4.09 1 96.06 152 SER B N 1
ATOM 3135 C CA . SER B 1 152 ? 10.703 -0.472 4.395 1 96.06 152 SER B CA 1
ATOM 3136 C C . SER B 1 152 ? 11.859 0.515 4.258 1 96.06 152 SER B C 1
ATOM 3138 O O . SER B 1 152 ? 11.664 1.637 3.783 1 96.06 152 SER B O 1
ATOM 3140 N N . GLN B 1 153 ? 13.023 0.113 4.707 1 96 153 GLN B N 1
ATOM 3141 C CA . GLN B 1 153 ? 14.219 0.938 4.523 1 96 153 GLN B CA 1
ATOM 3142 C C . GLN B 1 153 ? 14.484 1.194 3.043 1 96 153 GLN B C 1
ATOM 3144 O O . GLN B 1 153 ? 14.781 2.322 2.646 1 96 153 GLN B O 1
ATOM 3149 N N . ARG B 1 154 ? 14.391 0.166 2.279 1 95.56 154 ARG B N 1
ATOM 3150 C CA . ARG B 1 154 ? 14.625 0.277 0.842 1 95.56 154 ARG B CA 1
ATOM 3151 C C . ARG B 1 154 ? 13.656 1.264 0.204 1 95.56 154 ARG B C 1
ATOM 3153 O O . ARG B 1 154 ? 14.055 2.102 -0.607 1 95.56 154 ARG B O 1
ATOM 3160 N N . THR B 1 155 ? 12.414 1.183 0.531 1 96.69 155 THR B N 1
ATOM 3161 C CA . THR B 1 155 ? 11.406 2.061 -0.054 1 96.69 155 THR B CA 1
ATOM 3162 C C . THR B 1 155 ? 11.625 3.506 0.386 1 96.69 155 THR B C 1
ATOM 3164 O O . THR B 1 155 ? 11.398 4.438 -0.391 1 96.69 155 THR B O 1
ATOM 3167 N N . PHE B 1 156 ? 12.078 3.688 1.668 1 98.38 156 PHE B N 1
ATOM 3168 C CA . PHE B 1 156 ? 12.414 5.02 2.148 1 98.38 156 PHE B CA 1
ATOM 3169 C C . PHE B 1 156 ? 13.562 5.613 1.339 1 98.38 156 PHE B C 1
ATOM 3171 O O . PHE B 1 156 ? 13.508 6.777 0.933 1 98.38 156 PHE B O 1
ATOM 3178 N N . GLU B 1 157 ? 14.516 4.836 1.055 1 97.56 157 GLU B N 1
ATOM 3179 C CA . GLU B 1 157 ? 15.672 5.289 0.285 1 97.56 157 GLU B CA 1
ATOM 3180 C C . GLU B 1 157 ? 15.289 5.578 -1.165 1 97.56 157 GLU B C 1
ATOM 3182 O O . GLU B 1 157 ? 15.836 6.484 -1.789 1 97.56 157 GLU B O 1
ATOM 3187 N N . GLN B 1 158 ? 14.344 4.805 -1.646 1 96.81 158 GLN B N 1
ATOM 3188 C CA . GLN B 1 158 ? 13.812 5.098 -2.975 1 96.81 158 GLN B CA 1
ATOM 3189 C C . GLN B 1 158 ? 13.141 6.469 -3.006 1 96.81 158 GLN B C 1
ATOM 3191 O O . GLN B 1 158 ? 13.258 7.199 -3.992 1 96.81 158 GLN B O 1
ATOM 3196 N N . LEU B 1 159 ? 12.461 6.777 -1.963 1 98.06 159 LEU B N 1
ATOM 3197 C CA . LEU B 1 159 ? 11.836 8.094 -1.854 1 98.06 159 LEU B CA 1
ATOM 3198 C C . LEU B 1 159 ? 12.891 9.195 -1.852 1 98.06 159 LEU B C 1
ATOM 3200 O O . LEU B 1 159 ? 12.766 10.18 -2.582 1 98.06 159 LEU B O 1
ATOM 3204 N N . LEU B 1 160 ? 13.93 9.023 -1.066 1 98.31 160 LEU B N 1
ATOM 3205 C CA . LEU B 1 160 ? 15.016 10 -1 1 98.31 160 LEU B CA 1
ATOM 3206 C C . LEU B 1 160 ? 15.68 10.164 -2.361 1 98.31 160 LEU B C 1
ATOM 3208 O O . LEU B 1 160 ? 15.992 11.281 -2.771 1 98.31 160 LEU B O 1
ATOM 3212 N N . GLU B 1 161 ? 15.891 9.07 -3 1 97.19 161 GLU B N 1
ATOM 3213 C CA . GLU B 1 161 ? 16.5 9.109 -4.328 1 97.19 161 GLU B CA 1
ATOM 3214 C C . GLU B 1 161 ? 15.617 9.875 -5.312 1 97.19 161 GLU B C 1
ATOM 3216 O O . GLU B 1 161 ? 16.109 10.648 -6.129 1 97.19 161 GLU B O 1
ATOM 3221 N N . PHE B 1 162 ? 14.367 9.648 -5.227 1 97.25 162 PHE B N 1
ATOM 3222 C CA . PHE B 1 162 ? 13.438 10.359 -6.09 1 97.25 162 PHE B CA 1
ATOM 3223 C C . PHE B 1 162 ? 13.539 11.867 -5.871 1 97.25 162 PHE B C 1
ATOM 3225 O O . PHE B 1 162 ? 13.578 12.641 -6.832 1 97.25 162 PHE B O 1
ATOM 3232 N N . PHE B 1 163 ? 13.555 12.312 -4.594 1 98.38 163 PHE B N 1
ATOM 3233 C CA . PHE B 1 163 ? 13.68 13.727 -4.254 1 98.38 163 PHE B CA 1
ATOM 3234 C C . PHE B 1 163 ? 14.969 14.312 -4.832 1 98.38 163 PHE B C 1
ATOM 3236 O O . PHE B 1 163 ? 14.953 15.391 -5.418 1 98.38 163 PHE B O 1
ATOM 3243 N N . ARG B 1 164 ? 15.992 13.555 -4.703 1 97.81 164 ARG B N 1
ATOM 3244 C CA . ARG B 1 164 ? 17.281 14.008 -5.223 1 97.81 164 ARG B CA 1
ATOM 3245 C C . ARG B 1 164 ? 17.25 14.141 -6.738 1 97.81 164 ARG B C 1
ATOM 3247 O O . ARG B 1 164 ? 17.656 15.164 -7.289 1 97.81 164 ARG B O 1
ATOM 3254 N N . GLU B 1 165 ? 16.703 13.18 -7.344 1 96.62 165 GLU B N 1
ATOM 3255 C CA . GLU B 1 165 ? 16.703 13.117 -8.805 1 96.62 165 GLU B CA 1
ATOM 3256 C C . GLU B 1 165 ? 15.812 14.203 -9.398 1 96.62 165 GLU B C 1
ATOM 3258 O O . GLU B 1 165 ? 16.016 14.617 -10.539 1 96.62 165 GLU B O 1
ATOM 3263 N N . HIS B 1 166 ? 14.875 14.664 -8.68 1 96.19 166 HIS B N 1
ATOM 3264 C CA . HIS B 1 166 ? 13.93 15.625 -9.211 1 96.19 166 HIS B CA 1
ATOM 3265 C C . HIS B 1 166 ? 14.125 17 -8.578 1 96.19 166 HIS B C 1
ATOM 3267 O O . HIS B 1 166 ? 13.258 17.875 -8.688 1 96.19 166 HIS B O 1
ATOM 3273 N N . ASP B 1 167 ? 15.227 17.156 -7.863 1 97.25 167 ASP B N 1
ATOM 3274 C CA . ASP B 1 167 ? 15.648 18.422 -7.27 1 97.25 167 ASP B CA 1
ATOM 3275 C C . ASP B 1 167 ? 14.586 18.953 -6.316 1 97.25 167 ASP B C 1
ATOM 3277 O O . ASP B 1 167 ? 14.242 20.141 -6.363 1 97.25 167 ASP B O 1
ATOM 3281 N N . LEU B 1 168 ? 13.914 18.047 -5.633 1 97.81 168 LEU B N 1
ATOM 3282 C CA . LEU B 1 168 ? 12.984 18.422 -4.574 1 97.81 168 LEU B CA 1
ATOM 3283 C C . LEU B 1 168 ? 13.719 18.641 -3.258 1 97.81 168 LEU B C 1
ATOM 3285 O O . LEU B 1 168 ? 14.711 17.969 -2.977 1 97.81 168 LEU B O 1
ATOM 3289 N N . PRO B 1 169 ? 13.312 19.594 -2.459 1 97.62 169 PRO B N 1
ATOM 3290 C CA . PRO B 1 169 ? 14.023 19.891 -1.212 1 97.62 169 PRO B CA 1
ATOM 3291 C C . PRO B 1 169 ? 13.945 18.75 -0.205 1 97.62 169 PRO B C 1
ATOM 3293 O O . PRO B 1 169 ? 12.859 18.422 0.287 1 97.62 169 PRO B O 1
ATOM 3296 N N . MET B 1 170 ? 15.062 18.234 0.168 1 97.38 170 MET B N 1
ATOM 3297 C CA .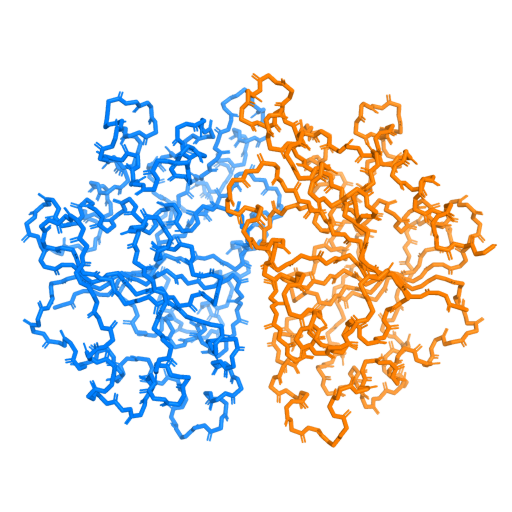 MET B 1 170 ? 15.156 17.125 1.099 1 97.38 170 MET B CA 1
ATOM 3298 C C . MET B 1 170 ? 14.656 17.516 2.484 1 97.38 170 MET B C 1
ATOM 3300 O O . MET B 1 170 ? 14.188 16.672 3.248 1 97.38 170 MET B O 1
ATOM 3304 N N . GLU B 1 171 ? 14.727 18.766 2.77 1 96.5 171 GLU B N 1
ATOM 3305 C CA . GLU B 1 171 ? 14.383 19.25 4.098 1 96.5 171 GLU B CA 1
ATOM 3306 C C . GLU B 1 171 ? 12.883 19.125 4.359 1 96.5 171 GLU B C 1
ATOM 3308 O O . GLU B 1 171 ? 12.43 19.234 5.504 1 96.5 171 GLU B O 1
ATOM 3313 N N . LYS B 1 172 ? 12.094 18.859 3.291 1 97.75 172 LYS B N 1
ATOM 3314 C CA . LYS B 1 172 ? 10.656 18.656 3.439 1 97.75 172 LYS B CA 1
ATOM 3315 C C . LYS B 1 172 ? 10.352 17.328 4.105 1 97.75 172 LYS B C 1
ATOM 3317 O O . LYS B 1 172 ? 9.258 17.125 4.641 1 97.75 172 LYS B O 1
ATOM 3322 N N . ILE B 1 173 ? 11.328 16.391 4.043 1 98.56 173 ILE B N 1
ATOM 3323 C CA . ILE B 1 173 ? 11.055 15.023 4.484 1 98.56 173 ILE B CA 1
ATOM 3324 C C . ILE B 1 173 ? 11.305 14.906 5.988 1 98.56 173 ILE B C 1
ATOM 3326 O O . ILE B 1 173 ? 12.406 15.188 6.465 1 98.56 173 ILE B O 1
ATOM 3330 N N . HIS B 1 174 ? 10.312 14.562 6.688 1 98.69 174 HIS B N 1
ATOM 3331 C CA . HIS B 1 174 ? 10.352 14.25 8.109 1 98.69 174 HIS B CA 1
ATOM 3332 C C . HIS B 1 174 ? 9.883 12.82 8.375 1 98.69 174 HIS B C 1
ATOM 3334 O O . HIS B 1 174 ? 8.688 12.562 8.484 1 98.69 174 HIS B O 1
ATOM 3340 N N . ALA B 1 175 ? 10.844 11.93 8.562 1 98.81 175 ALA B N 1
ATOM 3341 C CA . ALA B 1 175 ? 10.531 10.516 8.75 1 98.81 175 ALA B CA 1
ATOM 3342 C C . ALA B 1 175 ? 10.508 10.148 10.227 1 98.81 175 ALA B C 1
ATOM 3344 O O . ALA B 1 175 ? 11.047 10.875 11.062 1 98.81 175 ALA B O 1
ATOM 3345 N N . PHE B 1 176 ? 9.805 9.086 10.547 1 98.88 176 PHE B N 1
ATOM 3346 C CA . PHE B 1 176 ? 9.781 8.5 11.883 1 98.88 176 PHE B CA 1
ATOM 3347 C C . PHE B 1 176 ? 9.547 6.992 11.805 1 98.88 176 PHE B C 1
ATOM 3349 O O . PHE B 1 176 ? 9.062 6.488 10.789 1 98.88 176 PHE B O 1
ATOM 3356 N N . PHE B 1 177 ? 9.891 6.309 12.867 1 98.81 177 PHE B N 1
ATOM 3357 C CA . PHE B 1 177 ? 9.695 4.863 12.875 1 98.81 177 PHE B CA 1
ATOM 3358 C C . PHE B 1 177 ? 8.305 4.504 13.383 1 98.81 177 PHE B C 1
ATOM 3360 O O . PHE B 1 177 ? 7.844 5.055 14.391 1 98.81 177 PHE B O 1
ATOM 3367 N N . SER B 1 178 ? 7.652 3.691 12.625 1 98.62 178 SER B N 1
ATOM 3368 C CA . SER B 1 178 ? 6.312 3.236 12.977 1 98.62 178 SER B CA 1
ATOM 3369 C C . SER B 1 178 ? 6.277 1.725 13.18 1 98.62 178 SER B C 1
ATOM 3371 O O . SER B 1 178 ? 7.207 1.02 12.781 1 98.62 178 SER B O 1
ATOM 3373 N N . MET B 1 179 ? 5.27 1.266 13.93 1 97.88 179 MET B N 1
ATOM 3374 C CA . MET B 1 179 ? 4.988 -0.147 14.172 1 97.88 179 MET B CA 1
ATOM 3375 C C . MET B 1 179 ? 6.203 -0.854 14.766 1 97.88 179 MET B C 1
ATOM 3377 O O . MET B 1 179 ? 6.562 -1.949 14.328 1 97.88 179 MET B O 1
ATOM 3381 N N . ILE B 1 180 ? 6.828 -0.235 15.695 1 98.12 180 ILE B N 1
ATOM 3382 C CA . ILE B 1 180 ? 8.031 -0.748 16.344 1 98.12 180 ILE B CA 1
ATOM 3383 C C . ILE B 1 180 ? 7.656 -1.828 17.359 1 98.12 180 ILE B C 1
ATOM 3385 O O . ILE B 1 180 ? 6.719 -1.653 18.141 1 98.12 180 ILE B O 1
ATOM 3389 N N . GLN B 1 181 ? 8.312 -2.877 17.234 1 96.38 181 GLN B N 1
ATOM 3390 C CA . GLN B 1 181 ? 8.297 -3.906 18.266 1 96.38 181 GLN B CA 1
ATOM 3391 C C . GLN B 1 181 ? 9.633 -3.975 19 1 96.38 181 GLN B C 1
ATOM 3393 O O . GLN B 1 181 ? 10.594 -4.562 18.5 1 96.38 181 GLN B O 1
ATOM 3398 N N . GLY B 1 182 ? 9.664 -3.492 20.203 1 93 182 GLY B N 1
ATOM 3399 C CA . GLY B 1 182 ? 10.891 -3.309 20.953 1 93 182 GLY B CA 1
ATOM 3400 C C . GLY B 1 182 ? 11.625 -4.609 21.219 1 93 182 GLY B C 1
ATOM 3401 O O . GLY B 1 182 ? 12.836 -4.605 21.453 1 93 182 GLY B O 1
ATOM 3402 N N . THR B 1 183 ? 10.969 -5.703 21.094 1 92.25 183 THR B N 1
ATOM 3403 C CA . THR B 1 183 ? 11.578 -6.988 21.422 1 92.25 183 THR B CA 1
ATOM 3404 C C . THR B 1 183 ? 12.32 -7.543 20.203 1 92.25 183 THR B C 1
ATOM 3406 O O . THR B 1 183 ? 13.086 -8.5 20.328 1 92.25 183 THR B O 1
ATOM 3409 N N . LYS B 1 184 ? 12.094 -6.953 19.047 1 93.31 184 LYS B N 1
ATOM 3410 C CA . LYS B 1 184 ? 12.742 -7.449 17.844 1 93.31 184 LYS B CA 1
ATOM 3411 C C . LYS B 1 184 ? 14.109 -6.805 17.641 1 93.31 184 LYS B C 1
ATOM 3413 O O . LYS B 1 184 ? 14.203 -5.598 17.406 1 93.31 184 LYS B O 1
ATOM 3418 N N . THR B 1 185 ? 15.109 -7.574 17.656 1 94.38 185 THR B N 1
ATOM 3419 C CA . THR B 1 185 ? 16.484 -7.105 17.484 1 94.38 185 THR B CA 1
ATOM 3420 C C . THR B 1 185 ? 16.641 -6.402 16.125 1 94.38 185 THR B C 1
ATOM 3422 O O . THR B 1 185 ? 17.312 -5.371 16.031 1 94.38 185 THR B O 1
ATOM 3425 N N . LEU B 1 186 ? 16.016 -6.941 15.156 1 93.38 186 LEU B N 1
ATOM 3426 C CA . LEU B 1 186 ? 16.062 -6.359 13.82 1 93.38 186 LEU B CA 1
ATOM 3427 C C . LEU B 1 186 ? 15.594 -4.914 13.828 1 93.38 186 LEU B C 1
ATOM 3429 O O . LEU B 1 186 ? 16.172 -4.055 13.164 1 93.38 186 LEU B O 1
ATOM 3433 N N . HIS B 1 187 ? 14.547 -4.629 14.531 1 97.38 187 HIS B N 1
ATOM 3434 C CA . HIS B 1 187 ? 14.023 -3.27 14.617 1 97.38 187 HIS B CA 1
ATOM 3435 C C . HIS B 1 187 ? 15.047 -2.322 15.234 1 97.38 187 HIS B C 1
ATOM 3437 O O . HIS B 1 187 ? 15.297 -1.238 14.703 1 97.38 187 HIS B O 1
ATOM 3443 N N . GLY B 1 188 ? 15.625 -2.764 16.344 1 97.12 188 GLY B N 1
ATOM 3444 C CA . GLY B 1 188 ? 16.625 -1.945 17 1 97.12 188 GLY B CA 1
ATOM 3445 C C . GLY B 1 188 ? 17.812 -1.623 16.094 1 97.12 188 GLY B C 1
ATOM 3446 O O . GLY B 1 188 ? 18.25 -0.473 16.031 1 97.12 188 GLY B O 1
ATOM 3447 N N . GLU B 1 189 ? 18.281 -2.596 15.398 1 96.38 189 GLU B N 1
ATOM 3448 C CA . GLU B 1 189 ? 19.422 -2.438 14.5 1 96.38 189 GLU B CA 1
ATOM 3449 C C . GLU B 1 189 ? 19.094 -1.458 13.375 1 96.38 189 GLU B C 1
ATOM 3451 O O . GLU B 1 189 ? 19.906 -0.585 13.055 1 96.38 189 GLU B O 1
ATOM 3456 N N . MET B 1 190 ? 17.938 -1.592 12.836 1 96.44 190 MET B N 1
ATOM 3457 C CA . MET B 1 190 ? 17.531 -0.752 11.719 1 96.44 190 MET B CA 1
ATOM 3458 C C . MET B 1 190 ? 17.328 0.694 12.164 1 96.44 190 MET B C 1
ATOM 3460 O O . MET B 1 190 ? 17.656 1.624 11.43 1 96.44 190 MET B O 1
ATOM 3464 N N . ILE B 1 191 ? 16.781 0.853 13.336 1 98.06 191 ILE B N 1
ATOM 3465 C CA . ILE B 1 191 ? 16.562 2.188 13.883 1 98.06 191 ILE B CA 1
ATOM 3466 C C . ILE B 1 191 ? 17.906 2.898 14.055 1 98.06 191 ILE B C 1
ATOM 3468 O O . ILE B 1 191 ? 18.062 4.047 13.641 1 98.06 191 ILE B O 1
ATOM 3472 N N . VAL B 1 192 ? 18.859 2.195 14.578 1 97.56 192 VAL B N 1
ATOM 3473 C CA . VAL B 1 192 ? 20.188 2.764 14.789 1 97.56 192 VAL B CA 1
ATOM 3474 C C . VAL B 1 192 ? 20.8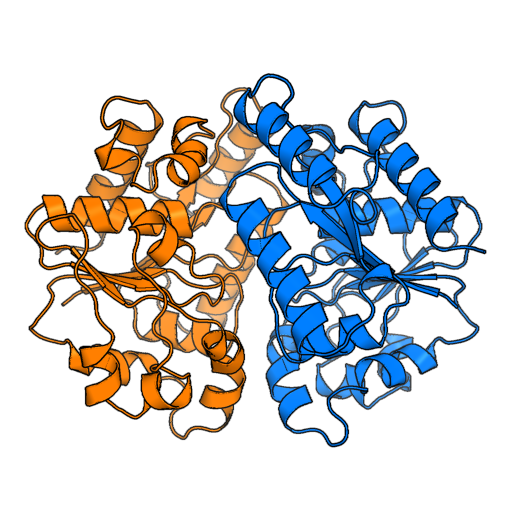12 3.125 13.438 1 97.56 192 VAL B C 1
ATOM 3476 O O . VAL B 1 192 ? 21.312 4.242 13.258 1 97.56 192 VAL B O 1
ATOM 3479 N N . GLU B 1 193 ? 20.719 2.25 12.547 1 97.25 193 GLU B N 1
ATOM 3480 C CA . GLU B 1 193 ? 21.328 2.422 11.234 1 97.25 193 GLU B CA 1
ATOM 3481 C C . GLU B 1 193 ? 20.719 3.604 10.492 1 97.25 193 GLU B C 1
ATOM 3483 O O . GLU B 1 193 ? 21.453 4.484 10.016 1 97.25 193 GLU B O 1
ATOM 3488 N N . LEU B 1 194 ? 19.422 3.674 10.375 1 97.56 194 LEU B N 1
ATOM 3489 C CA . LEU B 1 194 ? 18.75 4.707 9.594 1 97.56 194 LEU B CA 1
ATOM 3490 C C . LEU B 1 194 ? 18.922 6.074 10.258 1 97.56 194 LEU B C 1
ATOM 3492 O O . LEU B 1 194 ? 19.062 7.086 9.57 1 97.56 194 LEU B O 1
ATOM 3496 N N . THR B 1 195 ? 18.828 6.062 11.594 1 97.81 195 THR B N 1
ATOM 3497 C CA . THR B 1 195 ? 19.016 7.32 12.305 1 97.81 195 THR B CA 1
ATOM 3498 C C . THR B 1 195 ? 20.422 7.871 12.07 1 97.81 195 THR B C 1
ATOM 3500 O O . THR B 1 195 ? 20.609 9.086 11.914 1 97.81 195 THR B O 1
ATOM 3503 N N . HIS B 1 196 ? 21.391 6.992 12.055 1 97.62 196 HIS B N 1
ATOM 3504 C CA . HIS B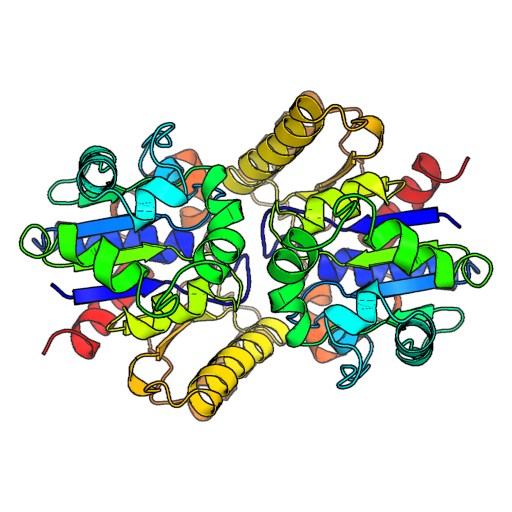 1 196 ? 22.766 7.387 11.805 1 97.62 196 HIS B CA 1
ATOM 3505 C C . HIS B 1 196 ? 22.938 7.902 10.375 1 97.62 196 HIS B C 1
ATOM 3507 O O . HIS B 1 196 ? 23.625 8.906 10.156 1 97.62 196 HIS B O 1
ATOM 3513 N N . ASN B 1 197 ? 22.375 7.25 9.422 1 97.31 197 ASN B N 1
ATOM 3514 C CA . ASN B 1 197 ? 22.547 7.574 8.016 1 97.31 197 ASN B CA 1
ATOM 3515 C C . ASN B 1 197 ? 21.797 8.852 7.637 1 97.31 197 ASN B C 1
ATOM 3517 O O . ASN B 1 197 ? 22.203 9.57 6.723 1 97.31 197 ASN B O 1
ATOM 3521 N N . TYR B 1 198 ? 20.672 9.07 8.328 1 97.31 198 TYR B N 1
ATOM 3522 C CA . TYR B 1 198 ? 19.828 10.203 7.965 1 97.31 198 TYR B CA 1
ATOM 3523 C C . TYR B 1 198 ? 19.406 10.992 9.203 1 97.31 198 TYR B C 1
ATOM 3525 O O . TYR B 1 198 ? 18.203 11.203 9.43 1 97.31 198 TYR B O 1
ATOM 3533 N N . PRO B 1 199 ? 20.297 11.578 9.945 1 95.69 199 PRO B N 1
ATOM 3534 C CA . PRO B 1 199 ? 20 12.195 11.242 1 95.69 199 PRO B CA 1
ATOM 3535 C C . PRO B 1 199 ? 19.109 13.43 11.117 1 95.69 199 PRO B C 1
ATOM 3537 O O . PRO B 1 199 ? 18.359 13.742 12.047 1 95.69 199 PRO B O 1
ATOM 3540 N N . LYS B 1 200 ? 19.109 14.102 10.016 1 95.31 200 LYS B N 1
ATOM 3541 C CA . LYS B 1 200 ? 18.297 15.312 9.859 1 95.31 200 LYS B CA 1
ATOM 3542 C C . LYS B 1 200 ? 16.891 14.984 9.383 1 95.31 200 LYS B C 1
ATOM 3544 O O . LYS B 1 200 ? 15.984 15.812 9.477 1 95.31 200 LYS B O 1
ATOM 3549 N N . ARG B 1 201 ? 16.688 13.711 8.875 1 96.94 201 ARG B N 1
ATOM 3550 C CA . ARG B 1 201 ? 15.422 13.344 8.25 1 96.94 201 ARG B CA 1
ATOM 3551 C C . ARG B 1 201 ? 14.57 12.516 9.203 1 96.94 201 ARG B C 1
ATOM 3553 O O . ARG B 1 201 ? 13.344 12.477 9.07 1 96.94 201 ARG B O 1
ATOM 3560 N N . ILE B 1 202 ? 15.242 11.938 10.172 1 98.12 202 ILE B N 1
ATOM 3561 C CA . ILE B 1 202 ? 14.523 11.023 11.055 1 98.12 202 ILE B CA 1
ATOM 3562 C C . ILE B 1 202 ? 14.211 11.719 12.375 1 98.12 202 ILE B C 1
ATOM 3564 O O . ILE B 1 202 ? 15.125 12.18 13.07 1 98.12 202 ILE B O 1
ATOM 3568 N N . MET B 1 203 ? 12.953 11.797 12.68 1 98.38 203 MET B N 1
ATOM 3569 C CA . MET B 1 203 ? 12.516 12.367 13.953 1 98.38 203 MET B CA 1
ATOM 3570 C C . MET B 1 203 ? 12.734 11.391 15.102 1 98.38 203 MET B C 1
ATOM 3572 O O . MET B 1 203 ? 12.891 10.188 14.875 1 98.38 203 MET B O 1
ATOM 3576 N N . ALA B 1 204 ? 12.695 11.914 16.297 1 97.88 204 ALA B N 1
ATOM 3577 C CA . ALA B 1 204 ? 12.922 11.117 17.5 1 97.88 204 ALA B CA 1
ATOM 3578 C C . ALA B 1 204 ? 11.68 10.305 17.859 1 97.88 204 ALA B C 1
ATOM 3580 O O . ALA B 1 204 ? 11.789 9.219 18.438 1 97.88 204 ALA B O 1
ATOM 3581 N N . ALA B 1 205 ? 10.508 10.844 17.5 1 98.25 205 ALA B N 1
ATOM 3582 C CA . ALA B 1 205 ? 9.242 10.195 17.828 1 98.25 205 ALA B CA 1
ATOM 3583 C C . ALA B 1 205 ? 9.156 8.805 17.203 1 98.25 205 ALA B C 1
ATOM 3585 O O . ALA B 1 205 ? 9.57 8.609 16.062 1 98.25 205 ALA B O 1
ATOM 3586 N N . LYS B 1 206 ? 8.68 7.82 17.969 1 98.25 206 LYS B N 1
ATOM 3587 C CA . LYS B 1 206 ? 8.531 6.426 17.562 1 98.25 206 LYS B CA 1
ATOM 3588 C C . LYS B 1 206 ? 7.125 5.91 17.891 1 98.25 206 LYS B C 1
ATOM 3590 O O . LYS B 1 206 ? 6.629 6.102 19 1 98.25 206 LYS B O 1
ATOM 3595 N N . ILE B 1 207 ? 6.496 5.32 16.906 1 98.81 207 ILE B N 1
ATOM 3596 C CA . ILE B 1 207 ? 5.152 4.793 17.109 1 98.81 207 ILE B CA 1
ATOM 3597 C C . ILE B 1 207 ? 5.223 3.279 17.297 1 98.81 207 ILE B C 1
ATOM 3599 O O . ILE B 1 207 ? 5.711 2.555 16.438 1 98.81 207 ILE B O 1
ATOM 3603 N N . PRO B 1 208 ? 4.738 2.773 18.422 1 98.31 208 PRO B N 1
ATOM 3604 C CA . PRO B 1 208 ? 4.789 1.33 18.672 1 98.31 208 PRO B CA 1
ATOM 3605 C C . PRO B 1 208 ? 3.73 0.557 17.891 1 98.31 208 PRO B C 1
ATOM 3607 O O . PRO B 1 208 ? 2.707 1.127 17.5 1 98.31 208 PRO B O 1
ATOM 3610 N N . PHE B 1 209 ? 4.078 -0.655 17.594 1 96.62 209 PHE B N 1
ATOM 3611 C CA . PHE B 1 209 ? 3.041 -1.597 17.203 1 96.62 209 PHE B CA 1
ATOM 3612 C C . PHE B 1 209 ? 2.068 -1.855 18.344 1 96.62 209 PHE B C 1
ATOM 3614 O O . PHE B 1 209 ? 2.414 -2.52 19.312 1 96.62 209 PHE B O 1
ATOM 3621 N N . ALA B 1 210 ? 0.834 -1.26 18.234 1 95.31 210 ALA B N 1
ATOM 3622 C CA . ALA B 1 210 ? -0.066 -1.257 19.375 1 95.31 210 ALA B CA 1
ATOM 3623 C C . ALA B 1 210 ? -1.488 -1.624 18.969 1 95.31 210 ALA B C 1
ATOM 3625 O O . ALA B 1 210 ? -1.971 -1.181 17.922 1 95.31 210 ALA B O 1
ATOM 3626 N N . SER B 1 211 ? -2.102 -2.398 19.797 1 94 211 SER B N 1
ATOM 3627 C CA . SER B 1 211 ? -3.471 -2.836 19.547 1 94 211 SER B CA 1
ATOM 3628 C C . SER B 1 211 ? -4.43 -1.651 19.516 1 94 211 SER B C 1
ATOM 3630 O O . SER B 1 211 ? -5.434 -1.681 18.797 1 94 211 SER B O 1
ATOM 3632 N N . GLU B 1 212 ? -4.09 -0.625 20.25 1 95.81 212 GLU B N 1
ATOM 3633 C CA . GLU B 1 212 ? -4.93 0.569 20.297 1 95.81 212 GLU B CA 1
ATOM 3634 C C . GLU B 1 212 ? -5.043 1.217 18.922 1 95.81 212 GLU B C 1
ATOM 3636 O O . GLU B 1 212 ? -6.078 1.794 18.578 1 95.81 212 GLU B O 1
ATOM 3641 N N . ILE B 1 213 ? -4.023 1.108 18.156 1 97.31 213 ILE B N 1
ATOM 3642 C CA . ILE B 1 213 ? -4.039 1.7 16.828 1 97.31 213 ILE B CA 1
ATOM 3643 C C . ILE B 1 213 ? -4.938 0.877 15.914 1 97.31 213 ILE B C 1
ATOM 3645 O O . ILE B 1 213 ? -5.703 1.433 15.117 1 97.31 213 ILE B O 1
ATOM 3649 N N . GLU B 1 214 ? -4.84 -0.407 16 1 94.62 214 GLU B N 1
ATOM 3650 C CA . GLU B 1 214 ? -5.734 -1.271 15.242 1 94.62 214 GLU B CA 1
ATOM 3651 C C . GLU B 1 214 ? -7.191 -1.016 15.609 1 94.62 214 GLU B C 1
ATOM 3653 O O . GLU B 1 214 ? -8.07 -1.073 14.75 1 94.62 214 GLU B O 1
ATOM 3658 N N . ARG B 1 215 ? -7.426 -0.704 16.828 1 95.94 215 ARG B N 1
ATOM 3659 C CA . ARG B 1 215 ? -8.773 -0.517 17.359 1 95.94 215 ARG B CA 1
ATOM 3660 C C . ARG B 1 215 ? -9.398 0.768 16.812 1 95.94 215 ARG B C 1
ATOM 3662 O O . ARG B 1 215 ? -10.602 0.981 16.953 1 95.94 215 ARG B O 1
ATOM 3669 N N . MET B 1 216 ? -8.57 1.656 16.281 1 97.94 216 MET B N 1
ATOM 3670 C CA . MET B 1 216 ? -9.117 2.854 15.648 1 97.94 216 MET B CA 1
ATOM 3671 C C . MET B 1 216 ? -10.195 2.488 14.633 1 97.94 216 MET B C 1
ATOM 3673 O O . MET B 1 216 ? -11.172 3.221 14.469 1 97.94 216 MET B O 1
ATOM 3677 N N . GLY B 1 217 ? -9.977 1.343 13.938 1 96.44 217 GLY B N 1
ATOM 3678 C CA . GLY B 1 217 ? -10.938 0.895 12.945 1 96.44 217 GLY B CA 1
ATOM 3679 C C . GLY B 1 217 ? -12.258 0.449 13.547 1 96.44 217 GLY B C 1
ATOM 3680 O O . GLY B 1 217 ? -13.305 0.55 12.906 1 96.44 217 GLY B O 1
ATOM 3681 N N . VAL B 1 218 ? -12.195 0.013 14.758 1 96.5 218 VAL B N 1
ATOM 3682 C CA . VAL B 1 218 ? -13.375 -0.476 15.453 1 96.5 218 VAL B CA 1
ATOM 3683 C C . VAL B 1 218 ? -14.164 0.702 16.016 1 96.5 218 VAL B C 1
ATOM 3685 O O . VAL B 1 218 ? -15.375 0.808 15.805 1 96.5 218 VAL B O 1
ATOM 3688 N N . VAL B 1 219 ? -13.453 1.595 16.672 1 97.25 219 VAL B N 1
ATOM 3689 C CA . VAL B 1 219 ? -14.117 2.678 17.375 1 97.25 219 VAL B CA 1
ATOM 3690 C C . VAL B 1 219 ? -14.344 3.859 16.438 1 97.25 219 VAL B C 1
ATOM 3692 O O . VAL B 1 219 ? -15.102 4.781 16.75 1 97.25 219 VAL B O 1
ATOM 3695 N N . ARG B 1 220 ? -13.617 3.906 15.266 1 97.94 220 ARG B N 1
ATOM 3696 C CA . ARG B 1 220 ? -13.695 4.957 14.258 1 97.94 220 ARG B CA 1
ATOM 3697 C C . ARG B 1 220 ? -13.352 6.316 14.852 1 97.94 220 ARG B C 1
ATOM 3699 O O . ARG B 1 220 ? -14.117 7.27 14.719 1 97.94 220 ARG B O 1
ATOM 3706 N N . ALA B 1 221 ? -12.203 6.402 15.383 1 98.56 221 ALA B N 1
ATOM 3707 C CA . ALA B 1 221 ? -11.648 7.598 16.016 1 98.56 221 ALA B CA 1
ATOM 3708 C C . ALA B 1 221 ? -10.141 7.48 16.188 1 98.56 221 ALA B C 1
ATOM 3710 O O . ALA B 1 221 ? -9.602 6.375 16.281 1 98.56 221 ALA B O 1
ATOM 3711 N N . PRO B 1 222 ? -9.414 8.617 16.219 1 98.56 222 PRO B N 1
ATOM 3712 C CA . PRO B 1 222 ? -7.973 8.547 16.484 1 98.56 222 PRO B CA 1
ATOM 3713 C C . PRO B 1 222 ? -7.645 8.078 17.891 1 98.56 222 PRO B C 1
ATOM 3715 O O . PRO B 1 222 ? -8.43 8.289 18.812 1 98.56 222 PRO B O 1
ATOM 3718 N N . VAL B 1 223 ? -6.504 7.465 17.984 1 98.44 223 VAL B N 1
ATOM 3719 C CA . VAL B 1 223 ? -6.07 6.98 19.297 1 98.44 223 VAL B CA 1
ATOM 3720 C C . VAL B 1 223 ? -5.891 8.164 20.25 1 98.44 223 VAL B C 1
ATOM 3722 O O . VAL B 1 223 ? -6.156 8.047 21.438 1 98.44 223 VAL B O 1
ATOM 3725 N N . LEU B 1 224 ? -5.484 9.336 19.75 1 98.69 224 LEU B N 1
ATOM 3726 C CA . LEU B 1 224 ? -5.293 10.523 20.578 1 98.69 224 LEU B CA 1
ATOM 3727 C C . LEU B 1 224 ? -6.605 10.961 21.219 1 98.69 224 LEU B C 1
ATOM 3729 O O . LEU B 1 224 ? -6.602 11.609 22.266 1 98.69 224 LEU B O 1
ATOM 3733 N N . ALA B 1 225 ? -7.695 10.641 20.594 1 98.5 225 ALA B N 1
ATOM 3734 C CA . ALA B 1 225 ? -9.008 10.992 21.125 1 98.5 225 ALA B CA 1
ATOM 3735 C C . ALA B 1 225 ? -9.5 9.938 22.109 1 98.5 225 ALA B C 1
ATOM 3737 O O . ALA B 1 225 ? -10.102 10.266 23.141 1 98.5 225 ALA B O 1
ATOM 3738 N N . THR B 1 226 ? -9.195 8.688 21.875 1 98.25 226 THR B N 1
ATOM 3739 C CA . THR B 1 226 ? -9.852 7.609 22.609 1 98.25 226 THR B CA 1
ATOM 3740 C C . THR B 1 226 ? -8.938 7.066 23.703 1 98.25 226 THR B C 1
ATOM 3742 O O . THR B 1 226 ? -9.406 6.523 24.703 1 98.25 226 THR B O 1
ATOM 3745 N N . ALA B 1 227 ? -7.625 7.148 23.469 1 98.12 227 ALA B N 1
ATOM 3746 C CA . ALA B 1 227 ? -6.652 6.59 24.406 1 98.12 227 ALA B CA 1
ATOM 3747 C C . ALA B 1 227 ? -5.398 7.453 24.484 1 98.12 227 ALA B C 1
ATOM 3749 O O . ALA B 1 227 ? -4.285 6.957 24.297 1 98.12 227 ALA B O 1
ATOM 3750 N N . PRO B 1 228 ? -5.562 8.719 24.859 1 98.12 228 PRO B N 1
ATOM 3751 C CA . PRO B 1 228 ? -4.434 9.656 24.844 1 98.12 228 PRO B CA 1
ATOM 3752 C C . PRO B 1 228 ? -3.322 9.25 25.797 1 98.12 228 PRO B C 1
ATOM 3754 O O . PRO B 1 228 ? -2.156 9.586 25.578 1 98.12 228 PRO B O 1
ATOM 3757 N N . ASP B 1 229 ? -3.662 8.453 26.828 1 98.12 229 ASP B N 1
ATOM 3758 C CA . ASP B 1 229 ? -2.674 8.117 27.859 1 98.12 229 ASP B CA 1
ATOM 3759 C C . ASP B 1 229 ? -2.031 6.762 27.562 1 98.12 229 ASP B C 1
ATOM 3761 O O . ASP B 1 229 ? -1.117 6.34 28.281 1 98.12 229 ASP B O 1
ATOM 3765 N N . SER B 1 230 ? -2.465 6.113 26.516 1 98.06 230 SER B N 1
ATOM 3766 C CA . SER B 1 230 ? -1.856 4.852 26.109 1 98.06 230 SER B CA 1
ATOM 3767 C C . SER B 1 230 ? -0.475 5.078 25.5 1 98.06 230 SER B C 1
ATOM 3769 O O . SER B 1 230 ? -0.121 6.207 25.156 1 98.06 230 SER B O 1
ATOM 3771 N N . PRO B 1 231 ? 0.293 4.02 25.438 1 97.56 231 PRO B N 1
ATOM 3772 C CA . PRO B 1 231 ? 1.589 4.152 24.766 1 97.56 231 PRO B CA 1
ATOM 3773 C C . PRO B 1 231 ? 1.469 4.719 23.344 1 97.56 231 PRO B C 1
ATOM 3775 O O . PRO B 1 231 ? 2.252 5.586 22.953 1 97.56 231 PRO B O 1
ATOM 3778 N N . ALA B 1 232 ? 0.492 4.316 22.625 1 98.25 232 ALA B N 1
ATOM 3779 C CA . ALA B 1 232 ? 0.269 4.82 21.266 1 98.25 232 ALA B CA 1
ATOM 3780 C C . ALA B 1 232 ? -0.134 6.293 21.297 1 98.25 232 ALA B C 1
ATOM 3782 O O . ALA B 1 232 ? 0.333 7.082 20.469 1 98.25 232 ALA B O 1
ATOM 3783 N N . GLY B 1 233 ? -1.05 6.617 22.234 1 98.62 233 GLY B N 1
ATOM 3784 C CA . GLY B 1 233 ? -1.456 8.008 22.375 1 98.62 233 GLY B CA 1
ATOM 3785 C C . GLY B 1 233 ? -0.299 8.945 22.672 1 98.62 233 GLY B C 1
ATOM 3786 O O . GLY B 1 233 ? -0.131 9.969 22.016 1 98.62 233 GLY B O 1
ATOM 3787 N N . LYS B 1 234 ? 0.502 8.539 23.625 1 98.75 234 LYS B N 1
ATOM 3788 C CA . LYS B 1 234 ? 1.66 9.344 24 1 98.75 234 LYS B CA 1
ATOM 3789 C C . LYS B 1 234 ? 2.658 9.445 22.859 1 98.75 234 LYS B C 1
ATOM 3791 O O . LYS B 1 234 ? 3.285 10.492 22.656 1 98.75 234 LYS B O 1
ATOM 3796 N N . ALA B 1 235 ? 2.771 8.398 22.141 1 98.81 235 ALA B N 1
ATOM 3797 C CA . ALA B 1 235 ? 3.701 8.375 21.016 1 98.81 235 ALA B CA 1
ATOM 3798 C C . ALA B 1 235 ? 3.262 9.336 19.922 1 98.81 235 ALA B C 1
ATOM 3800 O O . ALA B 1 235 ? 4.078 10.086 19.375 1 98.81 235 ALA B O 1
ATOM 3801 N N . TYR B 1 236 ? 2.002 9.367 19.578 1 98.88 236 TYR B N 1
ATOM 3802 C CA . TYR B 1 236 ? 1.51 10.273 18.547 1 98.88 236 TYR B CA 1
ATOM 3803 C C . TYR B 1 236 ? 1.567 11.719 19.016 1 98.88 236 TYR B C 1
ATOM 3805 O O . TYR B 1 236 ? 1.806 12.633 18.219 1 98.88 236 TYR B O 1
ATOM 3813 N N . GLN B 1 237 ? 1.319 11.906 20.312 1 98.81 237 GLN B N 1
ATOM 3814 C CA . GLN B 1 237 ? 1.487 13.258 20.844 1 98.81 237 GLN B CA 1
ATOM 3815 C C . GLN B 1 237 ? 2.928 13.734 20.688 1 98.81 237 GLN B C 1
ATOM 3817 O O . GLN B 1 237 ? 3.172 14.875 20.297 1 98.81 237 GLN B O 1
ATOM 3822 N N . ALA B 1 238 ? 3.844 12.883 21 1 98.81 238 ALA B N 1
ATOM 3823 C CA . ALA B 1 238 ? 5.258 13.211 20.844 1 98.81 238 ALA B CA 1
ATOM 3824 C C . ALA B 1 238 ? 5.598 13.516 19.391 1 98.81 238 ALA B C 1
ATOM 3826 O O . ALA B 1 238 ? 6.371 14.43 19.109 1 98.81 238 ALA B O 1
ATOM 3827 N N . LEU B 1 239 ? 5.078 12.727 18.5 1 98.88 239 LEU B N 1
ATOM 3828 C CA . LEU B 1 239 ? 5.285 12.953 17.078 1 98.88 239 LEU B CA 1
ATOM 3829 C C . LEU B 1 239 ? 4.766 14.328 16.672 1 98.88 239 LEU B C 1
ATOM 3831 O O . LEU B 1 239 ? 5.445 15.062 15.953 1 98.88 239 LEU B O 1
ATOM 3835 N N . PHE B 1 240 ? 3.555 14.664 17.141 1 98.75 240 PHE B N 1
ATOM 3836 C CA . PHE B 1 240 ? 2.947 15.953 16.844 1 98.75 240 PHE B CA 1
ATOM 3837 C C . PHE B 1 240 ? 3.818 17.094 17.359 1 98.75 240 PHE B C 1
ATOM 3839 O O . PHE B 1 240 ? 4.094 18.047 16.641 1 98.75 240 PHE B O 1
ATOM 3846 N N . ASP B 1 241 ? 4.23 16.953 18.594 1 98.5 241 ASP B N 1
ATOM 3847 C CA . ASP B 1 241 ? 5.035 18 19.219 1 98.5 241 ASP B CA 1
ATOM 3848 C C . ASP B 1 241 ? 6.34 18.219 18.469 1 98.5 241 ASP B C 1
ATOM 3850 O O . ASP B 1 241 ? 6.734 19.359 18.219 1 98.5 241 ASP B O 1
ATOM 3854 N N . GLU B 1 242 ? 6.949 17.188 18.078 1 98.31 242 GLU B N 1
ATOM 3855 C CA . GLU B 1 242 ? 8.211 17.297 17.359 1 98.31 242 GLU B CA 1
ATOM 3856 C C . GLU B 1 242 ? 8 17.875 15.961 1 98.31 242 GLU B C 1
ATOM 3858 O O . GLU B 1 242 ? 8.805 18.688 15.5 1 98.31 242 GLU B O 1
ATOM 3863 N N . LEU B 1 243 ? 6.953 17.391 15.297 1 98 243 LEU B N 1
ATOM 3864 C CA . LEU B 1 243 ? 6.641 17.906 13.969 1 98 243 LEU B CA 1
ATOM 3865 C C . LEU B 1 243 ? 6.406 19.406 14 1 98 243 LEU B C 1
ATOM 3867 O O . LEU B 1 243 ? 6.879 20.141 13.117 1 98 243 LEU B O 1
ATOM 3871 N N . LEU B 1 244 ? 5.68 19.875 14.992 1 96.44 244 LEU B N 1
ATOM 3872 C CA . LEU B 1 244 ? 5.395 21.297 15.141 1 96.44 244 LEU B CA 1
ATOM 3873 C C . LEU B 1 244 ? 6.684 22.109 15.266 1 96.44 244 LEU B C 1
ATOM 3875 O O . LEU B 1 244 ? 6.797 23.203 14.711 1 96.44 244 LEU B O 1
ATOM 3879 N N . GLU B 1 245 ? 7.621 21.562 15.945 1 95.12 245 GLU B N 1
ATOM 3880 C CA . GLU B 1 245 ? 8.906 22.234 16.125 1 95.12 245 GLU B CA 1
ATOM 3881 C C . GLU B 1 245 ? 9.672 22.344 14.812 1 95.12 245 GLU B C 1
ATOM 3883 O O . GLU B 1 245 ? 10.43 23.281 14.602 1 95.12 245 GLU B O 1
ATOM 3888 N N . ARG B 1 246 ? 9.406 21.406 13.969 1 93.56 246 ARG B N 1
ATOM 3889 C CA . ARG B 1 246 ? 10.18 21.328 12.734 1 93.56 246 ARG B CA 1
ATOM 3890 C C . ARG B 1 246 ? 9.547 22.172 11.641 1 93.56 246 ARG B C 1
ATOM 3892 O O . ARG B 1 246 ? 10.242 22.672 10.75 1 93.56 246 ARG B O 1
ATOM 3899 N N . ILE B 1 247 ? 8.227 22.281 11.633 1 87.44 247 ILE B N 1
ATOM 3900 C CA . ILE B 1 247 ? 7.602 22.875 10.461 1 87.44 247 ILE B CA 1
ATOM 3901 C C . ILE B 1 247 ? 7.105 24.281 10.805 1 87.44 247 ILE B C 1
ATOM 3903 O O . ILE B 1 247 ? 6.836 25.094 9.914 1 87.44 247 ILE B O 1
ATOM 3907 N N . VAL B 1 248 ? 6.645 24.609 11.961 1 70.31 248 VAL B N 1
ATOM 3908 C CA . VAL B 1 248 ? 6.141 25.938 12.305 1 70.31 248 VAL B CA 1
ATOM 3909 C C . VAL B 1 248 ? 7.297 26.828 12.773 1 70.31 248 VAL B C 1
ATOM 3911 O O . VAL B 1 248 ? 7.988 26.5 13.734 1 70.31 248 VAL B O 1
ATOM 3914 N N . PRO B 1 249 ? 7.598 27.844 11.812 1 54.56 249 PRO B N 1
ATOM 3915 C CA . PRO B 1 249 ? 8.578 28.812 12.281 1 54.56 249 PRO B CA 1
ATOM 3916 C C . PRO B 1 249 ? 8.172 29.469 13.609 1 54.56 249 PRO B C 1
ATOM 3918 O O . PRO B 1 249 ? 6.984 29.531 13.922 1 54.56 249 PRO B O 1
#

Foldseek 3Di:
DAEEEQAFLDPPQCSLLLLQLLLQVCQVVPWQEEEEELDQVFVNCLLQVHDADPPCALCCLQPPLVVVVVQWADGPGGSYIYNTHHNNSVCNQVVLVPDDVSQQRNLVSCCSCPPVTPYYYYRHDNNDGSVVSSSLVNHLAYEYEAALDDVSVVRVVVVVVVCVVVVRDLLRAAYEYEQDDPVDPSSVVSVVVVCVVCVSRYDPQYAHNDVLSVCSSVVSHRCCVVPCPDSRNVSSVVVSVRVCVSRPD/DAEEEQAFLDPPQCSLLLLQLLLQVCQVVPWQEEEEELDQVFVNCLLQVHDADPPCALCCLQPPLVVVVVQWADGPGGSYIYNTHHNNSVCNQVVLVPDDVSQQRNLVSCCSCPPVTPYYYYRDDNNDGSVVSSSLVNHQAYEYEAALDDVSVVRVVVVVVVCVVVVRDLLRAAYEYEQDDPVDPSSVVSVVVVCVVCVSRYDPQYAHNDVLSVCSSVVSHRCCVVPCPDSRNVSSVVVSVRVCVSRPD